Protein AF-A0A0F7VFE1-F1 (afdb_monomer)

InterPro domains:
  IPR003892 Ubiquitin system component CUE [PF02845] (140-178)
  IPR003892 Ubiquitin system component CUE [PS51140] (136-179)
  IPR009060 UBA-like superfamily [SSF46934] (138-183)
  IPR052772 Endonuclease/Polynucleotide Kinase Domain-Containing Protein [PTHR46535] (293-477)
  IPR058864 UBA-like domain, fungi [PF26286] (240-283)

Nearest PDB structures (foldseek):
  1qu7-assembly1_B  TM=4.408E-01  e=4.199E+00  Escherichia coli
  7a0g-assembly1_FFF  TM=2.752E-01  e=3.450E+00  Serratia marcescens
  3zx6-assembly1_B  TM=3.342E-01  e=8.771E+00  Archaeoglobus fulgidus DSM 4304
  3ja6-assembly1_I  TM=3.003E-01  e=6.533E+00  Escherichia coli
  7n6g-assembly1_3W  TM=1.610E-01  e=6.862E+00  Chlamydomonas reinhardtii

Secondary structure (DSSP, 8-state):
-HHHHHHHHHHHHHHHTTTS-HHHHHHHHHSS-TT-HHHHHHHHHHHHHHHHHHHHHHTSPP-TT-------------------------------------------------------EEEE-TTS-EEEE---HHHHHHHHHHH-TTS-HHHHHHHHHHTTT-HHHHHHHHHHHHHHHHHHHSS-------------------------------------------------HHHHHHHHHHHHHHH-TTS-HHHHHHHHHHTTT-HHHHHHHHHHHHHHS--------HHHHHHHHHHHHH-TTS-HHHHHHHHHHTTT-HHHHHHHHHHHHS------HHHH------------------SSSSHHHHHHHHHHHHHHHHHHHHHHHHHHHHHHHHHHHHHHHHTT-TTHHHHHHHHHHHHHHHHHHHHHHHHHHHHHHHHHH-BTTB---TT--HHHHHHHHHHHHHHHHHT-

Mean predicted aligned error: 24.56 Å

Solvent-accessible surface area (backbone atoms only — not comparable to full-atom values): 30000 Å² total; per-residue (Å²): 123,71,63,63,45,53,53,53,49,56,52,50,49,64,70,47,42,81,80,42,54,67,69,58,52,53,57,58,55,69,78,47,59,69,89,39,72,70,46,46,52,52,50,49,54,53,50,51,55,50,40,56,49,44,57,59,54,68,76,46,86,86,68,91,82,75,69,77,90,71,87,75,88,74,84,87,81,95,78,88,82,84,89,77,91,77,90,79,91,77,88,79,91,76,81,89,76,91,79,84,82,81,84,78,87,79,79,93,79,86,88,80,93,80,81,93,69,77,64,63,39,79,42,72,44,100,85,70,47,81,40,78,48,63,59,55,74,68,55,53,44,53,53,49,44,71,75,37,76,89,54,57,67,66,59,50,52,51,34,28,61,72,39,75,72,34,64,69,59,16,48,56,53,47,52,54,48,50,54,54,53,61,50,63,77,49,86,85,66,88,72,79,77,73,82,85,84,82,82,83,91,87,85,87,83,90,85,92,84,84,88,87,81,92,80,91,75,91,81,80,81,85,76,94,72,90,78,92,73,98,64,78,77,84,70,55,68,65,59,52,52,50,51,50,45,50,52,50,39,74,42,20,80,83,51,56,66,66,61,51,47,52,44,24,59,74,36,77,66,31,65,41,54,24,54,52,51,53,12,53,55,62,52,70,77,60,85,71,83,68,78,74,54,72,66,58,50,57,53,47,56,51,50,46,70,77,40,75,91,54,59,64,69,45,53,55,13,33,29,60,50,25,74,67,34,63,71,44,29,51,52,54,49,50,52,47,69,58,66,77,85,76,78,54,70,70,75,77,59,75,81,78,76,79,85,79,84,84,87,81,84,89,80,91,76,81,91,80,79,48,68,71,54,50,57,53,50,50,47,52,59,23,55,52,29,42,51,52,16,50,51,25,46,51,50,18,52,54,27,43,50,52,14,51,55,25,46,60,46,22,77,83,38,67,74,28,45,59,53,15,53,50,26,44,50,51,20,50,53,28,46,53,53,16,49,52,32,40,52,54,20,42,49,44,48,29,66,69,64,31,54,103,86,49,84,42,58,87,91,47,56,68,77,54,40,67,60,48,52,60,56,54,53,52,53,56,60,72,77,109

Radius of gyration: 39.7 Å; Cα contacts (8 Å, |Δi|>4): 290; chains: 1; bounding box: 81×76×110 Å

Sequence (480 aa):
MGSYSDDLRNELEKEYCPPVDSALFAAITTDFDLTNPDEVNTLRETLDSIRDLAIQQEDLPFDPSGTANDPLDDADMSAARPSSAGQDNLQPHTDNTGSESYGLDRSDTRSSKSQTTSHSTYTIAADGSLQFVGGSDKEKVNLLVHMFPDISAFNIEQSLKKSNGDIEKSMDILLNLSFFEATADEDQVAIPKGVEGFMEEIPDIGRHKGRKKKRNKNNKVTFDQRLPSDDPPATNKWEKGQADVEFICSRTPDLPRHKVASAYTANNRSLPGTIKALATAHLTEDNDEPAMEPVIQSQLDELVGDYPNVSENTLVGLLRITRNMMSAASELVAEMVRQPSDISVSDLIKITAPKLNLDDEANVVDSRSRQKKENLRGMLDYEDEQAVANAYFAAKTTANMQAAQAARKAKSDPLYGGASQYYREVAQQQRELAMRHLCVASERLVDRQSTNGDVDLHGCQVPQAIRIAPEMVNLAWALL

Structure (mmCIF, N/CA/C/O backbone):
data_AF-A0A0F7VFE1-F1
#
_entry.id   AF-A0A0F7VFE1-F1
#
loop_
_atom_site.group_PDB
_atom_site.id
_atom_site.type_symbol
_atom_site.label_atom_id
_atom_site.label_alt_id
_atom_site.label_comp_id
_atom_site.label_asym_id
_atom_site.label_entity_id
_atom_site.label_seq_id
_atom_site.pdbx_PDB_ins_code
_atom_site.Cartn_x
_atom_site.Cartn_y
_atom_site.Cartn_z
_atom_site.occupancy
_atom_site.B_iso_or_equiv
_atom_site.auth_seq_id
_atom_site.auth_comp_id
_atom_site.auth_asym_id
_atom_site.auth_atom_id
_atom_site.pdbx_PDB_model_num
ATOM 1 N N . MET A 1 1 ? 37.729 35.413 -48.204 1.00 48.47 1 MET A N 1
ATOM 2 C CA . MET A 1 1 ? 36.653 34.433 -48.449 1.00 48.47 1 MET A CA 1
ATOM 3 C C . MET A 1 1 ? 35.560 34.470 -47.379 1.00 48.47 1 MET A C 1
ATOM 5 O O . MET A 1 1 ? 34.432 34.229 -47.753 1.00 48.47 1 MET A O 1
ATOM 9 N N . GLY A 1 2 ? 35.827 34.853 -46.118 1.00 54.00 2 GLY A N 1
ATOM 10 C CA . GLY A 1 2 ? 34.782 34.925 -45.072 1.00 54.00 2 GLY A CA 1
ATOM 11 C C . GLY A 1 2 ? 33.760 36.076 -45.158 1.00 54.00 2 GLY A C 1
ATOM 12 O O . GLY A 1 2 ? 32.758 36.025 -44.471 1.00 54.00 2 GLY A O 1
ATOM 13 N N . SER A 1 3 ? 33.963 37.095 -46.006 1.00 58.12 3 SER A N 1
ATOM 14 C CA . SER A 1 3 ? 33.004 38.218 -46.115 1.00 58.12 3 SER A CA 1
ATOM 15 C C . SER A 1 3 ? 31.693 37.806 -46.787 1.00 58.12 3 SER A C 1
ATOM 17 O O . SER A 1 3 ? 30.633 38.227 -46.361 1.00 58.12 3 SER A O 1
ATOM 19 N N . TYR A 1 4 ? 31.753 36.958 -47.820 1.00 66.56 4 TYR A N 1
ATOM 20 C CA . TYR A 1 4 ? 30.579 36.641 -48.641 1.00 66.56 4 TYR A CA 1
ATOM 21 C C . TYR A 1 4 ? 29.573 35.740 -47.908 1.00 66.56 4 TYR A C 1
ATOM 23 O O . TYR A 1 4 ? 28.368 35.890 -48.079 1.00 66.56 4 TYR A O 1
ATOM 31 N N . SER A 1 5 ? 30.069 34.836 -47.057 1.00 72.69 5 SER A N 1
ATOM 32 C CA . SER A 1 5 ? 29.242 33.983 -46.201 1.00 72.69 5 SER A CA 1
ATOM 33 C C . SER A 1 5 ? 28.548 34.783 -45.101 1.00 72.69 5 SER A C 1
ATOM 35 O O . SER A 1 5 ? 27.369 34.562 -44.848 1.00 72.69 5 SER A O 1
ATOM 37 N N . ASP A 1 6 ? 29.250 35.737 -44.483 1.00 75.94 6 ASP A N 1
ATOM 38 C CA . ASP A 1 6 ? 28.679 36.581 -43.427 1.00 75.94 6 ASP A CA 1
ATOM 39 C C . ASP A 1 6 ? 27.661 37.583 -43.994 1.00 75.94 6 ASP A C 1
ATOM 41 O O . ASP A 1 6 ? 26.627 37.833 -43.375 1.00 75.94 6 ASP A O 1
ATOM 45 N N . ASP A 1 7 ? 27.899 38.106 -45.201 1.00 80.44 7 ASP A N 1
ATOM 46 C CA . ASP A 1 7 ? 26.956 38.986 -45.898 1.00 80.44 7 ASP A CA 1
ATOM 47 C C . ASP A 1 7 ? 25.647 38.250 -46.249 1.00 80.44 7 ASP A C 1
ATOM 49 O O . ASP A 1 7 ? 24.561 38.774 -45.994 1.00 80.44 7 ASP A O 1
ATOM 53 N N . LEU A 1 8 ? 25.736 37.009 -46.749 1.00 80.56 8 LEU A N 1
ATOM 54 C CA . LEU A 1 8 ? 24.570 36.171 -47.063 1.00 80.56 8 LEU A CA 1
ATOM 55 C C . LEU A 1 8 ? 23.798 35.757 -45.801 1.00 80.56 8 LEU A C 1
ATOM 57 O O . LEU A 1 8 ? 22.568 35.720 -45.795 1.00 80.56 8 LEU A O 1
ATOM 61 N N . ARG A 1 9 ? 24.515 35.484 -44.709 1.00 84.00 9 ARG A N 1
ATOM 62 C CA . ARG A 1 9 ? 23.921 35.141 -43.414 1.00 84.00 9 ARG A CA 1
ATOM 63 C C . ARG A 1 9 ? 23.115 36.305 -42.835 1.00 84.00 9 ARG A C 1
ATOM 65 O O . ARG A 1 9 ? 21.999 36.097 -42.375 1.00 84.00 9 ARG A O 1
ATOM 72 N N . ASN A 1 10 ? 23.641 37.525 -42.943 1.00 84.00 10 ASN A N 1
ATOM 73 C CA . A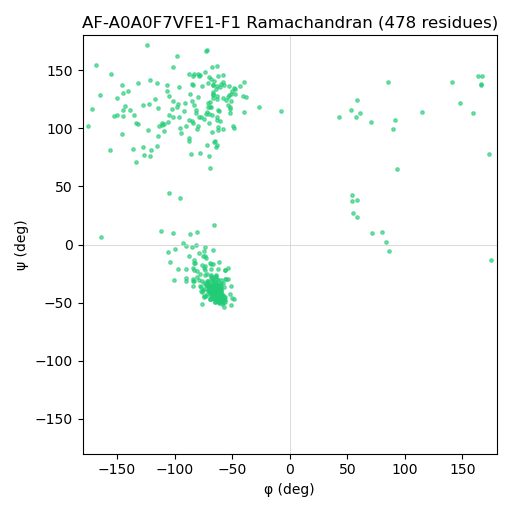SN A 1 10 ? 22.956 38.751 -42.524 1.00 84.00 10 ASN A CA 1
ATOM 74 C C . ASN A 1 10 ? 21.738 39.094 -43.401 1.00 84.00 10 ASN A C 1
ATOM 76 O O . ASN A 1 10 ? 20.810 39.758 -42.936 1.00 84.00 10 ASN A O 1
ATOM 80 N N . GLU A 1 11 ? 21.746 38.704 -44.679 1.00 85.81 11 GLU A N 1
ATOM 81 C CA . GLU A 1 11 ? 20.593 38.858 -45.574 1.00 85.81 11 GLU A CA 1
ATOM 82 C C . GLU A 1 11 ? 19.458 37.910 -45.168 1.00 85.81 11 GLU A C 1
ATOM 84 O O . GLU A 1 11 ? 18.325 38.357 -44.996 1.00 85.81 11 GLU A O 1
ATOM 89 N N . LEU A 1 12 ? 19.785 36.640 -44.909 1.00 83.94 12 LEU A N 1
ATOM 90 C CA . LEU A 1 12 ? 18.832 35.639 -44.424 1.00 83.94 12 LEU A CA 1
ATOM 91 C C . LEU A 1 12 ? 18.294 35.983 -43.026 1.00 83.94 12 LEU A C 1
ATOM 93 O O . LEU A 1 12 ? 17.097 35.874 -42.783 1.00 83.94 12 LEU A O 1
ATOM 97 N N . GLU A 1 13 ? 19.129 36.482 -42.117 1.00 85.81 13 GLU A N 1
ATOM 98 C CA . GLU A 1 13 ? 18.675 36.880 -40.779 1.00 85.81 13 GLU A CA 1
ATOM 99 C C . GLU A 1 13 ? 17.594 37.972 -40.846 1.00 85.81 13 GLU A C 1
ATOM 101 O O . GLU A 1 13 ? 16.600 37.915 -40.127 1.00 85.81 13 GLU A O 1
ATOM 106 N N . LYS A 1 14 ? 17.732 38.936 -41.765 1.00 85.81 14 LYS A N 1
ATOM 107 C CA . LYS A 1 14 ? 16.735 40.002 -41.963 1.00 85.81 14 LYS A CA 1
ATOM 108 C C . LYS A 1 14 ? 15.439 39.525 -42.613 1.00 85.81 14 LYS A C 1
ATOM 110 O O . LYS A 1 14 ? 14.422 40.196 -42.466 1.00 85.81 14 LYS A O 1
ATOM 115 N N . GLU A 1 15 ? 15.486 38.438 -43.377 1.00 85.06 15 GLU A N 1
ATOM 116 C CA . GLU A 1 15 ? 14.330 37.911 -44.106 1.00 85.06 15 GLU A CA 1
ATOM 117 C C . GLU A 1 15 ? 13.453 37.008 -43.226 1.00 85.06 15 GLU A C 1
ATOM 119 O O . GLU A 1 15 ? 12.227 37.047 -43.340 1.00 85.06 15 GLU A O 1
ATOM 124 N N . TYR A 1 16 ? 14.071 36.236 -42.325 1.00 83.81 16 TYR A N 1
ATOM 125 C CA . TYR A 1 16 ? 13.382 35.219 -41.523 1.00 83.81 16 TYR A CA 1
ATOM 126 C C . TYR A 1 16 ? 13.135 35.625 -40.057 1.00 83.81 16 TYR A C 1
ATOM 128 O O . TYR A 1 16 ? 12.292 35.010 -39.400 1.00 83.81 16 TYR A O 1
ATOM 136 N N . CYS A 1 17 ? 13.797 36.672 -39.545 1.00 84.62 17 CYS A N 1
ATOM 137 C CA . CYS A 1 17 ? 13.598 37.179 -38.182 1.00 84.62 17 CYS A CA 1
ATOM 138 C C . CYS A 1 17 ? 12.985 38.599 -38.179 1.00 84.62 17 CYS A C 1
ATOM 140 O O . CYS A 1 17 ? 13.661 39.542 -38.607 1.00 84.62 17 CYS A O 1
ATOM 142 N N . PRO A 1 18 ? 11.769 38.822 -37.621 1.00 76.94 18 PRO A N 1
ATOM 143 C CA . PRO A 1 18 ? 10.766 37.854 -37.124 1.00 76.94 18 PRO A CA 1
ATOM 144 C C . PRO A 1 18 ? 9.870 37.304 -38.261 1.00 76.94 18 PRO A C 1
ATOM 146 O O . PRO A 1 18 ? 9.600 38.050 -39.209 1.00 76.94 18 PRO A O 1
ATOM 149 N N . PRO A 1 19 ? 9.404 36.031 -38.209 1.00 77.50 19 PRO A N 1
ATOM 150 C CA . PRO A 1 19 ? 8.881 35.326 -37.020 1.00 77.50 19 PRO A CA 1
ATOM 151 C C . PRO A 1 19 ? 9.783 34.256 -36.370 1.00 77.50 19 PRO A C 1
ATOM 153 O O . PRO A 1 19 ? 9.428 33.738 -35.314 1.00 77.50 19 PRO A O 1
ATOM 156 N N . VAL A 1 20 ? 10.932 33.909 -36.955 1.00 82.31 20 VAL A N 1
ATOM 157 C CA . VAL A 1 20 ? 11.871 32.934 -36.365 1.00 82.31 20 VAL A CA 1
ATOM 158 C C . VAL A 1 20 ? 12.804 33.639 -35.374 1.00 82.31 20 VAL A C 1
ATOM 160 O O . VAL A 1 20 ? 13.280 34.737 -35.654 1.00 82.31 20 VAL A O 1
ATOM 163 N N . ASP A 1 21 ? 13.074 33.025 -34.218 1.00 87.31 21 ASP A N 1
ATOM 164 C CA . ASP A 1 21 ? 14.005 33.572 -33.219 1.00 87.31 21 ASP A CA 1
ATOM 165 C C . ASP A 1 21 ? 15.452 33.608 -33.748 1.00 87.31 21 ASP A C 1
ATOM 167 O O . ASP A 1 21 ? 15.916 32.668 -34.400 1.00 87.31 21 ASP A O 1
ATOM 171 N N . SER A 1 22 ? 16.195 34.672 -33.433 1.00 85.38 22 SER A N 1
ATOM 172 C CA . SER A 1 22 ? 17.565 34.878 -33.923 1.00 85.38 22 SER A CA 1
ATOM 173 C C . SER A 1 22 ? 18.537 33.825 -33.389 1.00 85.38 22 SER A C 1
ATOM 175 O O . SER A 1 22 ? 19.454 33.409 -34.100 1.00 85.38 22 SER A O 1
ATOM 177 N N . ALA A 1 23 ? 18.310 33.325 -32.168 1.00 85.81 23 ALA A N 1
ATOM 178 C CA . ALA A 1 23 ? 19.100 32.239 -31.598 1.00 85.81 23 ALA A CA 1
ATOM 179 C C . ALA A 1 23 ? 18.861 30.911 -32.336 1.00 85.81 23 ALA A C 1
ATOM 181 O O . ALA A 1 23 ? 19.817 30.186 -32.620 1.00 85.81 23 ALA A O 1
ATOM 182 N N . LEU A 1 24 ? 17.606 30.622 -32.699 1.00 86.06 24 LEU A N 1
ATOM 183 C CA . LEU A 1 24 ? 17.244 29.439 -33.481 1.00 86.06 24 LEU A CA 1
ATOM 184 C C . LEU A 1 24 ? 17.808 29.526 -34.905 1.00 86.06 24 LEU A C 1
ATOM 186 O O . LEU A 1 24 ? 18.422 28.573 -35.380 1.00 86.06 24 LEU A O 1
ATOM 190 N N . PHE A 1 25 ? 17.686 30.685 -35.554 1.00 88.69 25 PHE A N 1
ATOM 191 C CA . PHE A 1 25 ? 18.292 30.943 -36.860 1.00 88.69 25 PHE A CA 1
ATOM 192 C C . PHE A 1 25 ? 19.815 30.747 -36.832 1.00 88.69 25 PHE A C 1
ATOM 194 O O . PHE A 1 25 ? 20.372 30.073 -37.703 1.00 88.69 25 PHE A O 1
ATOM 201 N N . ALA A 1 26 ? 20.502 31.286 -35.819 1.00 86.38 26 ALA A N 1
ATOM 202 C CA . ALA A 1 26 ? 21.948 31.148 -35.687 1.00 86.38 26 ALA A CA 1
ATOM 203 C C . ALA A 1 26 ? 22.376 29.682 -35.524 1.00 86.38 26 ALA A C 1
ATOM 205 O O . ALA A 1 26 ? 23.359 29.294 -36.156 1.00 86.38 26 ALA A O 1
ATOM 206 N N . ALA A 1 27 ? 21.629 28.896 -34.738 1.00 88.81 27 ALA A N 1
ATOM 207 C CA . ALA A 1 27 ? 21.880 27.474 -34.502 1.00 88.81 27 ALA A CA 1
ATOM 208 C C . ALA A 1 27 ? 21.644 26.615 -35.752 1.00 88.81 27 ALA A C 1
ATOM 210 O O . ALA A 1 27 ? 22.483 25.794 -36.100 1.00 88.81 27 ALA A O 1
ATOM 211 N N . ILE A 1 28 ? 20.548 26.843 -36.478 1.00 86.62 28 ILE A N 1
ATOM 212 C CA . ILE A 1 28 ? 20.284 26.114 -37.727 1.00 86.62 28 ILE A CA 1
ATOM 213 C C . ILE A 1 28 ? 21.358 26.469 -38.758 1.00 86.62 28 ILE A C 1
ATOM 215 O O . ILE A 1 28 ? 21.938 25.595 -39.387 1.00 86.62 28 ILE A O 1
ATOM 219 N N . THR A 1 29 ? 21.708 27.750 -38.885 1.00 86.69 29 THR A N 1
ATOM 220 C CA . THR A 1 29 ? 22.682 28.196 -39.889 1.00 86.69 29 THR A CA 1
ATOM 221 C C . THR A 1 29 ? 24.119 27.739 -39.594 1.00 86.69 29 THR A C 1
ATOM 223 O O . THR A 1 29 ? 24.956 27.794 -40.489 1.00 86.69 29 THR A O 1
ATOM 226 N N . THR A 1 30 ? 24.452 27.295 -38.371 1.00 85.81 30 THR A N 1
ATOM 227 C CA . THR A 1 30 ? 25.769 26.681 -38.104 1.00 85.81 30 THR A CA 1
ATOM 228 C C . THR A 1 30 ? 25.915 25.272 -38.672 1.00 85.81 30 THR A C 1
ATOM 230 O O . THR A 1 30 ? 27.049 24.831 -38.849 1.00 85.81 30 THR A O 1
ATOM 233 N N . ASP A 1 31 ? 24.805 24.600 -38.985 1.00 86.69 31 ASP A N 1
ATOM 234 C CA . ASP A 1 31 ? 24.806 23.223 -39.489 1.00 86.69 31 ASP A CA 1
ATOM 235 C C . ASP A 1 31 ? 24.945 23.141 -41.023 1.00 86.69 31 ASP A C 1
ATOM 237 O O . ASP A 1 31 ? 25.191 22.057 -41.551 1.00 86.69 31 ASP A O 1
ATOM 241 N N . PHE A 1 32 ? 24.840 24.271 -41.738 1.00 85.50 32 PHE A N 1
ATOM 242 C CA . PHE A 1 32 ? 24.923 24.344 -43.205 1.00 85.50 32 PHE A CA 1
ATOM 243 C C . PHE A 1 32 ? 26.145 25.142 -43.677 1.00 85.50 32 PHE A C 1
ATOM 245 O O . PHE A 1 32 ? 26.453 26.210 -43.140 1.00 85.50 32 PHE A O 1
ATOM 252 N N . ASP A 1 33 ? 26.822 24.670 -44.730 1.00 84.81 33 ASP A N 1
ATOM 253 C CA . ASP A 1 33 ? 27.932 25.394 -45.348 1.00 84.81 33 ASP A CA 1
ATOM 254 C C . ASP A 1 33 ? 27.415 26.413 -46.376 1.00 84.81 33 ASP A C 1
ATOM 256 O O . ASP A 1 33 ? 27.020 26.093 -47.498 1.00 84.81 33 ASP A O 1
ATOM 260 N N . LEU A 1 34 ? 27.474 27.695 -46.004 1.00 80.31 34 LEU A N 1
ATOM 261 C CA . LEU A 1 34 ? 27.034 28.821 -46.838 1.00 80.31 34 LEU A CA 1
ATOM 262 C C . LEU A 1 34 ? 27.890 29.040 -48.098 1.00 80.31 34 LEU A C 1
ATOM 264 O O . LEU A 1 34 ? 27.581 29.914 -48.910 1.00 80.31 34 LEU A O 1
ATOM 268 N N . THR A 1 35 ? 28.980 28.288 -48.270 1.00 79.94 35 THR A N 1
ATOM 269 C CA . THR A 1 35 ? 29.776 28.311 -49.503 1.00 79.94 35 THR A CA 1
ATOM 270 C C . THR A 1 35 ? 29.207 27.400 -50.594 1.00 79.94 35 THR A C 1
ATOM 272 O O . THR A 1 35 ? 29.555 27.576 -51.766 1.00 79.94 35 THR A O 1
ATOM 275 N N . ASN A 1 36 ? 28.305 26.478 -50.235 1.00 83.75 36 ASN A N 1
ATOM 276 C CA . ASN A 1 36 ? 27.676 25.532 -51.147 1.00 83.75 36 ASN A CA 1
ATOM 277 C C . ASN A 1 36 ? 26.238 25.975 -51.508 1.00 83.75 36 ASN A C 1
ATOM 279 O O . ASN A 1 36 ? 25.375 26.035 -50.630 1.00 83.75 36 ASN A O 1
ATOM 283 N N . PRO A 1 37 ? 25.931 26.277 -52.786 1.00 80.88 37 PRO A N 1
ATOM 284 C CA . PRO A 1 37 ? 24.613 26.786 -53.180 1.00 80.88 37 PRO A CA 1
ATOM 285 C C . PRO A 1 37 ? 23.470 25.785 -52.959 1.00 80.88 37 PRO A C 1
ATOM 287 O O . PRO A 1 37 ? 22.337 26.208 -52.734 1.00 80.88 37 PRO A O 1
ATOM 290 N N . ASP A 1 38 ? 23.748 24.480 -52.999 1.00 83.12 38 ASP A N 1
ATOM 291 C CA . ASP A 1 38 ? 22.726 23.453 -52.775 1.00 83.12 38 ASP A CA 1
ATOM 292 C C . ASP A 1 38 ? 22.296 23.418 -51.300 1.00 83.12 38 ASP A C 1
ATOM 294 O O . ASP A 1 38 ? 21.105 23.349 -50.999 1.00 83.12 38 ASP A O 1
ATOM 298 N N . GLU A 1 39 ? 23.249 23.577 -50.378 1.00 82.50 39 GLU A N 1
ATOM 299 C CA . GLU A 1 39 ? 22.985 23.628 -48.935 1.00 82.50 39 GLU A CA 1
ATOM 300 C C . GLU A 1 39 ? 22.262 24.917 -48.529 1.00 82.50 39 GLU A C 1
ATOM 302 O O . GLU A 1 39 ? 21.361 24.888 -47.690 1.00 82.50 39 GLU A O 1
ATOM 307 N N . VAL A 1 40 ? 22.571 26.039 -49.187 1.00 85.06 40 VAL A N 1
ATOM 308 C CA . VAL A 1 40 ? 21.842 27.305 -49.002 1.00 85.06 40 VAL A CA 1
ATOM 309 C C . VAL A 1 40 ? 20.372 27.171 -49.414 1.00 85.06 40 VAL A C 1
ATOM 311 O O . VAL A 1 40 ? 19.499 27.718 -48.740 1.00 85.06 40 VAL A O 1
ATOM 314 N N . ASN A 1 41 ? 20.072 26.432 -50.485 1.00 86.00 41 ASN A N 1
ATOM 315 C CA . ASN A 1 41 ? 18.687 26.182 -50.889 1.00 86.00 41 ASN A CA 1
ATOM 316 C C . ASN A 1 41 ? 17.958 25.297 -49.871 1.00 86.00 41 ASN A C 1
ATOM 318 O O . ASN A 1 41 ? 16.839 25.624 -49.486 1.00 86.00 41 ASN A O 1
ATOM 322 N N . THR A 1 42 ? 18.609 24.247 -49.359 1.00 86.88 42 THR A N 1
ATOM 323 C CA . THR A 1 42 ? 18.012 23.409 -48.305 1.00 86.88 42 THR A CA 1
ATOM 324 C C . THR A 1 42 ? 17.792 24.177 -47.002 1.00 86.88 42 THR A C 1
ATOM 326 O O . THR A 1 42 ? 16.754 24.022 -46.365 1.00 86.88 42 THR A O 1
ATOM 329 N N . LEU A 1 43 ? 18.716 25.071 -46.633 1.00 88.44 43 LEU A N 1
ATOM 330 C CA . LEU A 1 43 ? 18.563 25.948 -45.476 1.00 88.44 43 LEU A CA 1
ATOM 331 C C . LEU A 1 43 ? 17.329 26.846 -45.638 1.00 88.44 43 LEU A C 1
ATOM 333 O O . LEU A 1 43 ? 16.523 26.944 -44.717 1.00 88.44 43 LEU A O 1
ATOM 337 N N . ARG A 1 44 ? 17.133 27.446 -46.818 1.00 88.38 44 ARG A N 1
ATOM 338 C CA . ARG A 1 44 ? 15.940 28.259 -47.111 1.00 88.38 44 ARG A CA 1
ATOM 339 C C . ARG A 1 44 ? 14.649 27.452 -46.992 1.00 88.38 44 ARG A C 1
ATOM 341 O O . ARG A 1 44 ? 13.741 27.899 -46.307 1.00 88.38 44 ARG A O 1
ATOM 348 N N . GLU A 1 45 ? 14.601 26.240 -47.545 1.00 90.62 45 GLU A N 1
ATOM 349 C CA . GLU A 1 45 ? 13.429 25.356 -47.422 1.00 90.62 45 GLU A CA 1
ATOM 350 C C . GLU A 1 45 ? 13.097 25.021 -45.957 1.00 90.62 45 GLU A C 1
ATOM 352 O O . GLU A 1 45 ? 11.932 25.042 -45.556 1.00 90.62 45 GLU A O 1
ATOM 357 N N . THR A 1 46 ? 14.113 24.752 -45.129 1.00 88.88 46 THR A N 1
ATOM 358 C CA . THR A 1 46 ? 13.896 24.488 -43.696 1.00 88.88 46 THR A CA 1
ATOM 359 C C . THR A 1 46 ? 13.405 25.724 -42.945 1.00 88.88 46 THR A C 1
ATOM 361 O O . THR A 1 46 ? 12.496 25.620 -42.121 1.00 88.88 46 THR A O 1
ATOM 364 N N . LEU A 1 47 ? 13.961 26.900 -43.248 1.00 88.62 47 LEU A N 1
ATOM 365 C CA . LEU A 1 47 ? 13.558 28.157 -42.624 1.00 88.62 47 LEU A CA 1
ATOM 366 C C . LEU A 1 47 ? 12.148 28.582 -43.053 1.00 88.62 47 LEU A C 1
ATOM 368 O O . LEU A 1 47 ? 11.393 29.056 -42.206 1.00 88.62 47 LEU A O 1
ATOM 372 N N . ASP A 1 48 ? 11.760 28.353 -44.310 1.00 88.44 48 ASP A N 1
ATOM 373 C CA . ASP A 1 48 ? 10.394 28.573 -44.801 1.00 88.44 48 ASP A CA 1
ATOM 374 C C . ASP A 1 48 ? 9.389 27.664 -44.079 1.00 88.44 48 ASP A C 1
ATOM 376 O O . ASP A 1 48 ? 8.359 28.134 -43.595 1.00 88.44 48 ASP A O 1
ATOM 380 N N . SER A 1 49 ? 9.716 26.380 -43.890 1.00 89.94 49 SER A N 1
ATOM 381 C CA . SER A 1 49 ? 8.849 25.469 -43.135 1.00 89.94 49 SER A CA 1
ATOM 382 C C . SER A 1 49 ? 8.673 25.900 -41.675 1.00 89.94 49 SER A C 1
ATOM 384 O O . SER A 1 49 ? 7.572 25.795 -41.136 1.00 89.94 49 SER A O 1
ATOM 386 N N . ILE A 1 50 ? 9.740 26.360 -41.013 1.00 87.75 50 ILE A N 1
ATOM 387 C CA . ILE A 1 50 ? 9.670 26.823 -39.618 1.00 87.75 50 ILE A CA 1
ATOM 388 C C . ILE A 1 50 ? 8.891 28.133 -39.532 1.00 87.75 50 ILE A C 1
ATOM 390 O O . ILE A 1 50 ? 8.094 28.311 -38.614 1.00 87.75 50 ILE A O 1
ATOM 394 N N . ARG A 1 51 ? 9.081 29.034 -40.498 1.00 87.62 51 ARG A N 1
ATOM 395 C CA . ARG A 1 51 ? 8.332 30.284 -40.607 1.00 87.62 51 ARG A CA 1
ATOM 396 C C . ARG A 1 51 ? 6.830 30.025 -40.714 1.00 87.62 51 ARG A C 1
ATOM 398 O O . ARG A 1 51 ? 6.064 30.639 -39.974 1.00 87.62 51 ARG A O 1
ATOM 405 N N . ASP A 1 52 ? 6.417 29.105 -41.581 1.00 86.56 52 ASP A N 1
ATOM 406 C CA . ASP A 1 52 ? 5.006 28.757 -41.767 1.00 86.56 52 ASP A CA 1
ATOM 407 C C . ASP A 1 52 ? 4.391 28.134 -40.505 1.00 86.56 52 ASP A C 1
ATOM 409 O O . ASP A 1 52 ? 3.240 28.421 -40.168 1.00 86.56 52 ASP A O 1
ATOM 413 N N . LEU A 1 53 ? 5.157 27.315 -39.776 1.00 84.69 53 LEU A N 1
ATOM 414 C CA . LEU A 1 53 ? 4.734 26.750 -38.491 1.00 84.69 53 LEU A CA 1
ATOM 415 C C . LEU A 1 53 ? 4.647 27.811 -37.390 1.00 84.69 53 LEU A C 1
ATOM 417 O O . LEU A 1 53 ? 3.692 27.801 -36.618 1.00 84.69 53 LEU A O 1
ATOM 421 N N . ALA A 1 54 ? 5.605 28.737 -37.329 1.00 84.56 54 ALA A N 1
ATOM 422 C CA . ALA A 1 54 ? 5.615 29.817 -36.347 1.00 84.56 54 ALA A CA 1
ATOM 423 C C . ALA A 1 54 ? 4.391 30.731 -36.506 1.00 84.56 54 ALA A C 1
ATOM 425 O O . ALA A 1 54 ? 3.753 31.073 -35.515 1.00 84.56 54 ALA A O 1
ATOM 426 N N . ILE A 1 55 ? 4.009 31.049 -37.749 1.00 83.19 55 ILE A N 1
ATOM 427 C CA . ILE A 1 55 ? 2.801 31.835 -38.045 1.00 83.19 55 ILE A CA 1
ATOM 428 C C . ILE A 1 55 ? 1.536 31.081 -37.603 1.00 83.19 55 ILE A C 1
ATOM 430 O O . ILE A 1 55 ? 0.660 31.665 -36.973 1.00 83.19 55 ILE A O 1
ATOM 434 N N . GLN A 1 56 ? 1.450 29.773 -37.869 1.00 80.75 56 GLN A N 1
ATOM 435 C CA . GLN A 1 56 ? 0.316 28.952 -37.415 1.00 80.75 56 GLN A CA 1
ATOM 436 C C . GLN A 1 56 ? 0.232 28.856 -35.884 1.00 80.75 56 GLN A C 1
ATOM 438 O O . GLN A 1 56 ? -0.864 28.803 -35.329 1.00 80.75 56 GLN A O 1
ATOM 443 N N . GLN A 1 57 ? 1.380 28.825 -35.203 1.00 75.31 57 GLN A N 1
ATOM 444 C CA . GLN A 1 57 ? 1.466 28.778 -33.743 1.00 75.31 57 GLN A CA 1
ATOM 445 C C . GLN A 1 57 ? 1.143 30.113 -33.071 1.00 75.31 57 GLN A C 1
ATOM 447 O O . GLN A 1 57 ? 0.572 30.103 -31.985 1.00 75.31 57 GLN A O 1
ATOM 452 N N . GLU A 1 58 ? 1.466 31.245 -33.697 1.00 77.19 58 GLU A N 1
ATOM 453 C CA . GLU A 1 58 ? 1.125 32.574 -33.177 1.00 77.19 58 GLU A CA 1
ATOM 454 C C . GLU A 1 58 ? -0.397 32.806 -33.129 1.00 77.19 58 GLU A C 1
ATOM 456 O O . GLU A 1 58 ? -0.898 33.419 -32.186 1.00 77.19 58 GLU A O 1
ATOM 461 N N . ASP A 1 59 ? -1.144 32.254 -34.092 1.00 73.12 59 ASP A N 1
ATOM 462 C CA . ASP A 1 59 ? -2.611 32.346 -34.144 1.00 73.12 59 ASP A CA 1
ATOM 463 C C . ASP A 1 59 ? -3.327 31.421 -33.132 1.00 73.12 59 ASP A C 1
ATOM 465 O O . ASP A 1 59 ? -4.543 31.534 -32.925 1.00 73.12 59 ASP A O 1
ATOM 469 N N . LEU A 1 60 ? -2.602 30.510 -32.469 1.00 74.50 60 LEU A N 1
ATOM 470 C CA . LEU A 1 60 ? -3.156 29.614 -31.453 1.00 74.50 60 LEU A CA 1
ATOM 471 C C . LEU A 1 60 ? -3.209 30.302 -30.071 1.00 74.50 60 LEU A C 1
ATOM 473 O O . LEU A 1 60 ? -2.255 30.960 -29.653 1.00 74.50 60 LEU A O 1
ATOM 477 N N . PRO A 1 61 ? -4.303 30.141 -29.299 1.00 71.19 61 PRO A N 1
ATOM 478 C CA . PRO A 1 61 ? -4.386 30.690 -27.951 1.00 71.19 61 PRO A CA 1
ATOM 479 C C . PRO A 1 61 ? -3.333 30.045 -27.036 1.00 71.19 61 PRO A C 1
ATOM 481 O O . PRO A 1 61 ? -3.245 28.823 -26.926 1.00 71.19 61 PRO A O 1
ATOM 484 N N . PHE A 1 62 ? -2.542 30.882 -26.365 1.00 70.75 62 PHE A N 1
ATOM 485 C CA . PHE A 1 62 ? -1.490 30.454 -25.443 1.00 70.75 62 PHE A CA 1
ATOM 486 C C . PHE A 1 62 ? -2.081 29.819 -24.171 1.00 70.75 62 PHE A C 1
ATOM 488 O O . PHE A 1 62 ? -2.781 30.499 -23.415 1.00 70.75 62 PHE A O 1
ATOM 495 N N . ASP A 1 63 ? -1.775 28.542 -23.915 1.00 64.56 63 ASP A N 1
ATOM 496 C CA . ASP A 1 63 ? -2.130 27.843 -22.673 1.00 64.56 63 ASP A CA 1
ATOM 497 C C . ASP A 1 63 ? -0.954 27.861 -21.669 1.00 64.56 63 ASP A C 1
ATOM 499 O O . ASP A 1 63 ? 0.054 27.177 -21.875 1.00 64.56 63 ASP A O 1
ATOM 503 N N . PRO A 1 64 ? -1.050 28.606 -20.549 1.00 67.31 64 PRO A N 1
ATOM 504 C CA . PRO A 1 64 ? -0.011 28.638 -19.521 1.00 67.31 64 PRO A CA 1
ATOM 505 C C . PRO A 1 64 ? 0.052 27.364 -18.657 1.00 67.31 64 PRO A C 1
ATOM 507 O O . PRO A 1 64 ? 0.916 27.280 -17.785 1.00 67.31 64 PRO A O 1
ATOM 510 N N . SER A 1 65 ? -0.837 26.380 -18.855 1.00 67.88 65 SER A N 1
ATOM 511 C CA . SER A 1 65 ? -0.868 25.131 -18.079 1.00 67.88 65 SER A CA 1
ATOM 512 C C . SER A 1 65 ? 0.248 24.137 -18.442 1.00 67.88 65 SER A C 1
ATOM 514 O O . SER A 1 65 ? 0.386 23.114 -17.770 1.00 67.88 65 SER A O 1
ATOM 516 N N . GLY A 1 66 ? 1.054 24.414 -19.475 1.00 51.47 66 GLY A N 1
ATOM 517 C CA . GLY A 1 66 ? 2.226 23.603 -19.831 1.00 51.47 66 GLY A CA 1
ATOM 518 C C . GLY A 1 66 ? 1.907 22.229 -20.434 1.00 51.47 66 GLY A C 1
ATOM 519 O O . GLY A 1 66 ? 2.813 21.418 -20.611 1.00 51.47 66 GLY A O 1
ATOM 520 N N . THR A 1 67 ? 0.646 21.954 -20.770 1.00 57.12 67 THR A N 1
ATOM 521 C CA . THR A 1 67 ? 0.246 20.788 -21.561 1.00 57.12 67 THR A CA 1
ATOM 522 C C . THR A 1 67 ? 0.267 21.203 -23.021 1.00 57.12 67 THR A C 1
ATOM 524 O O . THR A 1 67 ? -0.608 21.941 -23.457 1.00 57.12 67 THR A O 1
ATOM 527 N N . ALA A 1 68 ? 1.310 20.811 -23.753 1.00 47.50 68 ALA A N 1
ATOM 528 C CA . ALA A 1 68 ? 1.428 21.109 -25.175 1.00 47.50 68 ALA A CA 1
ATOM 529 C C . ALA A 1 68 ? 0.112 20.779 -25.902 1.00 47.50 68 ALA A C 1
ATOM 531 O O . ALA A 1 68 ? -0.439 19.697 -25.705 1.00 47.50 68 ALA A O 1
ATOM 532 N N . ASN A 1 69 ? -0.378 21.741 -26.689 1.00 50.75 69 ASN A N 1
ATOM 533 C CA . ASN A 1 69 ? -1.602 21.669 -27.481 1.00 50.75 69 ASN A CA 1
ATOM 534 C C . ASN A 1 69 ? -1.649 20.362 -28.290 1.00 50.75 69 ASN A C 1
ATOM 536 O O . ASN A 1 69 ? -1.010 20.263 -29.335 1.00 50.75 69 ASN A O 1
ATOM 540 N N . ASP A 1 70 ? -2.397 19.377 -27.798 1.00 43.56 70 ASP A N 1
ATOM 541 C CA . ASP A 1 70 ? -2.758 18.164 -28.528 1.00 43.56 70 ASP A CA 1
ATOM 542 C C . ASP A 1 70 ? -4.047 18.476 -29.304 1.00 43.56 70 ASP A C 1
ATOM 544 O O . ASP A 1 70 ? -5.095 18.676 -28.676 1.00 43.56 70 ASP A O 1
ATOM 548 N N . PRO A 1 71 ? -4.010 18.628 -30.641 1.00 44.84 71 PRO A N 1
ATOM 549 C CA . PRO A 1 71 ? -5.206 18.913 -31.412 1.00 44.84 71 PRO A CA 1
ATOM 550 C C . PRO A 1 71 ? -5.992 17.609 -31.580 1.00 44.84 71 PRO A C 1
ATOM 552 O O . PRO A 1 71 ? -5.948 16.964 -32.626 1.00 44.84 71 PRO A O 1
ATOM 555 N N . LEU A 1 72 ? -6.723 17.212 -30.537 1.00 40.44 72 LEU A N 1
ATOM 556 C CA . LEU A 1 72 ? -7.810 16.254 -30.685 1.00 40.44 72 LEU A CA 1
ATOM 557 C C . LEU A 1 72 ? -9.028 17.004 -31.220 1.00 40.44 72 LEU A C 1
ATOM 559 O O . LEU A 1 72 ? -9.710 17.753 -30.522 1.00 40.44 72 LEU A O 1
ATOM 563 N N . ASP A 1 73 ? -9.221 16.814 -32.516 1.00 42.38 73 ASP A N 1
ATOM 564 C CA . ASP A 1 73 ? -10.348 17.246 -33.321 1.00 42.38 73 ASP A CA 1
ATOM 565 C C . ASP A 1 73 ? -11.630 16.553 -32.816 1.00 42.38 73 ASP A C 1
ATOM 567 O O . ASP A 1 73 ? -12.004 15.485 -33.295 1.00 42.38 73 ASP A O 1
ATOM 571 N N . ASP A 1 74 ? -12.291 17.129 -31.808 1.00 35.06 74 ASP A N 1
ATOM 572 C CA . ASP A 1 74 ? -13.650 16.744 -31.417 1.00 35.06 74 ASP A CA 1
ATOM 573 C C . ASP A 1 74 ? -14.618 17.867 -31.796 1.00 35.06 74 ASP A C 1
ATOM 575 O O . ASP A 1 74 ? -14.795 18.885 -31.119 1.00 35.06 74 ASP A O 1
ATOM 579 N N . ALA A 1 75 ? -15.241 17.658 -32.952 1.00 44.31 75 ALA A N 1
ATOM 580 C CA . ALA A 1 75 ? -16.411 18.387 -33.377 1.00 44.31 75 ALA A CA 1
ATOM 581 C C . ALA A 1 75 ? -17.582 18.137 -32.414 1.00 44.31 75 ALA A C 1
ATOM 583 O O . ALA A 1 75 ? -17.832 17.015 -31.980 1.00 44.31 75 ALA A O 1
ATOM 584 N N . ASP A 1 76 ? -18.366 19.199 -32.236 1.00 40.19 76 ASP A N 1
ATOM 585 C CA . ASP A 1 76 ? -19.695 19.240 -31.625 1.00 40.19 76 ASP A CA 1
ATOM 586 C C . ASP A 1 76 ? -19.721 19.465 -30.105 1.00 40.19 76 ASP A C 1
ATOM 588 O O . ASP A 1 76 ? -19.544 18.560 -29.303 1.00 40.19 76 ASP A O 1
ATOM 592 N N . MET A 1 77 ? -19.980 20.716 -29.709 1.00 35.81 77 MET A N 1
ATOM 593 C CA . MET A 1 77 ? -21.136 21.071 -28.876 1.00 35.81 77 MET A CA 1
ATOM 594 C C . MET A 1 77 ? -21.193 22.597 -28.716 1.00 35.81 77 MET A C 1
ATOM 596 O O . MET A 1 77 ? -20.502 23.218 -27.906 1.00 35.81 77 MET A O 1
ATOM 600 N N . SER A 1 78 ? -22.090 23.219 -29.476 1.00 35.69 78 SER A N 1
ATOM 601 C CA . 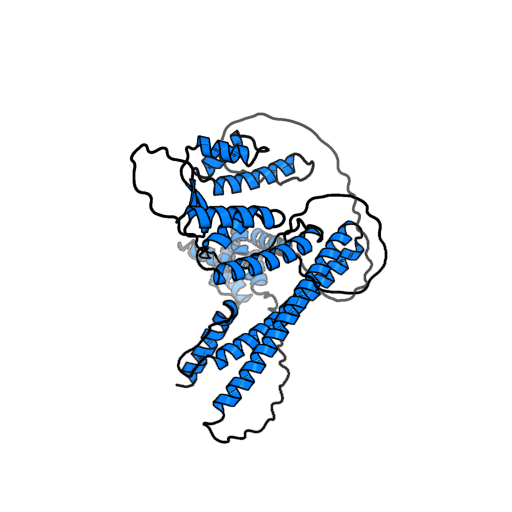SER A 1 78 ? -22.617 24.542 -29.149 1.00 35.69 78 SER A CA 1
ATOM 602 C C . SER A 1 78 ? -23.486 24.444 -27.892 1.00 35.69 78 SER A C 1
ATOM 604 O O . SER A 1 78 ? -24.503 23.756 -27.904 1.00 35.69 78 SER A O 1
ATOM 606 N N . ALA A 1 79 ? -23.112 25.147 -26.818 1.00 35.22 79 ALA A N 1
ATOM 607 C CA . ALA A 1 79 ? -23.917 26.239 -26.252 1.00 35.22 79 ALA A CA 1
ATOM 608 C C . ALA A 1 79 ? -23.567 26.540 -24.779 1.00 35.22 79 ALA A C 1
ATOM 610 O O . ALA A 1 79 ? -23.903 25.805 -23.857 1.00 35.22 79 ALA A O 1
ATOM 611 N N . ALA A 1 80 ? -23.003 27.736 -24.602 1.00 37.75 80 ALA A N 1
ATOM 612 C CA . ALA A 1 80 ? -23.300 28.709 -23.553 1.00 37.75 80 ALA A CA 1
ATOM 613 C C . ALA A 1 80 ? -23.159 28.307 -22.071 1.00 37.75 80 ALA A C 1
ATOM 615 O O . ALA A 1 80 ? -24.068 27.751 -21.457 1.00 37.75 80 ALA A O 1
ATOM 616 N N . ARG A 1 81 ? -22.131 28.873 -21.423 1.00 31.25 81 ARG A N 1
ATOM 617 C CA . ARG A 1 81 ? -22.273 29.452 -20.077 1.00 31.25 81 ARG A CA 1
ATOM 618 C C . ARG A 1 81 ? -21.368 30.680 -19.903 1.00 31.25 81 ARG A C 1
ATOM 620 O O . ARG A 1 81 ? -20.228 30.644 -20.359 1.00 31.25 81 ARG A O 1
ATOM 627 N N . PRO A 1 82 ? -21.861 31.768 -19.279 1.00 40.78 82 PRO A N 1
ATOM 628 C CA . PRO A 1 82 ? -21.086 32.981 -19.108 1.00 40.78 82 PRO A CA 1
ATOM 629 C C . PRO A 1 82 ? -20.115 32.852 -17.936 1.00 40.78 82 PRO A C 1
ATOM 631 O O . PRO A 1 82 ? -20.388 32.215 -16.918 1.00 40.78 82 PRO A O 1
ATOM 634 N N . SER A 1 83 ? -18.992 33.524 -18.138 1.00 36.59 83 SER A N 1
ATOM 635 C CA . SER A 1 83 ? -17.927 33.801 -17.192 1.00 36.59 83 SER A CA 1
ATOM 636 C C . SER A 1 83 ? -18.451 34.322 -15.847 1.00 36.59 83 SER A C 1
ATOM 638 O O . SER A 1 83 ? -19.266 35.245 -15.798 1.00 36.59 83 SER A O 1
ATOM 640 N N . SER A 1 84 ? -17.939 33.769 -14.748 1.00 31.17 84 SER A N 1
ATOM 641 C CA . SER A 1 84 ? -17.858 34.478 -13.473 1.00 31.17 84 SER A CA 1
ATOM 642 C C . SER A 1 84 ? -16.581 34.056 -12.760 1.00 31.17 84 SER A C 1
ATOM 644 O O . SER A 1 84 ? -16.365 32.885 -12.452 1.00 31.17 84 SER A O 1
ATOM 646 N N . ALA A 1 85 ? -15.727 35.060 -12.598 1.00 39.94 85 ALA A N 1
ATOM 647 C CA . ALA A 1 85 ? -14.429 35.037 -11.966 1.00 39.94 85 ALA A CA 1
ATOM 648 C C . ALA A 1 85 ? -14.485 34.563 -10.508 1.00 39.94 85 ALA A C 1
ATOM 650 O O . ALA A 1 85 ? -15.407 34.884 -9.761 1.00 39.94 85 ALA A O 1
ATOM 651 N N . GLY A 1 86 ? -13.430 33.864 -10.108 1.00 33.47 86 GLY A N 1
ATOM 652 C CA . GLY A 1 86 ? -13.184 33.458 -8.734 1.00 33.47 86 GLY A CA 1
ATOM 653 C C . GLY A 1 86 ? -11.987 32.527 -8.693 1.00 33.47 86 GLY A C 1
ATOM 654 O O . GLY A 1 86 ? -12.151 31.313 -8.658 1.00 33.47 86 GLY A O 1
ATOM 655 N N . GLN A 1 87 ? -10.795 33.116 -8.776 1.00 41.69 87 GLN A N 1
ATOM 656 C CA . GLN A 1 87 ? -9.545 32.462 -8.408 1.00 41.69 87 GLN A CA 1
ATOM 657 C C . GLN A 1 87 ? -9.693 31.869 -7.004 1.00 41.69 87 GLN A C 1
ATOM 659 O O . GLN A 1 87 ? -10.062 32.601 -6.090 1.00 41.69 87 GLN A O 1
ATOM 664 N N . ASP A 1 88 ? -9.355 30.592 -6.826 1.00 30.44 88 ASP A N 1
ATOM 665 C CA . ASP A 1 88 ? -8.463 30.262 -5.722 1.00 30.44 88 ASP A CA 1
ATOM 666 C C . ASP A 1 88 ? -7.687 28.961 -5.945 1.00 30.44 88 ASP A C 1
ATOM 668 O O . ASP A 1 88 ? -8.123 28.015 -6.602 1.00 30.44 88 ASP A O 1
ATOM 672 N N . ASN A 1 89 ? -6.487 29.009 -5.399 1.00 42.56 89 ASN A N 1
ATOM 673 C CA . ASN A 1 89 ? -5.298 28.214 -5.630 1.00 42.56 89 ASN A CA 1
ATOM 674 C C . ASN A 1 89 ? -5.451 26.761 -5.135 1.00 42.56 89 ASN A C 1
ATOM 676 O O . ASN A 1 89 ? -5.684 26.549 -3.947 1.00 42.56 89 ASN A O 1
ATOM 680 N N . LEU A 1 90 ? -5.270 25.750 -5.996 1.00 33.47 90 LEU A N 1
ATOM 681 C CA . LEU A 1 90 ? -5.072 24.355 -5.568 1.00 33.47 90 LEU A CA 1
ATOM 682 C C . LEU A 1 90 ? -4.099 23.629 -6.507 1.00 33.47 90 LEU A C 1
ATOM 684 O O . LEU A 1 90 ? -4.433 23.318 -7.650 1.00 33.47 90 LEU A O 1
ATOM 688 N N . GLN A 1 91 ? -2.914 23.321 -5.976 1.00 36.97 91 GLN A N 1
ATOM 689 C CA . GLN A 1 91 ? -1.938 22.400 -6.558 1.00 36.97 91 GLN A CA 1
ATOM 690 C C . GLN A 1 91 ? -2.555 21.006 -6.790 1.00 36.97 91 GLN A C 1
ATOM 692 O O . GLN A 1 91 ? -3.216 20.478 -5.888 1.00 36.97 91 GLN A O 1
ATOM 697 N N . PRO A 1 92 ? -2.301 20.351 -7.935 1.00 36.53 92 PRO A N 1
ATOM 698 C CA . PRO A 1 92 ? -2.442 18.913 -8.060 1.00 36.53 92 PRO A CA 1
ATOM 699 C C . PRO A 1 92 ? -1.111 18.228 -7.724 1.00 36.53 92 PRO A C 1
ATOM 701 O O . PRO A 1 92 ? -0.086 18.463 -8.354 1.00 36.53 92 PRO A O 1
ATOM 704 N N . HIS A 1 93 ? -1.159 17.355 -6.722 1.00 37.78 93 HIS A N 1
ATOM 705 C CA . HIS A 1 93 ? -0.139 16.356 -6.427 1.00 37.78 93 HIS A CA 1
ATOM 706 C C . HIS A 1 93 ? -0.064 15.389 -7.620 1.00 37.78 93 HIS A C 1
ATOM 708 O O . HIS A 1 93 ? -0.992 14.607 -7.838 1.00 37.78 93 HIS A O 1
ATOM 714 N N . THR A 1 94 ? 0.996 15.469 -8.422 1.00 39.09 94 THR A N 1
ATOM 715 C CA . THR A 1 94 ? 1.301 14.480 -9.462 1.00 39.09 94 THR A CA 1
ATOM 716 C C . THR A 1 94 ? 2.393 13.563 -8.939 1.00 39.09 94 THR A C 1
ATOM 718 O O . THR A 1 94 ? 3.532 13.988 -8.757 1.00 39.09 94 THR A O 1
ATOM 721 N N . ASP A 1 95 ? 2.021 12.315 -8.665 1.00 33.22 95 ASP A N 1
ATOM 722 C CA . ASP A 1 95 ? 2.969 11.248 -8.371 1.00 33.22 95 ASP A CA 1
ATOM 723 C C . ASP A 1 95 ? 3.806 10.919 -9.613 1.00 33.22 95 ASP A C 1
ATOM 725 O O . ASP A 1 95 ? 3.302 10.828 -10.733 1.00 33.22 95 ASP A O 1
ATOM 729 N N . ASN A 1 96 ? 5.098 10.732 -9.355 1.00 42.06 96 ASN A N 1
ATOM 730 C CA . ASN A 1 96 ? 6.163 10.352 -10.269 1.00 42.06 96 ASN A CA 1
ATOM 731 C C . ASN A 1 96 ? 5.773 9.273 -11.289 1.00 42.06 96 ASN A C 1
ATOM 733 O O . ASN A 1 96 ? 5.415 8.150 -10.935 1.00 42.06 96 ASN A O 1
ATOM 737 N N . THR A 1 97 ? 6.026 9.548 -12.566 1.00 36.78 97 THR A N 1
ATOM 738 C CA . THR A 1 97 ? 6.486 8.535 -13.523 1.00 36.78 97 THR A CA 1
ATOM 739 C C . THR A 1 97 ? 7.540 9.197 -14.413 1.00 36.78 97 THR A C 1
ATOM 741 O O . THR A 1 97 ? 7.395 10.358 -14.780 1.00 36.78 97 THR A O 1
ATOM 744 N N . GLY A 1 98 ? 8.666 8.505 -14.589 1.00 45.38 98 GLY A N 1
ATOM 745 C CA . GLY A 1 98 ? 9.976 9.084 -14.877 1.00 45.38 98 GLY A CA 1
ATOM 746 C C . GLY A 1 98 ? 10.123 9.855 -16.187 1.00 45.38 98 GLY A C 1
ATOM 747 O O . GLY A 1 98 ? 9.471 9.559 -17.181 1.00 45.38 98 GLY A O 1
ATOM 748 N N . SER A 1 99 ? 11.071 10.793 -16.168 1.00 33.12 99 SER A N 1
ATOM 749 C CA . SER A 1 99 ? 11.640 11.399 -17.366 1.00 33.12 99 SER A CA 1
ATOM 750 C C . SER A 1 99 ? 13.164 11.426 -17.248 1.00 33.12 99 SER A C 1
ATOM 752 O O . SER A 1 99 ? 13.763 12.153 -16.460 1.00 33.12 99 SER A O 1
ATOM 754 N N . GLU A 1 100 ? 13.729 10.500 -18.004 1.00 36.97 100 GLU A N 1
ATOM 755 C CA . GLU A 1 100 ? 15.032 10.424 -18.654 1.00 36.97 100 GLU A CA 1
ATOM 756 C C . GLU A 1 100 ? 15.880 11.708 -18.599 1.00 36.97 100 GLU A C 1
ATOM 758 O O . GLU A 1 100 ? 15.555 12.747 -19.174 1.00 36.97 100 GLU A O 1
ATOM 763 N N . SER A 1 101 ? 17.014 11.604 -17.902 1.00 33.09 101 SER A N 1
ATOM 764 C CA . SER A 1 101 ? 18.055 12.626 -17.850 1.00 33.09 101 SER A CA 1
ATOM 765 C C . SER A 1 101 ? 18.841 12.630 -19.162 1.00 33.09 101 SER A C 1
ATOM 767 O O . SER A 1 101 ? 19.647 11.737 -19.425 1.00 33.09 101 SER A O 1
ATOM 769 N N . TYR A 1 102 ? 18.637 13.665 -19.972 1.00 37.62 102 TYR A N 1
ATOM 770 C CA . TYR A 1 102 ? 19.604 14.066 -20.986 1.00 37.62 102 TYR A CA 1
ATOM 771 C C . TYR A 1 102 ? 20.821 14.664 -20.271 1.00 37.62 102 TYR A C 1
ATOM 773 O O . TYR A 1 102 ? 20.753 15.699 -19.603 1.00 37.62 102 TYR A O 1
ATOM 781 N N . GLY A 1 103 ? 21.941 13.952 -20.369 1.00 42.00 103 GLY A N 1
ATOM 782 C CA . GLY A 1 103 ? 23.230 14.396 -19.871 1.00 42.00 103 GLY A CA 1
ATOM 783 C C . GLY A 1 103 ? 2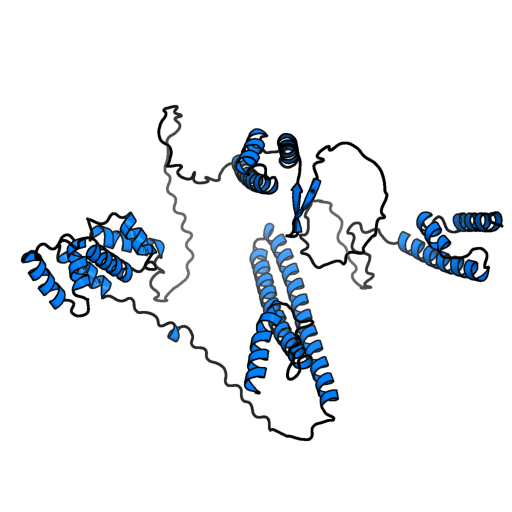3.727 15.605 -20.655 1.00 42.00 103 GLY A C 1
ATOM 784 O O . GLY A 1 103 ? 23.860 15.553 -21.876 1.00 42.00 103 GLY A O 1
ATOM 785 N N . LEU A 1 104 ? 24.048 16.677 -19.935 1.00 35.50 104 LEU A N 1
ATOM 786 C CA . LEU A 1 104 ? 24.908 17.737 -20.439 1.00 35.50 104 LEU A CA 1
ATOM 787 C C . LEU A 1 104 ? 26.227 17.693 -19.673 1.00 35.50 104 LEU A C 1
ATOM 789 O O . LEU A 1 104 ? 26.328 18.078 -18.509 1.00 35.50 104 LEU A O 1
ATOM 793 N N . ASP A 1 105 ? 27.220 17.177 -20.384 1.00 37.84 105 ASP A N 1
ATOM 794 C CA . ASP A 1 105 ? 28.644 17.296 -20.124 1.00 37.84 105 ASP A CA 1
ATOM 795 C C . ASP A 1 105 ? 29.036 18.778 -19.957 1.00 37.84 105 ASP A C 1
ATOM 797 O O . ASP A 1 105 ? 28.703 19.627 -20.788 1.00 37.84 105 ASP A O 1
ATOM 801 N N . ARG A 1 106 ? 29.744 19.105 -18.870 1.00 35.09 106 ARG A N 1
ATOM 802 C CA . ARG A 1 106 ? 30.423 20.398 -18.698 1.00 35.09 106 ARG A CA 1
ATOM 803 C C . ARG A 1 106 ? 31.824 20.187 -18.132 1.00 35.09 106 ARG A C 1
ATOM 805 O O . ARG A 1 106 ? 32.071 20.362 -16.946 1.00 35.09 106 ARG A O 1
ATOM 812 N N . SER A 1 107 ? 32.724 19.869 -19.058 1.00 32.22 107 SER A N 1
ATOM 813 C CA . SER A 1 107 ? 34.016 20.525 -19.297 1.00 32.22 107 SER A CA 1
ATOM 814 C C . SER A 1 107 ? 34.863 20.894 -18.071 1.00 32.22 107 SER A C 1
ATOM 816 O O . SER A 1 107 ? 34.651 21.910 -17.408 1.00 32.22 107 SER A O 1
ATOM 818 N N . ASP A 1 108 ? 35.962 20.154 -17.927 1.00 37.75 108 ASP A N 1
ATOM 819 C CA . ASP A 1 108 ? 37.147 20.495 -17.145 1.00 37.75 108 ASP A CA 1
ATOM 820 C C . ASP A 1 108 ? 37.711 21.889 -17.478 1.00 37.75 108 ASP A C 1
ATOM 822 O O . ASP A 1 108 ? 38.241 22.133 -18.568 1.00 37.75 108 ASP A O 1
ATOM 826 N N . THR A 1 109 ? 37.729 22.785 -16.489 1.00 34.44 109 THR A N 1
ATOM 827 C CA . THR A 1 109 ? 38.596 23.973 -16.492 1.00 34.44 109 THR A CA 1
ATOM 828 C C . THR A 1 109 ? 39.486 24.005 -15.253 1.00 34.44 109 THR A C 1
ATOM 830 O O . THR A 1 109 ? 39.113 24.420 -14.161 1.00 34.44 109 THR A O 1
ATOM 833 N N . ARG A 1 110 ? 40.715 23.558 -15.483 1.00 40.78 110 ARG A N 1
ATOM 834 C CA . ARG A 1 110 ? 41.958 23.793 -14.743 1.00 40.78 110 ARG A CA 1
ATOM 835 C C . ARG A 1 110 ? 42.141 25.235 -14.223 1.00 40.78 110 ARG A C 1
ATOM 837 O O . ARG A 1 110 ? 42.006 26.194 -14.973 1.00 40.78 110 ARG A O 1
ATOM 844 N N . SER A 1 111 ? 42.668 25.297 -12.991 1.00 31.53 111 SER A N 1
ATOM 845 C CA . SER A 1 111 ? 43.388 26.400 -12.319 1.00 31.53 111 SER A CA 1
ATOM 846 C C . SER A 1 111 ? 42.574 27.395 -11.476 1.00 31.53 111 SER A C 1
ATOM 848 O O . SER A 1 111 ? 42.021 28.356 -12.000 1.00 31.53 111 SER A O 1
ATOM 850 N N . SER A 1 112 ? 42.693 27.307 -10.142 1.00 32.50 112 SER A N 1
ATOM 851 C CA . SER A 1 112 ? 43.568 28.182 -9.318 1.00 32.50 112 SER A CA 1
ATOM 852 C C . SER A 1 112 ? 43.243 28.067 -7.815 1.00 32.50 112 SER A C 1
ATOM 854 O O . SER A 1 112 ? 42.088 28.049 -7.409 1.00 32.50 112 SER A O 1
ATOM 856 N N . LYS A 1 113 ? 44.293 28.010 -6.985 1.00 42.03 113 LYS A N 1
ATOM 857 C CA . LYS A 1 113 ? 44.279 28.133 -5.512 1.00 42.03 113 LYS A CA 1
ATOM 858 C C . LYS A 1 113 ? 43.462 29.349 -5.045 1.00 42.03 113 LYS A C 1
ATOM 860 O O . LYS A 1 113 ? 43.754 30.441 -5.518 1.00 42.03 113 LYS A O 1
ATOM 865 N N . SER A 1 114 ? 42.606 29.196 -4.029 1.00 32.94 114 SER A N 1
ATOM 866 C CA . SER A 1 114 ? 42.781 29.779 -2.679 1.00 32.94 114 SER A CA 1
ATOM 867 C C . SER A 1 114 ? 41.474 29.768 -1.864 1.00 32.94 114 SER A C 1
ATOM 869 O O . SER A 1 114 ? 40.409 30.033 -2.400 1.00 32.94 114 SER A O 1
ATOM 871 N N . GLN A 1 115 ? 41.633 29.557 -0.554 1.00 35.09 115 GLN A N 1
ATOM 872 C CA . GLN A 1 115 ? 40.701 29.810 0.557 1.00 35.09 115 GLN A CA 1
ATOM 873 C C . GLN A 1 115 ? 39.451 28.926 0.688 1.00 35.09 115 GLN A C 1
ATOM 875 O O . GLN A 1 115 ? 38.439 29.073 0.020 1.00 35.09 115 GLN A O 1
ATOM 880 N N . THR A 1 116 ? 39.534 28.041 1.681 1.00 40.34 116 THR A N 1
ATOM 881 C CA . THR A 1 116 ? 38.432 27.315 2.305 1.00 40.34 116 THR A CA 1
ATOM 882 C C . THR A 1 116 ? 37.492 28.288 3.018 1.00 40.34 116 THR A C 1
ATOM 884 O O . THR A 1 116 ? 37.653 28.579 4.204 1.00 40.34 116 THR A O 1
ATOM 887 N N . THR A 1 117 ? 36.507 28.801 2.302 1.00 42.34 117 THR A N 1
ATOM 888 C CA . THR A 1 117 ? 35.237 29.217 2.888 1.00 42.34 117 THR A CA 1
ATOM 889 C C . THR A 1 117 ? 34.318 28.008 2.798 1.00 42.34 117 THR A C 1
ATOM 891 O O . THR A 1 117 ? 34.031 27.522 1.706 1.00 42.34 117 THR A O 1
ATOM 894 N N . SER A 1 118 ? 33.927 27.457 3.949 1.00 47.53 118 SER A N 1
ATOM 895 C CA . SER A 1 118 ? 32.918 26.399 4.031 1.00 47.53 118 SER A CA 1
ATOM 896 C C . SER A 1 118 ? 31.591 26.965 3.532 1.00 47.53 118 SER A C 1
ATOM 898 O O . SER A 1 118 ? 30.805 27.490 4.313 1.00 47.53 118 SER A O 1
ATOM 900 N N . HIS A 1 119 ? 31.385 26.956 2.219 1.00 48.44 119 HIS A N 1
ATOM 901 C CA . HIS A 1 119 ? 30.128 27.363 1.625 1.00 48.44 119 HIS A CA 1
ATOM 902 C C . HIS A 1 119 ? 29.094 26.290 1.940 1.00 48.44 119 HIS A C 1
ATOM 904 O O . HIS A 1 119 ? 29.290 25.120 1.626 1.00 48.44 119 HIS A O 1
ATOM 910 N N . SER A 1 120 ? 28.027 26.712 2.607 1.00 63.47 120 SER A N 1
ATOM 911 C CA . SER A 1 120 ? 26.819 25.932 2.831 1.00 63.47 120 SER A CA 1
ATOM 912 C C . SER A 1 120 ? 26.294 25.382 1.498 1.00 63.47 120 SER A C 1
ATOM 914 O O . SER A 1 120 ? 25.953 26.163 0.607 1.00 63.47 120 SER A O 1
ATOM 916 N N . THR A 1 121 ? 26.266 24.057 1.334 1.00 65.31 121 THR A N 1
ATOM 917 C CA . THR A 1 121 ? 25.825 23.392 0.095 1.00 65.31 121 THR A CA 1
ATOM 918 C C . THR A 1 121 ? 24.831 22.281 0.394 1.00 65.31 121 THR A C 1
ATOM 920 O O . THR A 1 121 ? 25.018 21.503 1.328 1.00 65.31 121 THR A O 1
ATOM 923 N N . TYR A 1 122 ? 23.796 22.169 -0.436 1.00 70.75 122 TYR A N 1
ATOM 924 C CA . TYR A 1 122 ? 22.941 20.987 -0.461 1.00 70.75 122 TYR A CA 1
ATOM 925 C C . TYR A 1 122 ? 23.639 19.878 -1.253 1.00 70.75 122 TYR A C 1
ATOM 927 O O . TYR A 1 122 ? 24.072 20.092 -2.385 1.00 70.75 122 TYR A O 1
ATOM 935 N N . THR A 1 123 ? 23.761 18.702 -0.650 1.00 68.69 123 THR A N 1
ATOM 936 C CA . THR A 1 123 ? 24.342 17.498 -1.247 1.00 68.69 123 THR A CA 1
ATOM 937 C C . THR A 1 123 ? 23.316 16.378 -1.239 1.00 68.69 123 THR A C 1
ATOM 939 O O . THR A 1 123 ? 22.577 16.226 -0.274 1.00 68.69 123 THR A O 1
ATOM 942 N N . ILE A 1 124 ? 23.282 15.572 -2.295 1.00 67.81 124 ILE A N 1
ATOM 943 C CA . ILE A 1 124 ? 22.387 14.417 -2.374 1.00 67.81 124 ILE A CA 1
ATOM 944 C C . ILE A 1 124 ? 23.059 13.251 -1.644 1.00 67.81 124 ILE A C 1
ATOM 946 O O . ILE A 1 124 ? 24.174 12.857 -1.995 1.00 67.81 124 ILE A O 1
ATOM 950 N N . ALA A 1 125 ? 22.410 12.734 -0.606 1.00 63.75 125 ALA A N 1
ATOM 951 C CA . ALA A 1 125 ? 22.872 11.565 0.124 1.00 63.75 125 ALA A CA 1
ATOM 952 C C . ALA A 1 125 ? 22.680 10.280 -0.696 1.00 63.75 125 ALA A C 1
ATOM 954 O O . ALA A 1 125 ? 21.995 10.254 -1.717 1.00 63.75 125 ALA A O 1
ATOM 955 N N . ALA A 1 126 ? 23.309 9.188 -0.258 1.00 63.22 126 ALA A N 1
ATOM 956 C CA . ALA A 1 126 ? 23.289 7.905 -0.968 1.00 63.22 126 ALA A CA 1
ATOM 957 C C . ALA A 1 126 ? 21.881 7.290 -1.126 1.00 63.22 126 ALA A C 1
ATOM 959 O O . ALA A 1 126 ? 21.698 6.385 -1.935 1.00 63.22 126 ALA A O 1
ATOM 960 N N . ASP A 1 127 ? 20.899 7.777 -0.366 1.00 67.38 127 ASP A N 1
ATOM 961 C CA . ASP A 1 127 ? 19.483 7.409 -0.435 1.00 67.38 127 ASP A CA 1
ATOM 962 C C . ASP A 1 127 ? 18.651 8.327 -1.355 1.00 67.38 127 ASP A C 1
ATOM 964 O O . ASP A 1 127 ? 17.444 8.135 -1.485 1.00 67.38 127 ASP A O 1
ATOM 968 N N . GLY A 1 128 ? 19.279 9.316 -2.000 1.00 60.12 128 GLY A N 1
ATOM 969 C CA . GLY A 1 128 ? 18.614 10.306 -2.847 1.00 60.12 128 GLY A CA 1
ATOM 970 C C . GLY A 1 128 ? 18.018 11.506 -2.098 1.00 60.12 128 GLY A C 1
ATOM 971 O O . GLY A 1 128 ? 17.422 12.364 -2.748 1.00 60.12 128 GLY A O 1
ATOM 972 N N . SER A 1 129 ? 18.174 11.602 -0.769 1.00 63.06 129 SER A N 1
ATOM 973 C CA . SER A 1 129 ? 17.689 12.736 0.036 1.00 63.06 129 SER A CA 1
ATOM 974 C C . SER A 1 129 ? 18.609 13.959 -0.072 1.00 63.06 129 SER A C 1
ATOM 976 O O . SER A 1 129 ? 19.830 13.840 -0.206 1.00 63.06 129 SER A O 1
ATOM 978 N N . LEU A 1 130 ? 18.023 15.160 -0.053 1.00 63.69 130 LEU A N 1
ATOM 979 C CA . LEU A 1 130 ? 18.745 16.423 -0.209 1.00 63.69 130 LEU A CA 1
ATOM 980 C C . LEU A 1 130 ? 19.248 16.930 1.152 1.00 63.69 130 LEU A C 1
ATOM 982 O O . LEU A 1 130 ? 18.585 17.740 1.792 1.00 63.69 130 LEU A O 1
ATOM 986 N N . GLN A 1 131 ? 20.451 16.524 1.550 1.00 69.62 131 GLN A N 1
ATOM 987 C CA . GLN A 1 131 ? 21.040 16.907 2.832 1.00 69.62 131 GLN A CA 1
ATOM 988 C C . GLN A 1 131 ? 21.792 18.232 2.746 1.00 69.62 131 GLN A C 1
ATOM 990 O O . GLN A 1 131 ? 22.678 18.425 1.911 1.00 69.62 131 GLN A O 1
ATOM 995 N N . PHE A 1 132 ? 21.491 19.152 3.658 1.00 72.12 132 PHE A N 1
ATOM 996 C CA . PHE A 1 132 ? 22.287 20.364 3.831 1.00 72.12 132 PHE A CA 1
ATOM 997 C C . PHE A 1 132 ? 23.576 20.042 4.598 1.00 72.12 132 PHE A C 1
ATOM 999 O O . PHE A 1 132 ? 23.548 19.761 5.800 1.00 72.12 132 PHE A O 1
ATOM 1006 N N . VAL A 1 133 ? 24.720 20.092 3.910 1.00 68.25 133 VAL A N 1
ATOM 1007 C CA . VAL A 1 133 ? 26.029 19.741 4.474 1.00 68.25 133 VAL A CA 1
ATOM 1008 C C . VAL A 1 133 ? 26.949 20.958 4.476 1.00 68.25 133 VAL A C 1
ATOM 1010 O O . VAL A 1 133 ? 27.227 21.570 3.445 1.00 68.25 133 VAL A O 1
ATOM 1013 N N . GLY A 1 134 ? 27.468 21.272 5.665 1.00 64.31 134 GLY A N 1
ATOM 1014 C CA . GLY A 1 134 ? 28.321 22.437 5.900 1.00 64.31 134 GLY A CA 1
ATOM 1015 C C . GLY A 1 134 ? 27.514 23.710 6.171 1.00 64.31 134 GLY A C 1
ATOM 1016 O O . GLY A 1 134 ? 26.470 23.928 5.576 1.00 64.31 134 GLY A O 1
ATOM 1017 N N . GLY A 1 135 ? 27.987 24.513 7.125 1.00 64.75 135 GLY A N 1
ATOM 1018 C CA . GLY A 1 135 ? 27.345 25.747 7.592 1.00 64.75 135 GLY A CA 1
ATOM 1019 C C . GLY A 1 135 ? 27.473 25.887 9.108 1.00 64.75 135 GLY A C 1
ATOM 1020 O O . GLY A 1 135 ? 27.381 24.894 9.836 1.00 64.75 135 GLY A O 1
ATOM 1021 N N . SER A 1 136 ? 27.735 27.100 9.600 1.00 74.94 136 SER A N 1
ATOM 1022 C CA . SER A 1 136 ? 27.755 27.361 11.045 1.00 74.94 136 SER A CA 1
ATOM 1023 C C . SER A 1 136 ? 26.349 27.217 11.643 1.00 74.94 136 SER A C 1
ATOM 1025 O O . SER A 1 136 ? 25.361 27.470 10.957 1.00 74.94 136 SER A O 1
ATOM 1027 N N . ASP A 1 137 ? 26.223 26.866 12.930 1.00 76.62 137 ASP A N 1
ATOM 1028 C CA . ASP A 1 137 ? 24.905 26.718 13.582 1.00 76.62 137 ASP A CA 1
ATOM 1029 C C . ASP A 1 137 ? 24.025 27.971 13.417 1.00 76.62 137 ASP A C 1
ATOM 1031 O O . ASP A 1 137 ? 22.809 27.875 13.296 1.00 76.62 137 ASP A O 1
ATOM 1035 N N . LYS A 1 138 ? 24.645 29.153 13.312 1.00 81.69 138 LYS A N 1
ATOM 1036 C CA . LYS A 1 138 ? 23.957 30.428 13.067 1.00 81.69 138 LYS A CA 1
ATOM 1037 C C . LYS A 1 138 ? 23.336 30.527 11.672 1.00 81.69 138 LYS A C 1
ATOM 1039 O O . LYS A 1 138 ? 22.257 31.095 11.538 1.00 81.69 138 LYS A O 1
ATOM 1044 N N . GLU A 1 139 ? 23.991 29.993 10.644 1.00 80.25 139 GLU A N 1
ATOM 1045 C CA . GLU A 1 139 ? 23.447 29.952 9.277 1.00 80.25 139 GLU A CA 1
ATOM 1046 C C . GLU A 1 139 ? 22.261 28.992 9.191 1.00 80.25 139 GLU A C 1
ATOM 1048 O O . GLU A 1 139 ? 21.248 29.323 8.581 1.00 80.25 139 GLU A O 1
ATOM 1053 N N . LYS A 1 140 ? 22.354 27.845 9.875 1.00 84.19 140 LYS A N 1
ATOM 1054 C CA . LYS A 1 140 ? 21.266 26.863 9.955 1.00 84.19 140 LYS A CA 1
ATOM 1055 C C . LYS A 1 140 ? 20.034 27.441 10.651 1.00 84.19 140 LYS A C 1
ATOM 1057 O O . LYS A 1 140 ? 18.922 27.282 10.163 1.00 84.19 140 LYS A O 1
ATOM 1062 N N . VAL A 1 141 ? 20.234 28.165 11.756 1.00 84.69 141 VAL A N 1
ATOM 1063 C CA . VAL A 1 141 ? 19.150 28.882 12.448 1.00 84.69 141 VAL A CA 1
ATOM 1064 C C . VAL A 1 141 ? 18.535 29.947 11.541 1.00 84.69 141 VAL A C 1
ATOM 1066 O O . VAL A 1 141 ? 17.317 30.037 11.471 1.00 84.69 141 VAL A O 1
ATOM 1069 N N . ASN A 1 142 ? 19.342 30.724 10.811 1.00 84.12 142 ASN A N 1
ATOM 1070 C CA . ASN A 1 142 ? 18.827 31.752 9.900 1.00 84.12 142 ASN A CA 1
ATOM 1071 C C . ASN A 1 142 ? 17.972 31.148 8.769 1.00 84.12 142 ASN A C 1
ATOM 1073 O O . ASN A 1 142 ? 16.884 31.647 8.490 1.00 84.12 142 ASN A O 1
ATOM 1077 N N . LEU A 1 143 ? 18.422 30.030 8.190 1.00 84.38 143 LEU A N 1
ATOM 1078 C CA . LEU A 1 143 ? 17.664 29.278 7.190 1.00 84.38 143 LEU A CA 1
ATOM 1079 C C . LEU A 1 143 ? 16.317 28.798 7.749 1.00 84.38 143 LEU A C 1
ATOM 1081 O O . LEU A 1 143 ? 15.280 29.029 7.134 1.00 84.38 143 LEU A O 1
ATOM 1085 N N . LEU A 1 144 ? 16.316 28.187 8.936 1.00 84.81 144 LEU A N 1
ATOM 1086 C CA . LEU A 1 144 ? 15.091 27.703 9.579 1.00 84.81 144 LEU A CA 1
ATOM 1087 C C . LEU A 1 144 ? 14.134 28.844 9.954 1.00 84.81 144 LEU A C 1
ATOM 1089 O O . LEU A 1 144 ? 12.929 28.698 9.783 1.00 84.81 144 LEU A O 1
ATOM 1093 N N . VAL A 1 145 ? 14.650 29.996 10.396 1.00 87.81 145 VAL A N 1
ATOM 1094 C CA . VAL A 1 145 ? 13.848 31.209 10.652 1.00 87.81 145 VAL A CA 1
ATOM 1095 C C . VAL A 1 145 ? 13.191 31.720 9.368 1.00 87.81 145 VAL A C 1
ATOM 1097 O O . VAL A 1 145 ? 12.049 32.166 9.404 1.00 87.81 145 VAL A O 1
ATOM 1100 N N . HIS A 1 146 ? 13.874 31.626 8.225 1.00 83.12 146 HIS A N 1
ATOM 1101 C CA . HIS A 1 146 ? 13.286 31.984 6.935 1.00 83.12 146 HIS A CA 1
ATOM 1102 C C . HIS A 1 146 ? 12.222 30.973 6.469 1.00 83.12 146 HIS A C 1
ATOM 1104 O O . HIS A 1 146 ? 11.272 31.349 5.787 1.00 83.12 146 HIS A O 1
ATOM 1110 N N . MET A 1 147 ? 12.371 29.691 6.816 1.00 82.88 147 MET A N 1
ATOM 1111 C CA . MET A 1 147 ? 11.411 28.639 6.456 1.00 82.88 147 MET A CA 1
ATOM 1112 C C . MET A 1 147 ? 10.168 28.615 7.350 1.00 82.88 147 MET A C 1
ATOM 1114 O O . MET A 1 147 ? 9.095 28.250 6.876 1.00 82.88 147 MET A O 1
ATOM 1118 N N . PHE A 1 148 ? 10.299 29.018 8.615 1.00 84.62 148 PHE A N 1
ATOM 1119 C CA . PHE A 1 148 ? 9.216 29.034 9.598 1.00 84.62 148 PHE A CA 1
ATOM 1120 C C . PHE A 1 148 ? 9.079 30.426 10.236 1.00 84.62 148 PHE A C 1
ATOM 1122 O O . PHE A 1 148 ? 9.503 30.616 11.378 1.00 84.62 148 PHE A O 1
ATOM 1129 N N . PRO A 1 149 ? 8.475 31.402 9.531 1.00 83.31 149 PRO A N 1
ATOM 1130 C CA . PRO A 1 149 ? 8.323 32.769 10.038 1.00 83.31 149 PRO A CA 1
ATOM 1131 C C . PRO A 1 149 ? 7.432 32.853 11.283 1.00 83.31 149 PRO A C 1
ATOM 1133 O O . PRO A 1 149 ? 7.586 33.765 12.093 1.00 83.31 149 PRO A O 1
ATOM 1136 N N . ASP A 1 150 ? 6.511 31.897 11.420 1.00 79.12 150 ASP A N 1
ATOM 1137 C CA . ASP A 1 150 ? 5.499 31.870 12.477 1.00 79.12 150 ASP A CA 1
ATOM 1138 C C . ASP A 1 150 ? 6.037 31.300 13.800 1.00 79.12 150 ASP A C 1
ATOM 1140 O O . ASP A 1 150 ? 5.439 31.505 14.853 1.00 79.12 150 ASP A O 1
ATOM 1144 N N . ILE A 1 151 ? 7.189 30.616 13.777 1.00 82.25 151 ILE A N 1
ATOM 1145 C CA . ILE A 1 151 ? 7.783 29.989 14.962 1.00 82.25 151 ILE A CA 1
ATOM 1146 C C . ILE A 1 151 ? 8.838 30.917 15.570 1.00 82.25 151 ILE A C 1
ATOM 1148 O O . ILE A 1 151 ? 9.705 31.457 14.882 1.00 82.25 151 ILE A O 1
ATOM 1152 N N . SER A 1 152 ? 8.829 31.063 16.899 1.00 84.44 152 SER A N 1
ATOM 1153 C CA . SER A 1 152 ? 9.834 31.884 17.582 1.00 84.44 152 SER A CA 1
ATOM 1154 C C . SER A 1 152 ? 11.272 31.388 17.333 1.00 84.44 152 SER A C 1
ATOM 1156 O O . SER A 1 152 ? 11.569 30.194 17.423 1.00 84.44 152 SER A O 1
ATOM 1158 N N . ALA A 1 153 ? 12.205 32.320 17.107 1.00 81.38 153 ALA A N 1
ATOM 1159 C CA . ALA A 1 153 ? 13.624 32.007 16.892 1.00 81.38 153 ALA A CA 1
ATOM 1160 C C . ALA A 1 153 ? 14.245 31.183 18.041 1.00 81.38 153 ALA A C 1
ATOM 1162 O O . ALA A 1 153 ? 15.126 30.358 17.815 1.00 81.38 153 ALA A O 1
ATOM 1163 N N . PHE A 1 154 ? 13.736 31.346 19.267 1.00 82.25 154 PHE A N 1
ATOM 1164 C CA . PHE A 1 154 ? 14.143 30.554 20.428 1.00 82.25 154 PHE A CA 1
ATOM 1165 C C . PHE A 1 154 ? 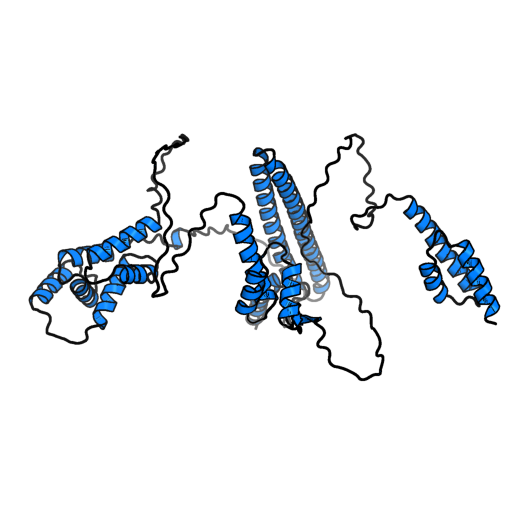13.762 29.070 20.291 1.00 82.25 154 PHE A C 1
ATOM 1167 O O . PHE A 1 154 ? 14.576 28.188 20.570 1.00 82.25 154 PHE A O 1
ATOM 1174 N N . ASN A 1 155 ? 12.547 28.781 19.813 1.00 84.00 155 ASN A N 1
ATOM 1175 C CA . ASN A 1 155 ? 12.100 27.410 19.559 1.00 84.00 155 ASN A CA 1
ATOM 1176 C C . ASN A 1 155 ? 12.907 26.767 18.422 1.00 84.00 155 ASN A C 1
ATOM 1178 O O . ASN A 1 155 ? 13.229 25.580 18.494 1.00 84.00 155 ASN A O 1
ATOM 1182 N N . ILE A 1 156 ? 13.299 27.556 17.418 1.00 86.31 156 ILE A N 1
ATOM 1183 C CA . ILE A 1 156 ? 14.156 27.120 16.309 1.00 86.31 156 ILE A CA 1
ATOM 1184 C C . ILE A 1 156 ? 15.553 26.737 16.814 1.00 86.31 156 ILE A C 1
ATOM 1186 O O . ILE A 1 156 ? 16.001 25.617 16.563 1.00 86.31 156 ILE A O 1
ATOM 1190 N N . GLU A 1 157 ? 16.206 27.584 17.613 1.00 85.94 157 GLU A N 1
ATOM 1191 C CA . GLU A 1 157 ? 17.503 27.263 18.232 1.00 85.94 157 GLU A CA 1
ATOM 1192 C C . GLU A 1 157 ? 17.427 26.018 19.129 1.00 85.94 157 GLU A C 1
ATOM 1194 O O . GLU A 1 157 ? 18.308 25.153 19.100 1.00 85.94 157 GLU A O 1
ATOM 1199 N N . GLN A 1 158 ? 16.349 25.884 19.906 1.00 85.50 158 GLN A N 1
ATOM 1200 C CA . GLN A 1 158 ? 16.146 24.724 20.766 1.00 85.50 158 GLN A CA 1
ATOM 1201 C C . GLN A 1 158 ? 15.880 23.442 19.961 1.00 85.50 158 GLN A C 1
ATOM 1203 O O . GLN A 1 158 ? 16.353 22.375 20.357 1.00 85.50 158 GLN A O 1
ATOM 1208 N N . SER A 1 159 ? 15.155 23.523 18.842 1.00 86.00 159 SER A N 1
ATOM 1209 C CA . SER A 1 159 ? 14.905 22.383 17.951 1.00 86.00 159 SER A CA 1
ATOM 1210 C C . SER A 1 159 ? 16.193 21.892 17.286 1.00 86.00 159 SER A C 1
ATOM 1212 O O . SER A 1 159 ? 16.462 20.692 17.305 1.00 86.00 159 SER A O 1
ATOM 1214 N N . LEU A 1 160 ? 17.048 22.814 16.831 1.00 87.06 160 LEU A N 1
ATOM 1215 C CA . LEU A 1 160 ? 18.348 22.503 16.240 1.00 87.06 160 LEU A CA 1
ATOM 1216 C C . LEU A 1 160 ? 19.308 21.895 17.274 1.00 87.06 160 LEU A C 1
ATOM 1218 O O . LEU A 1 160 ? 20.056 20.961 16.983 1.00 87.06 160 LEU A O 1
ATOM 1222 N N . LYS A 1 161 ? 19.248 22.372 18.524 1.00 87.44 161 LYS A N 1
ATOM 1223 C CA . LYS A 1 161 ? 19.999 21.782 19.639 1.00 87.44 161 LYS A CA 1
ATOM 1224 C C . LYS A 1 161 ? 19.512 20.370 19.981 1.00 87.44 161 LYS A C 1
ATOM 1226 O O . LYS A 1 161 ? 20.328 19.515 20.311 1.00 87.44 161 LYS A O 1
ATOM 1231 N N . LYS A 1 162 ? 18.201 20.111 19.897 1.00 87.19 162 LYS A N 1
ATOM 1232 C CA . LYS A 1 162 ? 17.604 18.779 20.112 1.00 87.19 162 LYS A CA 1
ATOM 1233 C C . LYS A 1 162 ? 17.921 17.804 18.976 1.00 87.19 162 LYS A C 1
ATOM 1235 O O . LYS A 1 162 ? 18.064 16.615 19.238 1.00 87.19 162 LYS A O 1
ATOM 1240 N N . SER A 1 163 ? 18.061 18.293 17.745 1.00 83.69 163 SER A N 1
ATOM 1241 C CA . SER A 1 163 ? 18.401 17.482 16.572 1.00 83.69 163 SER A CA 1
ATOM 1242 C C . SER A 1 163 ? 19.910 17.287 16.361 1.00 83.69 163 SER A C 1
ATOM 1244 O O . SER A 1 163 ? 20.311 16.752 15.331 1.00 83.69 163 SER A O 1
ATOM 1246 N N . ASN A 1 164 ? 20.760 17.691 17.317 1.00 81.62 164 ASN A N 1
ATOM 1247 C CA . ASN A 1 164 ? 22.226 17.654 17.202 1.00 81.62 164 ASN A CA 1
ATOM 1248 C C . ASN A 1 164 ? 22.763 18.375 15.946 1.00 81.62 164 ASN A C 1
ATOM 1250 O O . ASN A 1 164 ? 23.727 17.925 15.329 1.00 81.62 164 ASN A O 1
ATOM 1254 N N . GLY A 1 165 ? 22.147 19.499 15.561 1.00 77.75 165 GLY A N 1
ATOM 1255 C CA . GLY A 1 165 ? 22.592 20.311 14.423 1.00 77.75 165 GLY A CA 1
ATOM 1256 C C . GLY A 1 165 ? 22.154 19.789 13.051 1.00 77.75 165 GLY A C 1
ATOM 1257 O O . GLY A 1 165 ? 22.641 20.293 12.033 1.00 77.75 165 GLY A O 1
ATOM 1258 N N . ASP A 1 166 ? 21.257 18.803 13.020 1.00 83.31 166 ASP A N 1
ATOM 1259 C CA . ASP A 1 166 ? 20.640 18.263 11.809 1.00 83.31 166 ASP A CA 1
ATOM 1260 C C . ASP A 1 166 ? 19.422 19.114 11.400 1.00 83.31 166 ASP A C 1
ATOM 1262 O O . ASP A 1 166 ? 18.506 19.339 12.206 1.00 83.31 166 ASP A O 1
ATOM 1266 N N . ILE A 1 167 ? 19.434 19.628 10.166 1.00 85.38 167 ILE A N 1
ATOM 1267 C CA . ILE A 1 167 ? 18.403 20.544 9.657 1.00 85.38 167 ILE A CA 1
ATOM 1268 C C . ILE A 1 167 ? 17.115 19.787 9.361 1.00 85.38 167 ILE A C 1
ATOM 1270 O O . ILE A 1 167 ? 16.060 20.223 9.796 1.00 85.38 167 ILE A O 1
ATOM 1274 N N . GLU A 1 168 ? 17.183 18.626 8.717 1.00 83.81 168 GLU A N 1
ATOM 1275 C CA . GLU A 1 168 ? 15.988 17.862 8.335 1.00 83.81 168 GLU A CA 1
ATOM 1276 C C . GLU A 1 168 ? 15.207 17.419 9.574 1.00 83.81 168 GLU A C 1
ATOM 1278 O O . GLU A 1 168 ? 14.017 17.690 9.717 1.00 83.81 168 GLU A O 1
ATOM 1283 N N . LYS A 1 169 ? 15.913 16.864 10.565 1.00 85.94 169 LYS A N 1
ATOM 1284 C CA . LYS A 1 169 ? 15.292 16.481 11.840 1.00 85.94 169 LYS A CA 1
ATOM 1285 C C . LYS A 1 169 ? 14.756 17.676 12.626 1.00 85.94 169 LYS A C 1
ATOM 1287 O O . LYS A 1 169 ? 13.764 17.537 13.339 1.00 85.94 169 LYS A O 1
ATOM 1292 N N . SER A 1 170 ? 15.412 18.840 12.558 1.00 88.38 170 SER A N 1
ATOM 1293 C CA . SER A 1 170 ? 14.869 20.044 13.205 1.00 88.38 170 SER A CA 1
ATOM 1294 C C . SER A 1 170 ? 13.658 20.588 12.456 1.00 88.38 170 SER A C 1
ATOM 1296 O O . SER A 1 170 ? 12.715 21.007 13.120 1.00 88.38 170 SER A O 1
ATOM 1298 N N . MET A 1 171 ? 13.610 20.492 11.125 1.00 85.88 171 MET A N 1
ATOM 1299 C CA . MET A 1 171 ? 12.420 20.800 10.331 1.00 85.88 171 MET A CA 1
ATOM 1300 C C . MET A 1 171 ? 11.242 19.906 10.718 1.00 85.88 171 MET A C 1
ATOM 1302 O O . MET A 1 171 ? 10.159 20.430 10.944 1.00 85.88 171 MET A O 1
ATOM 1306 N N . ASP A 1 172 ? 11.441 18.598 10.894 1.00 89.06 172 ASP A N 1
ATOM 1307 C CA . ASP A 1 172 ? 10.371 17.690 11.336 1.00 89.06 172 ASP A CA 1
ATOM 1308 C C . ASP A 1 172 ? 9.834 18.061 12.728 1.00 89.06 172 ASP A C 1
ATOM 1310 O O . ASP A 1 172 ? 8.625 18.062 12.982 1.00 89.06 172 ASP A O 1
ATOM 1314 N N . ILE A 1 173 ? 10.727 18.414 13.658 1.00 85.50 173 ILE A N 1
ATOM 1315 C CA . ILE A 1 173 ? 10.346 18.880 14.999 1.00 85.50 173 ILE A CA 1
ATOM 1316 C C . ILE A 1 173 ? 9.591 20.216 14.913 1.00 85.50 173 ILE A C 1
ATOM 1318 O O . ILE A 1 173 ? 8.603 20.404 15.624 1.00 85.50 173 ILE A O 1
ATOM 1322 N N . LEU A 1 174 ? 10.033 21.130 14.047 1.00 88.94 174 LEU A N 1
ATOM 1323 C CA . LEU A 1 174 ? 9.418 22.442 13.845 1.00 88.94 174 LEU A CA 1
ATOM 1324 C C . LEU A 1 174 ? 8.069 22.354 13.132 1.00 88.94 174 LEU A C 1
ATOM 1326 O O . LEU A 1 174 ? 7.154 23.071 13.514 1.00 88.94 174 LEU A O 1
ATOM 1330 N N . LEU A 1 175 ? 7.892 21.430 12.188 1.00 87.81 175 LEU A N 1
ATOM 1331 C CA . LEU A 1 175 ? 6.600 21.142 11.565 1.00 87.81 175 LEU A CA 1
ATOM 1332 C C . LEU A 1 175 ? 5.591 20.664 12.609 1.00 87.81 175 LEU A C 1
ATOM 1334 O O . LEU A 1 175 ? 4.479 21.188 12.678 1.00 87.81 175 LEU A O 1
ATOM 1338 N N . ASN A 1 176 ? 5.999 19.748 13.489 1.00 86.25 176 ASN A N 1
ATOM 1339 C CA . ASN A 1 176 ? 5.156 19.316 14.601 1.00 86.25 176 ASN A CA 1
ATOM 1340 C C . ASN A 1 176 ? 4.821 20.482 15.547 1.00 86.25 176 ASN A C 1
ATOM 1342 O O . ASN A 1 176 ? 3.668 20.635 15.942 1.00 86.25 176 ASN A O 1
ATOM 1346 N N . LEU A 1 177 ? 5.798 21.331 15.883 1.00 81.44 177 LEU A N 1
ATOM 1347 C CA . LEU A 1 177 ? 5.569 22.519 16.715 1.00 81.44 177 LEU A CA 1
ATOM 1348 C C . LEU A 1 177 ? 4.620 23.523 16.053 1.00 81.44 177 LEU A C 1
ATOM 1350 O O . LEU A 1 177 ? 3.707 23.990 16.724 1.00 81.44 177 LEU A O 1
ATOM 1354 N N . SER A 1 178 ? 4.775 23.788 14.753 1.00 80.31 178 SER A N 1
ATOM 1355 C CA . SER A 1 178 ? 3.883 24.671 13.992 1.00 80.31 178 SER A CA 1
ATOM 1356 C C . SER A 1 178 ? 2.448 24.156 13.980 1.00 80.31 178 SER A C 1
ATOM 1358 O O . SER A 1 178 ? 1.517 24.940 14.114 1.00 80.31 178 SER A O 1
ATOM 1360 N N . PHE A 1 179 ? 2.257 22.835 13.910 1.00 77.25 179 PHE A N 1
ATOM 1361 C CA . PHE A 1 179 ? 0.935 22.231 14.002 1.00 77.25 179 PHE A CA 1
ATOM 1362 C C . PHE A 1 179 ? 0.314 22.472 15.382 1.00 77.25 179 PHE A C 1
ATOM 1364 O O . PHE A 1 179 ? -0.843 22.871 15.478 1.00 77.25 179 PHE A O 1
ATOM 1371 N N . PHE A 1 180 ? 1.086 22.293 16.457 1.00 73.06 180 PHE A N 1
ATOM 1372 C CA . PHE A 1 180 ? 0.590 22.542 17.810 1.00 73.06 180 PHE A CA 1
ATOM 1373 C C . PHE A 1 180 ? 0.323 24.028 18.087 1.00 73.06 180 PHE A C 1
ATOM 1375 O O . PHE A 1 180 ? -0.667 24.341 18.747 1.00 73.06 180 PHE A O 1
ATOM 1382 N N . GLU A 1 181 ? 1.158 24.929 17.575 1.00 67.94 181 GLU A N 1
ATOM 1383 C CA . GLU A 1 181 ? 1.021 26.382 17.737 1.00 67.94 181 GLU A CA 1
ATOM 1384 C C . GLU A 1 181 ? -0.159 26.926 16.913 1.00 67.94 181 GLU A C 1
ATOM 1386 O O . GLU A 1 181 ? -1.008 27.628 17.460 1.00 67.94 181 GLU A O 1
ATOM 1391 N N . ALA A 1 182 ? -0.335 26.467 15.668 1.00 58.47 182 ALA A N 1
ATOM 1392 C CA . ALA A 1 182 ? -1.508 26.785 14.847 1.00 58.47 182 ALA A CA 1
ATOM 1393 C C . ALA A 1 182 ? -2.826 26.301 15.481 1.00 58.47 182 ALA A C 1
ATOM 1395 O O . ALA A 1 182 ? -3.846 26.979 15.400 1.00 58.47 182 ALA A O 1
ATOM 1396 N N . THR A 1 183 ? -2.816 25.154 16.172 1.00 54.16 183 THR A N 1
ATOM 1397 C CA . THR A 1 183 ? -3.992 24.668 16.923 1.00 54.16 183 THR A CA 1
ATOM 1398 C C . THR A 1 183 ? -4.200 25.349 18.280 1.00 54.16 183 THR A C 1
ATOM 1400 O O . THR A 1 183 ? -5.207 25.088 18.938 1.00 54.16 183 THR A O 1
ATOM 1403 N N . ALA A 1 184 ? -3.256 26.181 18.735 1.00 54.09 184 ALA A N 1
ATOM 1404 C CA . ALA A 1 184 ? -3.368 26.916 19.993 1.00 54.09 184 ALA A CA 1
ATOM 1405 C C . ALA A 1 184 ? -4.032 28.293 19.815 1.00 54.09 184 ALA A C 1
ATOM 1407 O O . ALA A 1 184 ? -4.696 28.750 20.748 1.00 54.09 184 ALA A O 1
ATOM 1408 N N . ASP A 1 185 ? -3.892 28.918 18.640 1.00 52.50 185 ASP A N 1
ATOM 1409 C CA . ASP A 1 185 ? -4.494 30.223 18.326 1.00 52.50 185 ASP A CA 1
ATOM 1410 C C . ASP A 1 185 ? -5.959 30.127 17.849 1.00 52.50 185 ASP A C 1
ATOM 1412 O O . ASP A 1 185 ? -6.720 31.089 17.979 1.00 52.50 185 ASP A O 1
ATOM 1416 N N . GLU A 1 186 ? -6.406 28.956 17.380 1.00 48.69 186 GLU A N 1
ATOM 1417 C CA . GLU A 1 186 ? -7.822 28.665 17.127 1.00 48.69 186 GLU A CA 1
ATOM 1418 C C . GLU A 1 186 ? -8.452 27.954 18.337 1.00 48.69 186 GLU A C 1
ATOM 1420 O O . GLU A 1 186 ? -8.288 26.755 18.558 1.00 48.69 186 GLU A O 1
ATOM 1425 N N . ASP A 1 187 ? -9.181 28.717 19.153 1.00 45.47 187 ASP A N 1
ATOM 1426 C CA . ASP A 1 187 ? -9.935 28.245 20.317 1.00 45.47 187 ASP A CA 1
ATOM 1427 C C . ASP A 1 187 ? -10.632 26.872 20.110 1.00 45.47 187 ASP A C 1
ATOM 1429 O O . ASP A 1 187 ? -11.509 26.720 19.260 1.00 45.47 187 ASP A O 1
ATOM 1433 N N . GLN A 1 188 ? -10.363 25.946 21.047 1.00 48.19 188 GLN A N 1
ATOM 1434 C CA . GLN A 1 188 ? -11.052 24.665 21.324 1.00 48.19 188 GLN A CA 1
ATOM 1435 C C . GLN A 1 188 ? -10.525 23.380 20.663 1.00 48.19 188 GLN A C 1
ATOM 1437 O O . GLN A 1 188 ? -11.295 22.632 20.065 1.00 48.19 188 GLN A O 1
ATOM 1442 N N . VAL A 1 189 ? -9.305 22.956 20.997 1.00 43.16 189 VAL A N 1
ATOM 1443 C CA . VAL A 1 189 ? -9.050 21.517 21.194 1.00 43.16 189 VAL A CA 1
ATOM 1444 C C . VAL A 1 189 ? -8.227 21.317 22.459 1.00 43.16 189 VAL A C 1
ATOM 1446 O O . VAL A 1 189 ? -7.059 21.677 22.553 1.00 43.16 189 VAL A O 1
ATOM 1449 N N . ALA A 1 190 ? -8.860 20.725 23.470 1.00 45.28 190 ALA A N 1
ATOM 1450 C CA . ALA A 1 190 ? -8.172 20.205 24.637 1.00 45.28 190 ALA A CA 1
ATOM 1451 C C . ALA A 1 190 ? -7.284 19.032 24.201 1.00 45.28 190 ALA A C 1
ATOM 1453 O O . ALA A 1 190 ? -7.710 17.880 24.236 1.00 45.28 190 ALA A O 1
ATOM 1454 N N . ILE A 1 191 ? -6.047 19.322 23.798 1.00 47.81 191 ILE A N 1
ATOM 1455 C CA . ILE A 1 191 ? -4.988 18.318 23.773 1.00 47.81 191 ILE A CA 1
ATOM 1456 C C . ILE A 1 191 ? -4.807 17.893 25.238 1.00 47.81 191 ILE A C 1
ATOM 1458 O O . ILE A 1 191 ? -4.481 18.743 26.078 1.00 47.81 191 ILE A O 1
ATOM 1462 N N . PRO A 1 192 ? -5.074 16.629 25.611 1.00 46.56 192 PRO A N 1
ATOM 1463 C CA . PRO A 1 192 ? -4.808 16.180 26.964 1.00 46.56 192 PRO A CA 1
ATOM 1464 C C . PRO A 1 192 ? -3.302 16.292 27.182 1.00 46.56 192 PRO A C 1
ATOM 1466 O O . PRO A 1 192 ? -2.520 15.560 26.581 1.00 46.56 192 PRO A O 1
ATOM 1469 N N . LYS A 1 193 ? -2.899 17.256 28.016 1.00 46.94 193 LYS A N 1
ATOM 1470 C CA . LYS A 1 193 ? -1.524 17.393 28.488 1.00 46.94 193 LYS A CA 1
ATOM 1471 C C . LYS A 1 193 ? -1.110 16.038 29.049 1.00 46.94 193 LYS A C 1
ATOM 1473 O O . LYS A 1 193 ? -1.695 15.570 30.029 1.00 46.94 193 LYS A O 1
ATOM 1478 N N . GLY A 1 194 ? -0.158 15.396 28.376 1.00 45.94 194 GLY A N 1
ATOM 1479 C CA . GLY A 1 194 ? 0.493 14.202 28.882 1.00 45.94 194 GLY A CA 1
ATOM 1480 C C . GLY A 1 194 ? 1.025 14.493 30.280 1.00 45.94 194 GLY A C 1
ATOM 1481 O O . GLY A 1 194 ? 1.549 15.571 30.553 1.00 45.94 194 GLY A O 1
ATOM 1482 N N . VAL A 1 195 ? 0.810 13.545 31.179 1.00 38.81 195 VAL A N 1
ATOM 1483 C CA . VAL A 1 195 ? 1.351 13.549 32.532 1.00 38.81 195 VAL A CA 1
ATOM 1484 C C . VAL A 1 195 ? 2.881 13.512 32.425 1.00 38.81 195 VAL A C 1
ATOM 1486 O O . VAL A 1 195 ? 3.460 12.446 32.238 1.00 38.81 195 VAL A O 1
ATOM 1489 N N . GLU A 1 196 ? 3.543 14.665 32.536 1.00 44.38 196 GLU A N 1
ATOM 1490 C CA . GLU A 1 196 ? 4.948 14.734 32.956 1.00 44.38 196 GLU A CA 1
ATOM 1491 C C . GLU A 1 196 ? 4.991 14.400 34.448 1.00 44.38 196 GLU A C 1
ATOM 1493 O O . GLU A 1 196 ? 4.872 15.254 35.323 1.00 44.38 196 GLU A O 1
ATOM 1498 N N . GLY A 1 197 ? 5.059 13.106 34.736 1.00 41.00 197 GLY A N 1
ATOM 1499 C CA . GLY A 1 197 ? 5.155 12.564 36.082 1.00 41.00 197 GLY A CA 1
ATOM 1500 C C . GLY A 1 197 ? 6.556 12.068 36.404 1.00 41.00 197 GLY A C 1
ATOM 1501 O O . GLY A 1 197 ? 6.649 10.971 36.923 1.00 41.00 197 GLY A O 1
ATOM 1502 N N . PHE A 1 198 ? 7.621 12.805 36.066 1.00 47.00 198 PHE A N 1
ATOM 1503 C CA . PHE A 1 198 ? 8.996 12.499 36.495 1.00 47.00 198 PHE A CA 1
ATOM 1504 C C . PHE A 1 198 ? 9.875 13.764 36.480 1.00 47.00 198 PHE A C 1
ATOM 1506 O O . PHE A 1 198 ? 10.616 13.988 35.532 1.00 47.00 198 PHE A O 1
ATOM 1513 N N . MET A 1 199 ? 9.802 14.588 37.530 1.00 34.38 199 MET A N 1
ATOM 1514 C CA . MET A 1 199 ? 10.940 15.389 38.008 1.00 34.38 199 MET A CA 1
ATOM 1515 C C . MET A 1 199 ? 10.637 15.913 39.420 1.00 34.38 199 MET A C 1
ATOM 1517 O O . MET A 1 199 ? 9.575 16.478 39.675 1.00 34.38 199 MET A O 1
ATOM 1521 N N . GLU A 1 200 ? 11.569 15.676 40.331 1.00 35.59 200 GLU A N 1
ATOM 1522 C CA . GLU A 1 200 ? 11.546 16.048 41.744 1.00 35.59 200 GLU A CA 1
ATOM 1523 C C . GLU A 1 200 ? 12.030 17.502 41.951 1.00 35.59 200 GLU A C 1
ATOM 1525 O O . GLU A 1 200 ? 12.914 17.967 41.238 1.00 35.59 200 GLU A O 1
ATOM 1530 N N . GLU A 1 201 ? 11.417 18.176 42.937 1.00 36.59 201 GLU A N 1
ATOM 1531 C CA . GLU A 1 201 ? 11.783 19.443 43.609 1.00 36.59 201 GLU A CA 1
ATOM 1532 C C . GLU A 1 201 ? 11.891 20.772 42.819 1.00 36.59 201 GLU A C 1
ATOM 1534 O O . GLU A 1 201 ? 12.826 21.001 42.059 1.00 36.59 201 GLU A O 1
ATOM 1539 N N . ILE A 1 202 ? 10.973 21.714 43.127 1.00 36.22 202 ILE A N 1
ATOM 1540 C CA . ILE A 1 202 ? 11.174 23.119 43.608 1.00 36.22 202 ILE A CA 1
ATOM 1541 C C . ILE A 1 202 ? 9.823 23.895 43.493 1.00 36.22 202 ILE A C 1
ATOM 1543 O O . ILE A 1 202 ? 9.033 23.594 42.596 1.00 36.22 202 ILE A O 1
ATOM 1547 N N . PRO A 1 203 ? 9.480 24.834 44.411 1.00 38.22 203 PRO A N 1
ATOM 1548 C CA . PRO A 1 203 ? 8.090 25.172 44.730 1.00 38.22 203 PRO A CA 1
ATOM 1549 C C . PRO A 1 203 ? 7.511 26.412 44.020 1.00 38.22 203 PRO A C 1
ATOM 1551 O O . PRO A 1 203 ? 8.232 27.306 43.591 1.00 38.22 203 PRO A O 1
ATOM 1554 N N . ASP A 1 204 ? 6.171 26.445 44.041 1.00 32.97 204 ASP A N 1
ATOM 1555 C CA . ASP A 1 204 ? 5.232 27.577 43.962 1.00 32.97 204 ASP A CA 1
ATOM 1556 C C . ASP A 1 204 ? 5.257 28.527 42.752 1.00 32.97 204 ASP A C 1
ATOM 1558 O O . ASP A 1 204 ? 6.209 29.253 42.515 1.00 32.97 204 ASP A O 1
ATOM 1562 N N . ILE A 1 205 ? 4.096 28.660 42.090 1.00 32.97 205 ILE A N 1
ATOM 1563 C CA . ILE A 1 205 ? 3.333 29.924 42.016 1.00 32.97 205 ILE A CA 1
ATOM 1564 C C . ILE A 1 205 ? 1.972 29.657 41.356 1.00 32.97 205 ILE A C 1
ATOM 1566 O O . ILE A 1 205 ? 1.854 29.235 40.207 1.00 32.97 205 ILE A O 1
ATOM 1570 N N . GLY A 1 206 ? 0.915 29.872 42.139 1.00 34.81 206 GLY A N 1
ATOM 1571 C CA . GLY A 1 206 ? -0.457 29.553 41.767 1.00 34.81 206 GLY A CA 1
ATOM 1572 C C . GLY A 1 206 ? -1.076 30.467 40.710 1.00 34.81 206 GLY A C 1
ATOM 1573 O O . GLY A 1 206 ? -0.604 31.569 40.454 1.00 34.81 206 GLY A O 1
ATOM 1574 N N . ARG A 1 207 ? -2.222 30.028 40.173 1.00 39.44 207 ARG A N 1
ATOM 1575 C CA . ARG A 1 207 ? -3.268 30.884 39.585 1.00 39.44 207 ARG A CA 1
ATOM 1576 C C . ARG A 1 207 ? -4.637 30.201 39.698 1.00 39.44 207 ARG A C 1
ATOM 1578 O O . ARG A 1 207 ? -4.923 29.200 39.052 1.00 39.44 207 ARG A O 1
ATOM 1585 N N . HIS A 1 208 ? -5.488 30.776 40.544 1.00 41.44 208 HIS A N 1
ATOM 1586 C CA . HIS A 1 208 ? -6.912 30.468 40.681 1.00 41.44 208 HIS A CA 1
ATOM 1587 C C . HIS A 1 208 ? -7.744 31.079 39.541 1.00 41.44 208 HIS A C 1
ATOM 1589 O O . HIS A 1 208 ? -7.606 32.271 39.276 1.00 41.44 208 HIS A O 1
ATOM 1595 N N . LYS A 1 209 ? -8.693 30.313 38.979 1.00 36.19 209 LYS A N 1
ATOM 1596 C CA . LYS A 1 209 ? -10.044 30.707 38.486 1.00 36.19 209 LYS A CA 1
ATOM 1597 C C . LYS A 1 209 ? -10.575 29.548 37.629 1.00 36.19 209 LYS A C 1
ATOM 1599 O O . LYS A 1 209 ? -9.824 28.986 36.860 1.00 36.19 209 LYS A O 1
ATOM 1604 N N . GLY A 1 210 ? -11.825 29.109 37.662 1.00 38.62 210 GLY A N 1
ATOM 1605 C CA . GLY A 1 210 ? -13.025 29.565 38.331 1.00 38.62 210 GLY A CA 1
ATOM 1606 C C . GLY A 1 210 ? -14.082 28.459 38.212 1.00 38.62 210 GLY A C 1
ATOM 1607 O O . GLY A 1 210 ? -14.047 27.594 37.345 1.00 38.62 210 GLY A O 1
ATOM 1608 N N . ARG A 1 211 ? -14.993 28.460 39.172 1.00 44.03 211 ARG A N 1
ATOM 1609 C CA . ARG A 1 211 ? -15.968 27.416 39.485 1.00 44.03 211 ARG A CA 1
ATOM 1610 C C . ARG A 1 211 ? -17.253 27.613 38.658 1.00 44.03 211 ARG A C 1
ATOM 1612 O O . ARG A 1 211 ? -17.701 28.751 38.570 1.00 44.03 211 ARG A O 1
ATOM 1619 N N . LYS A 1 212 ? -17.911 26.497 38.280 1.00 39.75 212 LYS A N 1
ATOM 1620 C CA . LYS A 1 212 ? -19.380 26.255 38.106 1.00 39.75 212 LYS A CA 1
ATOM 1621 C C . LYS A 1 212 ? -19.867 25.961 36.671 1.00 39.75 212 LYS A C 1
ATOM 1623 O O . LYS A 1 212 ? -19.998 26.874 35.876 1.00 39.75 212 LYS A O 1
ATOM 1628 N N . LYS A 1 213 ? -20.366 24.735 36.433 1.00 42.06 213 LYS A N 1
ATOM 1629 C CA . LYS A 1 213 ? -21.775 24.276 36.603 1.00 42.06 213 LYS A CA 1
ATOM 1630 C C . LYS A 1 213 ? -22.142 23.194 35.567 1.00 42.06 213 LYS A C 1
ATOM 1632 O O . LYS A 1 213 ? -22.154 23.434 34.369 1.00 42.06 213 LYS A O 1
ATOM 1637 N N . LYS A 1 214 ? -22.553 22.032 36.089 1.00 44.78 214 LYS A N 1
ATOM 1638 C CA . LYS A 1 214 ? -23.336 20.979 35.422 1.00 44.78 214 LYS A CA 1
ATOM 1639 C C . LYS A 1 214 ? -24.488 21.556 34.585 1.00 44.78 214 LYS A C 1
ATOM 1641 O O . LYS A 1 214 ? -25.302 22.305 35.131 1.00 44.78 214 LYS A O 1
ATOM 1646 N N . ARG A 1 215 ? -24.686 21.037 33.367 1.00 42.44 215 ARG A N 1
ATOM 1647 C CA . ARG A 1 215 ? -26.038 20.700 32.898 1.00 42.44 215 ARG A CA 1
ATOM 1648 C C . ARG A 1 215 ? -26.021 19.528 31.919 1.00 42.44 215 ARG A C 1
ATOM 1650 O O . ARG A 1 215 ? -25.540 19.625 30.801 1.00 42.44 215 ARG A O 1
ATOM 1657 N N . ASN A 1 216 ? -26.578 18.435 32.419 1.00 42.53 216 ASN A N 1
ATOM 1658 C CA . ASN A 1 216 ? -26.914 17.200 31.736 1.00 42.53 216 ASN A CA 1
ATOM 1659 C C . ASN A 1 216 ? -27.980 17.484 30.663 1.00 42.53 216 ASN A C 1
ATOM 1661 O O . ASN A 1 216 ? -29.031 18.026 31.014 1.00 42.53 216 ASN A O 1
ATOM 1665 N N . LYS A 1 217 ? -27.743 17.122 29.399 1.00 45.34 217 LYS A N 1
ATOM 1666 C CA . LYS A 1 217 ? -28.803 16.918 28.399 1.00 45.34 217 LYS A CA 1
ATOM 1667 C C . LYS A 1 217 ? -28.402 15.786 27.458 1.00 45.34 217 LYS A C 1
ATOM 1669 O O . LYS A 1 217 ? -27.705 15.994 26.473 1.00 45.34 217 LYS A O 1
ATOM 1674 N N . ASN A 1 218 ? -28.894 14.596 27.794 1.00 38.44 218 ASN A N 1
ATOM 1675 C CA . ASN A 1 218 ? -29.093 13.500 26.858 1.00 38.44 218 ASN A CA 1
ATOM 1676 C C . ASN A 1 218 ? -29.943 14.004 25.690 1.00 38.44 218 ASN A C 1
ATOM 1678 O O . ASN A 1 218 ? -31.086 14.406 25.905 1.00 38.44 218 ASN A O 1
ATOM 1682 N N . ASN A 1 219 ? -29.408 13.947 24.474 1.00 37.19 219 ASN A N 1
ATOM 1683 C CA . ASN A 1 219 ? -30.212 13.991 23.261 1.00 37.19 219 ASN A CA 1
ATOM 1684 C C . ASN A 1 219 ? -29.931 12.700 22.491 1.00 37.19 219 ASN A C 1
ATOM 1686 O O . ASN A 1 219 ? -29.062 12.637 21.628 1.00 37.19 219 ASN A O 1
ATOM 1690 N N . LYS A 1 220 ? -30.607 11.629 22.915 1.00 38.00 220 LYS A N 1
ATOM 1691 C CA . LYS A 1 220 ? -30.595 10.343 22.226 1.00 38.00 220 LYS A CA 1
ATOM 1692 C C . LYS A 1 220 ? -31.656 10.446 21.137 1.00 38.00 220 LYS A C 1
ATOM 1694 O O . LYS A 1 220 ? -32.845 10.472 21.438 1.00 38.00 220 LYS A O 1
ATOM 1699 N N . VAL A 1 221 ? -31.205 10.603 19.899 1.00 37.19 221 VAL A N 1
ATOM 1700 C CA . VAL A 1 221 ? -32.064 10.578 18.717 1.00 37.19 221 VAL A CA 1
ATOM 1701 C C . VAL A 1 221 ? -32.492 9.126 18.523 1.00 37.19 221 VAL A C 1
ATOM 1703 O O . VAL A 1 221 ? -31.657 8.242 18.339 1.00 37.19 221 VAL A O 1
ATOM 1706 N N . THR A 1 222 ? -33.783 8.868 18.683 1.00 32.28 222 THR A N 1
ATOM 1707 C CA . THR A 1 222 ? -34.427 7.576 18.459 1.00 32.28 222 THR A CA 1
ATOM 1708 C C . THR A 1 222 ? -34.491 7.318 16.958 1.00 32.28 222 THR A C 1
ATOM 1710 O O . THR A 1 222 ? -35.205 8.009 16.237 1.00 32.28 222 THR A O 1
ATOM 1713 N N . PHE A 1 223 ? -33.733 6.330 16.489 1.00 34.84 223 PHE A N 1
ATOM 1714 C CA . PHE A 1 223 ? -33.928 5.717 15.183 1.00 34.84 223 PHE A CA 1
ATOM 1715 C C . PHE A 1 223 ? -34.560 4.348 15.430 1.00 34.84 223 PHE A C 1
ATOM 1717 O O . PHE A 1 223 ? -33.911 3.440 15.949 1.00 34.84 223 PHE A O 1
ATOM 1724 N N . ASP A 1 224 ? -35.857 4.242 15.145 1.00 38.12 224 ASP A N 1
ATOM 1725 C CA . ASP A 1 224 ? -36.594 2.985 15.191 1.00 38.12 224 ASP A CA 1
ATOM 1726 C C . ASP A 1 224 ? -36.132 2.091 14.035 1.00 38.12 224 ASP A C 1
ATOM 1728 O O . ASP A 1 224 ? -36.525 2.281 12.883 1.00 38.12 224 ASP A O 1
ATOM 1732 N N . GLN A 1 225 ? -35.327 1.079 14.351 1.00 39.72 225 GLN A N 1
ATOM 1733 C CA . GLN A 1 225 ? -35.190 -0.107 13.516 1.00 39.72 225 GLN A CA 1
ATOM 1734 C C . GLN A 1 225 ? -35.546 -1.345 14.332 1.00 39.72 225 GLN A C 1
ATOM 1736 O O . GLN A 1 225 ? -34.983 -1.630 15.386 1.00 39.72 225 GLN A O 1
ATOM 1741 N N . ARG A 1 226 ? -36.552 -2.050 13.816 1.00 38.88 226 ARG A N 1
ATOM 1742 C CA . ARG A 1 226 ? -37.053 -3.337 14.291 1.00 38.88 226 ARG A CA 1
ATOM 1743 C C . ARG A 1 226 ? -35.923 -4.373 14.276 1.00 38.88 226 ARG A C 1
ATOM 1745 O O . ARG A 1 226 ? -35.338 -4.613 13.226 1.00 38.88 226 ARG A O 1
ATOM 1752 N N . LEU A 1 227 ? -35.690 -5.017 15.415 1.00 42.25 227 LEU A N 1
ATOM 1753 C CA . LEU A 1 227 ? -35.014 -6.315 15.537 1.00 42.25 227 LEU A CA 1
ATOM 1754 C C . LEU A 1 227 ? -36.096 -7.396 15.741 1.00 42.25 227 LEU A C 1
ATOM 1756 O O . LEU A 1 227 ? -37.187 -7.080 16.230 1.00 42.25 227 LEU A O 1
ATOM 1760 N N . PRO A 1 228 ? -35.832 -8.646 15.334 1.00 46.00 228 PRO A N 1
ATOM 1761 C CA . PRO A 1 228 ? -35.156 -9.543 16.264 1.00 46.00 228 PRO A CA 1
ATOM 1762 C C . PRO A 1 228 ? -34.086 -10.396 15.572 1.00 46.00 228 PRO A C 1
ATOM 1764 O O . PRO A 1 228 ? -34.410 -11.264 14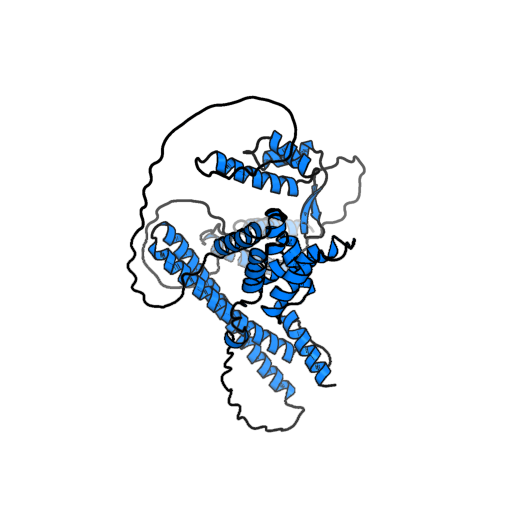.767 1.00 46.00 228 PRO A O 1
ATOM 1767 N N . SER A 1 229 ? -32.828 -10.189 15.953 1.00 36.97 229 SER A N 1
ATOM 1768 C CA . SER A 1 229 ? -31.801 -11.227 15.862 1.00 36.97 229 SER A CA 1
ATOM 1769 C C . SER A 1 229 ? -31.146 -11.340 17.234 1.00 36.97 229 SER A C 1
ATOM 1771 O O . SER A 1 229 ? -30.644 -10.348 17.764 1.00 36.97 229 SER A O 1
ATOM 1773 N N . ASP A 1 230 ? -31.242 -12.537 17.813 1.00 46.53 230 ASP A N 1
ATOM 1774 C CA . ASP A 1 230 ? -30.670 -12.972 19.092 1.00 46.53 230 ASP A CA 1
ATOM 1775 C C . ASP A 1 230 ? -29.136 -13.077 19.016 1.00 46.53 230 ASP A C 1
ATOM 1777 O O . ASP A 1 230 ? -28.567 -14.159 19.140 1.00 46.53 230 ASP A O 1
ATOM 1781 N N . ASP A 1 231 ? -28.448 -11.952 18.835 1.00 46.91 231 ASP A N 1
ATOM 1782 C CA . ASP A 1 231 ? -27.015 -11.868 19.116 1.00 46.91 231 ASP A CA 1
ATOM 1783 C C . ASP A 1 231 ? -26.817 -11.102 20.433 1.00 46.91 231 ASP A C 1
ATOM 1785 O O . ASP A 1 231 ? -27.366 -10.002 20.590 1.00 46.91 231 ASP A O 1
ATOM 1789 N N . PRO A 1 232 ? -26.060 -11.639 21.417 1.00 54.16 232 PRO A N 1
ATOM 1790 C CA . PRO A 1 232 ? -25.760 -10.887 22.626 1.00 54.16 232 PRO A CA 1
ATOM 1791 C C . PRO A 1 232 ? -25.045 -9.588 22.228 1.00 54.16 232 PRO A C 1
ATOM 1793 O O . PRO A 1 232 ? -24.203 -9.604 21.324 1.00 54.16 232 PRO A O 1
ATOM 1796 N N . PRO A 1 233 ? -25.357 -8.454 22.882 1.00 52.16 233 PRO A N 1
ATOM 1797 C CA . PRO A 1 233 ? -24.765 -7.172 22.531 1.00 52.16 233 PRO A CA 1
ATOM 1798 C C . PRO A 1 233 ? -23.246 -7.316 22.545 1.00 52.16 233 PRO A C 1
ATOM 1800 O O . PRO A 1 233 ? -22.690 -7.807 23.529 1.00 52.16 233 PRO A O 1
ATOM 1803 N N . ALA A 1 234 ? -22.593 -6.922 21.448 1.00 55.97 234 ALA A N 1
ATOM 1804 C CA . ALA A 1 234 ? -21.144 -6.964 21.312 1.00 55.97 234 ALA A CA 1
ATOM 1805 C C . ALA A 1 234 ? -20.502 -6.318 22.550 1.00 55.97 234 ALA A C 1
ATOM 1807 O O . ALA A 1 234 ? -20.521 -5.098 22.717 1.00 55.97 234 ALA A O 1
ATOM 1808 N N . THR A 1 235 ? -20.003 -7.152 23.464 1.00 65.50 235 THR A N 1
ATOM 1809 C CA . THR A 1 235 ? -19.440 -6.674 24.726 1.00 65.50 235 THR A CA 1
ATOM 1810 C C . THR A 1 235 ? -18.178 -5.889 24.408 1.00 65.50 235 THR A C 1
ATOM 1812 O O . THR A 1 235 ? -17.334 -6.318 23.615 1.00 65.50 235 THR A O 1
ATOM 1815 N N . ASN A 1 236 ? -18.058 -4.693 24.981 1.00 80.12 236 ASN A N 1
ATOM 1816 C CA . ASN A 1 236 ? -16.887 -3.864 24.765 1.00 80.12 236 ASN A CA 1
ATOM 1817 C C . ASN A 1 236 ? -15.653 -4.618 25.285 1.00 80.12 236 ASN A C 1
ATOM 1819 O O . ASN A 1 236 ? -15.527 -4.870 26.484 1.00 80.12 236 ASN A O 1
ATOM 1823 N N . LYS A 1 237 ? -14.730 -4.975 24.382 1.00 79.81 237 LYS A N 1
ATOM 1824 C CA . LYS A 1 237 ? -13.512 -5.739 24.706 1.00 79.81 237 LYS A CA 1
ATOM 1825 C C . LYS A 1 237 ? -12.671 -5.058 25.792 1.00 79.81 237 LYS A C 1
ATOM 1827 O O . LYS A 1 237 ? -11.984 -5.738 26.550 1.00 79.81 237 LYS A O 1
ATOM 1832 N N . TRP A 1 238 ? -12.731 -3.727 25.874 1.00 77.31 238 TRP A N 1
ATOM 1833 C CA . TRP A 1 238 ? -12.041 -2.950 26.901 1.00 77.31 238 TRP A CA 1
ATOM 1834 C C . TRP A 1 238 ? -12.689 -3.097 28.278 1.00 77.31 238 TRP A C 1
ATOM 1836 O O . TRP A 1 238 ? -11.996 -3.307 29.269 1.00 77.31 238 TRP A O 1
ATOM 1846 N N . GLU A 1 239 ? -14.018 -3.028 28.332 1.00 86.06 239 GLU A N 1
ATOM 1847 C CA . GLU A 1 239 ? -14.785 -3.192 29.569 1.00 86.06 239 GLU A CA 1
ATOM 1848 C C . GLU A 1 239 ? -14.667 -4.622 30.102 1.00 86.06 239 GLU A C 1
ATOM 1850 O O . GLU A 1 239 ? -14.402 -4.808 31.285 1.00 86.06 239 GLU A O 1
ATOM 1855 N N . LYS A 1 240 ? -14.735 -5.623 29.213 1.00 85.25 240 LYS A N 1
ATOM 1856 C CA . LYS A 1 240 ? -14.477 -7.025 29.562 1.00 85.25 240 LYS A CA 1
ATOM 1857 C C . LYS A 1 240 ? -13.062 -7.216 30.110 1.00 85.25 240 LYS A C 1
ATOM 1859 O O . LYS A 1 240 ? -12.898 -7.776 31.183 1.00 85.25 240 LYS A O 1
ATOM 1864 N N . GLY A 1 241 ? -12.045 -6.684 29.427 1.00 85.75 241 GLY A N 1
ATOM 1865 C CA . GLY A 1 241 ? -10.666 -6.778 29.911 1.00 85.75 241 GLY A CA 1
ATOM 1866 C C . GLY A 1 241 ? -10.447 -6.098 31.264 1.00 85.75 241 GLY A C 1
ATOM 1867 O O . GLY A 1 241 ? -9.687 -6.598 32.085 1.00 85.75 241 GLY A O 1
ATOM 1868 N N . GLN A 1 242 ? -11.135 -4.986 31.525 1.00 88.31 242 GLN A N 1
ATOM 1869 C CA . GLN A 1 242 ? -11.091 -4.320 32.824 1.00 88.31 242 GLN A CA 1
ATOM 1870 C C . GLN A 1 242 ? -11.777 -5.151 33.918 1.00 88.31 242 GLN A C 1
ATOM 1872 O O . GLN A 1 242 ? -11.231 -5.255 35.018 1.00 88.31 242 GLN A O 1
ATOM 1877 N N . ALA A 1 243 ? -12.931 -5.751 33.612 1.00 88.75 243 ALA A N 1
ATOM 1878 C CA . ALA A 1 243 ? -13.654 -6.636 34.519 1.00 88.75 243 ALA A CA 1
ATOM 1879 C C . ALA A 1 243 ? -12.841 -7.896 34.853 1.00 88.75 243 ALA A C 1
ATOM 1881 O O . ALA A 1 243 ? -12.761 -8.272 36.018 1.00 88.75 243 ALA A O 1
ATOM 1882 N N . ASP A 1 244 ? -12.165 -8.487 33.865 1.00 89.38 244 ASP A N 1
ATOM 1883 C CA . ASP A 1 244 ? -11.314 -9.669 34.037 1.00 89.38 244 ASP A CA 1
ATOM 1884 C C . ASP A 1 244 ? -10.101 -9.359 34.938 1.00 89.38 244 ASP A C 1
ATOM 1886 O O . ASP A 1 244 ? -9.783 -10.113 35.860 1.00 89.38 244 ASP A O 1
ATOM 1890 N N . VAL A 1 245 ? -9.452 -8.202 34.748 1.00 89.25 245 VAL A N 1
ATOM 1891 C CA . VAL A 1 245 ? -8.344 -7.751 35.613 1.00 89.25 245 VAL A CA 1
ATOM 1892 C C . VAL A 1 245 ? -8.825 -7.466 37.040 1.00 89.25 245 VAL A C 1
ATOM 1894 O O . VAL A 1 245 ? -8.138 -7.812 38.001 1.00 89.25 245 VAL A O 1
ATOM 1897 N N . GLU A 1 246 ? -9.993 -6.844 37.204 1.00 90.88 246 GLU A N 1
ATOM 1898 C CA . GLU A 1 246 ? -10.585 -6.563 38.518 1.00 90.88 246 GLU A CA 1
ATOM 1899 C C . GLU A 1 246 ? -11.039 -7.840 39.241 1.00 90.88 246 GLU A C 1
ATOM 1901 O O . GLU A 1 246 ? -10.847 -7.971 40.455 1.00 90.88 246 GLU A O 1
ATOM 1906 N N . PHE A 1 247 ? -11.558 -8.815 38.494 1.00 90.00 247 PHE A N 1
ATOM 1907 C CA . PHE A 1 247 ? -11.879 -10.145 38.994 1.00 90.00 247 PHE A CA 1
ATOM 1908 C C . PHE A 1 247 ? -10.635 -10.824 39.570 1.00 90.00 247 PHE A C 1
ATOM 1910 O O . PHE A 1 247 ? -10.651 -11.209 40.734 1.00 90.00 247 PHE A O 1
ATOM 1917 N N . ILE A 1 248 ? -9.520 -10.874 38.833 1.00 88.50 248 ILE A N 1
ATOM 1918 C CA . ILE A 1 248 ? -8.281 -11.465 39.362 1.00 88.50 248 ILE A CA 1
ATOM 1919 C C . ILE A 1 248 ? -7.802 -10.693 40.604 1.00 88.50 248 ILE A C 1
ATOM 1921 O O . ILE A 1 248 ? -7.593 -11.294 41.654 1.00 88.50 248 ILE A O 1
ATOM 1925 N N . CYS A 1 249 ? -7.714 -9.358 40.536 1.00 88.06 249 CYS A N 1
ATOM 1926 C CA . CYS A 1 249 ? -7.205 -8.537 41.646 1.00 88.06 249 CYS A CA 1
ATOM 1927 C C . CYS A 1 249 ? -8.018 -8.678 42.943 1.00 88.06 249 CYS A C 1
ATOM 1929 O O . CYS A 1 249 ? -7.462 -8.580 44.032 1.00 88.06 249 CYS A O 1
ATOM 1931 N N . SER A 1 250 ? -9.332 -8.887 42.844 1.00 88.44 250 SER A N 1
ATOM 1932 C CA . SER A 1 250 ? -10.195 -9.061 44.021 1.00 88.44 250 SER A CA 1
ATOM 1933 C C . SER A 1 250 ? -10.028 -10.423 44.698 1.00 88.44 250 SER A C 1
ATOM 1935 O O . SER A 1 250 ? -10.329 -10.538 45.884 1.00 88.44 250 SER A O 1
ATOM 1937 N N . ARG A 1 251 ? -9.527 -11.437 43.978 1.00 86.00 251 ARG A N 1
ATOM 1938 C CA . ARG A 1 251 ? -9.251 -12.780 44.515 1.00 86.00 251 ARG A CA 1
ATOM 1939 C C . ARG A 1 251 ? -7.785 -12.969 44.907 1.00 86.00 251 ARG A C 1
ATOM 1941 O O . ARG A 1 251 ? -7.497 -13.815 45.746 1.00 86.00 251 ARG A O 1
ATOM 1948 N N . THR A 1 252 ? -6.875 -12.162 44.360 1.00 85.88 252 THR A N 1
ATOM 1949 C CA . THR A 1 252 ? -5.434 -12.219 44.647 1.00 85.88 252 THR A CA 1
ATOM 1950 C C . THR A 1 252 ? -4.951 -10.935 45.338 1.00 85.88 252 THR A C 1
ATOM 1952 O O . THR A 1 252 ? -4.461 -10.022 44.667 1.00 85.88 252 THR A O 1
ATOM 1955 N N . PRO A 1 253 ? -5.071 -10.824 46.673 1.00 77.31 253 PRO A N 1
ATOM 1956 C CA . PRO A 1 253 ? -4.727 -9.597 47.395 1.00 77.31 253 PRO A CA 1
ATOM 1957 C C . PRO A 1 253 ? -3.221 -9.279 47.413 1.00 77.31 253 PRO A C 1
ATOM 1959 O O . PRO A 1 253 ? -2.856 -8.125 47.625 1.00 77.31 253 PRO A O 1
ATOM 1962 N N . ASP A 1 254 ? -2.350 -10.267 47.186 1.00 76.19 254 ASP A N 1
ATOM 1963 C CA . ASP A 1 254 ? -0.887 -10.086 47.204 1.00 76.19 254 ASP A CA 1
ATOM 1964 C C . ASP A 1 254 ? -0.314 -9.559 45.882 1.00 76.19 254 ASP A C 1
ATOM 1966 O O . ASP A 1 254 ? 0.826 -9.098 45.820 1.00 76.19 254 ASP A O 1
ATOM 1970 N N . LEU A 1 255 ? -1.111 -9.585 44.814 1.00 82.62 255 LEU A N 1
ATOM 1971 C CA . LEU A 1 255 ? -0.691 -9.155 43.491 1.00 82.62 255 LEU A CA 1
ATOM 1972 C C . LEU A 1 255 ? -1.125 -7.709 43.229 1.00 82.62 255 LEU A C 1
ATOM 1974 O O . LEU A 1 255 ? -2.321 -7.411 43.215 1.00 82.62 255 LEU A O 1
ATOM 1978 N N . PRO A 1 256 ? -0.189 -6.784 42.954 1.00 86.44 256 PRO A N 1
ATOM 1979 C CA . PRO A 1 256 ? -0.573 -5.423 42.638 1.00 86.44 256 PRO A CA 1
ATOM 1980 C C . PRO A 1 256 ? -1.247 -5.367 41.260 1.00 86.44 256 PRO A C 1
ATOM 1982 O O . PRO A 1 256 ? -0.837 -6.045 40.314 1.00 86.44 256 PRO A O 1
ATOM 1985 N N . ARG A 1 257 ? -2.252 -4.491 41.118 1.00 88.38 257 ARG A N 1
ATOM 1986 C CA . ARG A 1 257 ? -3.083 -4.367 39.902 1.00 88.38 257 ARG A CA 1
ATOM 1987 C C . ARG A 1 257 ? -2.274 -4.236 38.608 1.00 88.38 257 ARG A C 1
ATOM 1989 O O . ARG A 1 257 ? -2.677 -4.763 37.576 1.00 88.38 257 ARG A O 1
ATOM 1996 N N . HIS A 1 258 ? -1.129 -3.555 38.652 1.00 88.12 258 HIS A N 1
ATOM 1997 C CA . HIS A 1 258 ? -0.262 -3.389 37.485 1.00 88.12 258 HIS A CA 1
ATOM 1998 C C . HIS A 1 258 ? 0.409 -4.707 37.048 1.00 88.12 258 HIS A C 1
ATOM 2000 O O . HIS A 1 258 ? 0.535 -4.938 35.848 1.00 88.12 258 HIS A O 1
ATOM 2006 N N . LYS A 1 259 ? 0.785 -5.596 37.985 1.00 88.69 259 LYS A N 1
ATOM 2007 C CA . LYS A 1 259 ? 1.377 -6.916 37.685 1.00 88.69 259 LYS A CA 1
ATOM 2008 C C . LYS A 1 259 ? 0.330 -7.828 37.038 1.00 88.69 259 LYS A C 1
ATOM 2010 O O . LYS A 1 259 ? 0.623 -8.465 36.030 1.00 88.69 259 LYS A O 1
ATOM 2015 N N . VAL A 1 260 ? -0.911 -7.792 37.532 1.00 88.69 260 VAL A N 1
ATOM 2016 C CA . VAL A 1 260 ? -2.053 -8.511 36.935 1.00 88.69 260 VAL A CA 1
ATOM 2017 C C . VAL A 1 260 ? -2.388 -7.978 35.540 1.00 88.69 260 VAL A C 1
ATOM 2019 O O . VAL A 1 260 ? -2.528 -8.762 34.607 1.00 88.69 260 VAL A O 1
ATOM 2022 N N . ALA A 1 261 ? -2.467 -6.656 35.361 1.00 89.06 261 ALA A N 1
ATOM 2023 C CA . ALA A 1 261 ? -2.746 -6.049 34.057 1.00 89.06 261 ALA A CA 1
ATOM 2024 C C . ALA A 1 261 ? -1.648 -6.356 33.022 1.00 89.06 261 ALA A C 1
ATOM 2026 O O . ALA A 1 261 ? -1.957 -6.675 31.875 1.00 89.06 261 ALA A O 1
ATOM 2027 N N . SER A 1 262 ? -0.377 -6.315 33.437 1.00 89.44 262 SER A N 1
ATOM 2028 C CA . SER A 1 262 ? 0.764 -6.695 32.598 1.00 89.44 262 SER A CA 1
ATOM 2029 C C . SER A 1 262 ? 0.676 -8.164 32.169 1.00 89.44 262 SER A C 1
ATOM 2031 O O . SER A 1 262 ? 0.695 -8.462 30.971 1.00 89.44 262 SER A O 1
ATOM 2033 N N . ALA A 1 263 ? 0.450 -9.078 33.122 1.00 87.75 263 ALA A N 1
ATOM 2034 C CA . ALA A 1 263 ? 0.255 -10.499 32.837 1.00 87.75 263 ALA A CA 1
ATOM 2035 C C . ALA A 1 263 ? -0.955 -10.748 31.919 1.00 87.75 263 ALA A C 1
ATOM 2037 O O . ALA A 1 263 ? -0.884 -11.589 31.023 1.00 87.75 263 ALA A O 1
ATOM 2038 N N . TYR A 1 264 ? -2.034 -9.978 32.083 1.00 90.38 264 TYR A N 1
ATOM 2039 C CA . TYR A 1 264 ? -3.222 -10.064 31.237 1.00 90.38 264 TYR A CA 1
ATOM 2040 C C . TYR A 1 264 ? -2.933 -9.672 29.788 1.00 90.38 264 TYR A C 1
ATOM 2042 O O . TYR A 1 264 ? -3.344 -10.360 28.852 1.00 90.38 264 TYR A O 1
ATOM 2050 N N . THR A 1 265 ? -2.167 -8.599 29.579 1.00 89.19 265 THR A N 1
ATOM 2051 C CA . THR A 1 265 ? -1.736 -8.208 28.232 1.00 89.19 265 THR A CA 1
ATOM 2052 C C . THR A 1 265 ? -0.753 -9.198 27.612 1.00 89.19 265 THR A C 1
ATOM 2054 O O . THR A 1 265 ? -0.865 -9.469 26.419 1.00 89.19 265 THR A O 1
ATOM 2057 N N . ALA A 1 266 ? 0.148 -9.784 28.407 1.00 89.75 266 ALA A N 1
ATOM 2058 C CA . ALA A 1 266 ? 1.109 -10.780 27.938 1.00 89.75 266 ALA A CA 1
ATOM 2059 C C . ALA A 1 266 ? 0.434 -12.093 27.497 1.00 89.75 266 ALA A C 1
ATOM 2061 O O . ALA A 1 266 ? 0.887 -12.731 26.552 1.00 89.75 266 ALA A O 1
ATOM 2062 N N . ASN A 1 267 ? -0.682 -12.474 28.127 1.00 87.12 267 ASN A N 1
ATOM 2063 C CA . ASN A 1 267 ? -1.430 -13.698 27.818 1.00 87.12 267 ASN A CA 1
ATOM 2064 C C . ASN A 1 267 ? -2.598 -13.459 26.845 1.00 87.12 267 ASN A C 1
ATOM 2066 O O . ASN A 1 267 ? -3.684 -14.020 27.011 1.00 87.12 267 ASN A O 1
ATOM 2070 N N . ASN A 1 268 ? -2.394 -12.607 25.832 1.00 85.81 268 ASN A N 1
ATOM 2071 C CA . ASN A 1 268 ? -3.372 -12.303 24.777 1.00 85.81 268 ASN A CA 1
ATOM 2072 C C . ASN A 1 268 ? -4.740 -11.816 25.287 1.00 85.81 268 ASN A C 1
ATOM 2074 O O . ASN A 1 268 ? -5.749 -11.990 24.604 1.00 85.81 268 ASN A O 1
ATOM 2078 N N . ARG A 1 269 ? -4.794 -11.194 26.475 1.00 84.25 269 ARG A N 1
ATOM 2079 C CA . ARG A 1 269 ? -6.048 -10.761 27.118 1.00 84.25 269 ARG A CA 1
ATOM 2080 C C . ARG A 1 269 ? -7.010 -11.933 27.341 1.00 84.25 269 ARG A C 1
ATOM 2082 O O . ARG A 1 269 ? -8.214 -11.804 27.140 1.00 84.25 269 ARG A O 1
ATOM 2089 N N . SER A 1 270 ? -6.459 -13.087 27.715 1.00 87.81 270 SER A N 1
ATOM 2090 C CA . SER A 1 270 ? -7.227 -14.264 28.116 1.00 87.81 270 SER A CA 1
ATOM 2091 C C . SER A 1 270 ? -7.242 -14.393 29.639 1.00 87.81 270 SER A C 1
ATOM 2093 O O . SER A 1 270 ? -6.193 -14.476 30.280 1.00 87.81 270 SER A O 1
ATOM 2095 N N . LEU A 1 271 ? -8.434 -14.430 30.232 1.00 87.69 271 LEU A N 1
ATOM 2096 C CA . LEU A 1 271 ? -8.620 -14.659 31.666 1.00 87.69 271 LEU A CA 1
ATOM 2097 C C . LEU A 1 271 ? -7.985 -15.986 32.151 1.00 87.69 271 LEU A C 1
ATOM 2099 O O . LEU A 1 271 ? -7.115 -15.926 33.024 1.00 87.69 271 LEU A O 1
ATOM 2103 N N . PRO A 1 272 ? -8.291 -17.164 31.562 1.00 88.12 272 PRO A N 1
ATOM 2104 C CA . PRO A 1 272 ? -7.741 -18.442 32.032 1.00 88.12 272 PRO A CA 1
ATOM 2105 C C . PRO A 1 272 ? -6.220 -18.551 31.841 1.00 88.12 272 PRO A C 1
ATOM 2107 O O . PRO A 1 272 ? -5.518 -19.060 32.716 1.00 88.12 272 PRO A O 1
ATOM 2110 N N . GLY A 1 273 ? -5.687 -18.031 30.727 1.00 84.94 273 GLY A N 1
ATOM 2111 C CA . GLY A 1 273 ? -4.245 -18.019 30.466 1.00 84.94 273 GLY A CA 1
ATOM 2112 C C . GLY A 1 273 ? -3.485 -17.155 31.471 1.00 84.94 273 GLY A C 1
ATOM 2113 O O . GLY A 1 273 ? -2.428 -17.549 31.959 1.00 84.94 273 GLY A O 1
ATOM 2114 N N . THR A 1 274 ? -4.070 -16.019 31.856 1.00 89.38 274 THR A N 1
ATOM 2115 C CA . THR A 1 274 ? -3.493 -15.119 32.863 1.00 89.38 274 THR A CA 1
ATOM 2116 C C . THR A 1 274 ? -3.475 -15.753 34.251 1.00 89.38 274 THR A C 1
ATOM 2118 O O . THR A 1 274 ? -2.448 -15.698 34.923 1.00 89.38 274 THR A O 1
ATOM 2121 N N . ILE A 1 275 ? -4.572 -16.396 34.669 1.00 89.50 275 ILE A N 1
ATOM 2122 C CA . ILE A 1 275 ? -4.659 -17.101 35.960 1.00 89.50 275 ILE A CA 1
ATOM 2123 C C . ILE A 1 275 ? -3.590 -18.199 36.042 1.00 89.50 275 ILE A C 1
ATOM 2125 O O . ILE A 1 275 ? -2.848 -18.271 37.023 1.00 89.50 275 ILE A O 1
ATOM 2129 N N . LYS A 1 276 ? -3.444 -19.002 34.979 1.00 88.12 276 LYS A N 1
ATOM 2130 C CA . LYS A 1 276 ? -2.423 -20.055 34.905 1.00 88.12 276 LYS A CA 1
ATOM 2131 C C . LYS A 1 276 ? -1.005 -19.488 34.983 1.00 88.12 276 LYS A C 1
ATOM 2133 O O . LYS A 1 276 ? -0.194 -19.999 35.750 1.00 88.12 276 LYS A O 1
ATOM 2138 N N . ALA A 1 277 ? -0.718 -18.427 34.229 1.00 87.06 277 ALA A N 1
ATOM 2139 C CA . ALA A 1 277 ? 0.595 -17.787 34.223 1.00 87.06 277 ALA A CA 1
ATOM 2140 C C . ALA A 1 277 ? 0.971 -17.219 35.603 1.00 87.06 277 ALA A C 1
ATOM 2142 O O . ALA A 1 277 ? 2.103 -17.400 36.060 1.00 87.06 277 ALA A O 1
ATOM 2143 N N . LEU A 1 278 ? 0.017 -16.584 36.295 1.00 87.00 278 LEU A N 1
ATOM 2144 C CA . LEU A 1 278 ? 0.216 -16.069 37.653 1.00 87.00 278 LEU A CA 1
ATOM 2145 C C . LEU A 1 278 ? 0.479 -17.199 38.656 1.00 87.00 278 LEU A C 1
ATOM 2147 O O . LEU A 1 278 ? 1.419 -17.100 39.442 1.00 87.00 278 LEU A O 1
ATOM 2151 N N . ALA A 1 279 ? -0.283 -18.293 38.586 1.00 86.31 279 ALA A N 1
ATOM 2152 C CA . ALA A 1 279 ? -0.070 -19.461 39.439 1.00 86.31 279 ALA A CA 1
ATOM 2153 C C . ALA A 1 279 ? 1.314 -20.099 39.225 1.00 86.31 279 ALA A C 1
ATOM 2155 O O . ALA A 1 279 ? 1.975 -20.477 40.188 1.00 86.31 279 ALA A O 1
ATOM 2156 N N . THR A 1 280 ? 1.787 -20.182 37.975 1.00 84.94 280 THR A N 1
ATOM 2157 C CA . THR A 1 280 ? 3.118 -20.733 37.671 1.00 84.94 280 THR A CA 1
ATOM 2158 C C . THR A 1 280 ? 4.265 -19.819 38.097 1.00 84.94 280 THR A C 1
ATOM 2160 O O . THR A 1 280 ? 5.290 -20.318 38.548 1.00 84.94 280 THR A O 1
ATOM 2163 N N . ALA A 1 281 ? 4.106 -18.495 38.000 1.00 83.06 281 ALA A N 1
ATOM 2164 C CA . ALA A 1 281 ? 5.147 -17.544 38.402 1.00 83.06 281 ALA A CA 1
ATOM 2165 C C . ALA A 1 281 ? 5.380 -17.553 39.923 1.00 83.06 281 ALA A C 1
ATOM 2167 O O . ALA A 1 281 ? 6.516 -17.494 40.386 1.00 83.06 281 ALA A O 1
ATOM 2168 N N . HIS A 1 282 ? 4.306 -17.708 40.700 1.00 73.19 282 HIS A N 1
ATOM 2169 C CA . HIS A 1 282 ? 4.367 -17.791 42.162 1.00 73.19 282 HIS A CA 1
ATOM 2170 C C . HIS A 1 282 ? 4.742 -19.180 42.701 1.00 73.19 282 HIS A C 1
ATOM 2172 O O . HIS A 1 282 ? 4.876 -19.359 43.910 1.00 73.19 282 HIS A O 1
ATOM 2178 N N . LEU A 1 283 ? 4.958 -20.159 41.818 1.00 70.31 283 LEU A N 1
ATOM 2179 C CA . LEU A 1 283 ? 5.566 -21.440 42.172 1.00 70.31 283 LEU A CA 1
ATOM 2180 C C . LEU A 1 283 ? 7.103 -21.354 42.194 1.00 70.31 283 LEU A C 1
ATOM 2182 O O . LEU A 1 283 ? 7.741 -22.060 42.964 1.00 70.31 283 LEU A O 1
ATOM 2186 N N . THR A 1 284 ? 7.698 -20.498 41.353 1.00 59.22 284 THR A N 1
ATOM 2187 C CA . THR A 1 284 ? 9.157 -20.413 41.157 1.00 59.22 284 THR A CA 1
ATOM 2188 C C . THR A 1 284 ? 9.877 -19.439 42.088 1.00 59.22 284 THR A C 1
ATOM 2190 O O . THR A 1 284 ? 11.088 -19.564 42.251 1.00 59.22 284 THR A O 1
ATOM 2193 N N . GLU A 1 285 ? 9.166 -18.467 42.671 1.00 58.03 285 GLU A N 1
ATOM 2194 C CA . GLU A 1 285 ? 9.780 -17.421 43.508 1.00 58.03 285 GLU A CA 1
ATOM 2195 C C . GLU A 1 285 ? 10.211 -17.933 44.902 1.00 58.03 285 GLU A C 1
ATOM 2197 O O . GLU A 1 285 ? 11.138 -17.364 45.467 1.00 58.03 285 GLU A O 1
ATOM 2202 N N . ASP A 1 286 ? 9.672 -19.059 45.392 1.00 51.62 286 ASP A N 1
ATOM 2203 C CA . ASP A 1 286 ? 9.961 -19.586 46.737 1.00 51.62 286 ASP A CA 1
ATOM 2204 C C . ASP A 1 286 ? 10.410 -21.062 46.697 1.00 51.62 286 ASP A C 1
ATOM 2206 O O . ASP A 1 286 ? 9.613 -21.983 46.893 1.00 51.62 286 ASP A O 1
ATOM 2210 N N . ASN A 1 287 ? 11.708 -21.285 46.451 1.00 48.41 287 ASN A N 1
ATOM 2211 C CA . ASN A 1 287 ? 12.386 -22.584 46.619 1.00 48.41 287 ASN A CA 1
ATOM 2212 C C . ASN A 1 287 ? 12.777 -22.889 48.081 1.00 48.41 287 ASN A C 1
ATOM 2214 O O . ASN A 1 287 ? 13.498 -23.853 48.333 1.00 48.41 287 ASN A O 1
ATOM 2218 N N . ASP A 1 288 ? 12.294 -22.111 49.048 1.00 46.00 288 ASP A N 1
ATOM 2219 C CA . ASP A 1 288 ? 12.458 -22.428 50.462 1.00 46.00 288 ASP A CA 1
ATOM 2220 C C . ASP A 1 288 ? 11.215 -23.188 50.936 1.00 46.00 288 ASP A C 1
ATOM 2222 O O . ASP A 1 288 ? 10.183 -22.600 51.253 1.00 46.00 288 ASP A O 1
ATOM 2226 N N . GLU A 1 289 ? 11.300 -24.521 50.949 1.00 54.41 289 GLU A N 1
ATOM 2227 C CA . GLU A 1 289 ? 10.372 -25.356 51.711 1.00 54.41 289 GLU A CA 1
ATOM 2228 C C . GLU A 1 289 ? 10.380 -24.923 53.187 1.00 54.41 289 GLU A C 1
ATOM 2230 O O . GLU A 1 289 ? 11.389 -25.056 53.885 1.00 54.41 289 GLU A O 1
ATOM 2235 N N . PRO A 1 290 ? 9.210 -24.590 53.735 1.00 47.91 290 PRO A N 1
ATOM 2236 C CA . PRO A 1 290 ? 8.764 -25.277 54.923 1.00 47.91 290 PRO A CA 1
ATOM 2237 C C . PRO A 1 290 ? 7.641 -26.209 54.493 1.00 47.91 290 PRO A C 1
ATOM 2239 O O . PRO A 1 290 ? 6.748 -25.811 53.743 1.00 47.91 290 PRO A O 1
ATOM 2242 N N . ALA A 1 291 ? 7.729 -27.460 54.946 1.00 52.38 291 ALA A N 1
ATOM 2243 C CA . ALA A 1 291 ? 6.695 -28.481 54.837 1.00 52.38 291 ALA A CA 1
ATOM 2244 C C . ALA A 1 291 ? 5.302 -27.846 54.748 1.00 52.38 291 ALA A C 1
ATOM 2246 O O . ALA A 1 291 ? 4.924 -27.119 55.671 1.00 52.38 291 ALA A O 1
ATOM 2247 N N . MET A 1 292 ? 4.597 -28.082 53.629 1.00 57.59 292 MET A N 1
ATOM 2248 C CA . MET A 1 292 ? 3.230 -27.602 53.410 1.00 57.59 292 MET A CA 1
ATOM 2249 C C . MET A 1 292 ? 2.461 -27.734 54.719 1.00 57.59 292 MET A C 1
ATOM 2251 O O . MET A 1 292 ? 2.301 -28.838 55.243 1.00 57.59 292 MET A O 1
ATOM 2255 N N . GLU A 1 293 ? 2.078 -26.593 55.292 1.00 67.00 293 GLU A N 1
ATOM 2256 C CA . GLU A 1 293 ? 1.340 -26.550 56.545 1.00 67.00 293 GLU A CA 1
ATOM 2257 C C . GLU A 1 293 ? 0.153 -27.520 56.402 1.00 67.00 293 GLU A C 1
ATOM 2259 O O . GLU A 1 293 ? -0.505 -27.498 55.360 1.00 67.00 293 GLU A O 1
ATOM 2264 N N . PRO A 1 294 ? -0.121 -28.417 57.369 1.00 70.88 294 PRO A N 1
ATOM 2265 C CA . PRO A 1 294 ? -1.071 -29.524 57.181 1.00 70.88 294 PRO A CA 1
ATOM 2266 C C . PRO A 1 294 ? -2.474 -29.055 56.757 1.00 70.88 294 PRO A C 1
ATOM 2268 O O . PRO A 1 294 ? -3.234 -29.804 56.147 1.00 70.88 294 PRO A O 1
ATOM 2271 N N . VAL A 1 295 ? -2.794 -27.789 57.034 1.00 73.25 295 VAL A N 1
ATOM 2272 C CA . VAL A 1 295 ? -3.997 -27.092 56.573 1.00 73.25 295 VAL A CA 1
ATOM 2273 C C . VAL A 1 295 ? -4.004 -26.896 55.048 1.00 73.25 295 VAL A C 1
ATOM 2275 O O . VAL A 1 295 ? -5.010 -27.196 54.412 1.00 73.25 295 VAL A O 1
ATOM 2278 N N . ILE A 1 296 ? -2.889 -26.473 54.447 1.00 72.94 296 ILE A N 1
ATOM 2279 C CA . ILE A 1 296 ? -2.738 -26.276 52.993 1.00 72.94 296 ILE A CA 1
ATOM 2280 C C . ILE A 1 296 ? -2.855 -27.613 52.260 1.00 72.94 296 ILE A C 1
ATOM 2282 O O . ILE A 1 296 ? -3.496 -27.675 51.217 1.00 72.94 296 ILE A O 1
ATOM 2286 N N . GLN A 1 297 ? -2.307 -28.690 52.833 1.00 78.31 297 GLN A N 1
ATOM 2287 C CA . GLN A 1 297 ? -2.429 -30.026 52.247 1.00 78.31 297 GLN A CA 1
ATOM 2288 C C . GLN A 1 297 ? -3.887 -30.507 52.238 1.00 78.31 297 GLN A C 1
ATOM 2290 O O . GLN A 1 297 ? -4.367 -30.974 51.213 1.00 78.31 297 GLN A O 1
ATOM 2295 N N . SER A 1 298 ? -4.628 -30.312 53.338 1.00 81.94 298 SER A N 1
ATOM 2296 C CA . SER A 1 298 ? -6.054 -30.678 53.385 1.00 81.94 298 SER A CA 1
ATOM 2297 C C . SER A 1 298 ? -6.909 -29.888 52.387 1.00 81.94 298 SER A C 1
ATOM 2299 O O . SER A 1 298 ? -7.826 -30.434 51.781 1.00 81.94 298 SER A O 1
ATOM 2301 N N . GLN A 1 299 ? -6.573 -28.612 52.182 1.00 82.44 299 GLN A N 1
ATOM 2302 C CA . GLN A 1 299 ? -7.221 -27.740 51.205 1.00 82.44 299 GLN A CA 1
ATOM 2303 C C . GLN A 1 299 ? -6.875 -28.144 49.765 1.00 82.44 299 GLN A C 1
ATOM 2305 O O . GLN A 1 299 ? -7.727 -28.115 48.881 1.00 82.44 299 GLN A O 1
ATOM 2310 N N . LEU A 1 300 ? -5.630 -28.544 49.517 1.00 83.88 300 LEU A N 1
ATOM 2311 C CA . LEU A 1 300 ? -5.206 -29.047 48.219 1.00 83.88 300 LEU A CA 1
ATOM 2312 C C . LEU A 1 300 ? -5.933 -30.348 47.865 1.00 83.88 300 LEU A C 1
ATOM 2314 O O . LEU A 1 300 ? -6.445 -30.458 46.755 1.00 83.88 300 LEU A O 1
ATOM 2318 N N . ASP A 1 301 ? -6.034 -31.288 48.807 1.00 83.19 301 ASP A N 1
ATOM 2319 C CA . ASP A 1 301 ? -6.711 -32.572 48.595 1.00 83.19 301 ASP A CA 1
ATOM 2320 C C . ASP A 1 301 ? -8.203 -32.380 48.243 1.00 83.19 301 ASP A C 1
ATOM 2322 O O . ASP A 1 301 ? -8.733 -33.076 47.375 1.00 83.19 301 ASP A O 1
ATOM 2326 N N . GLU A 1 302 ? -8.872 -31.396 48.857 1.00 86.50 302 GLU A N 1
ATOM 2327 C CA . GLU A 1 302 ? -10.256 -31.013 48.532 1.00 86.50 302 GLU A CA 1
ATOM 2328 C C . GLU A 1 302 ? -10.366 -30.408 47.115 1.00 86.50 302 GLU A C 1
ATOM 2330 O O . GLU A 1 302 ? -11.198 -30.842 46.318 1.00 86.50 302 GLU A O 1
ATOM 2335 N N . LEU A 1 303 ? -9.465 -29.490 46.740 1.00 83.19 303 LEU A N 1
ATOM 2336 C CA . LEU A 1 303 ? -9.420 -28.886 45.395 1.00 83.19 303 LEU A CA 1
ATOM 2337 C C . LEU A 1 303 ? -9.088 -29.888 44.284 1.00 83.19 303 LEU A C 1
ATOM 2339 O O . LEU A 1 303 ? -9.621 -29.783 43.178 1.00 83.19 303 LEU A O 1
ATOM 2343 N N . VAL A 1 304 ? -8.205 -30.847 44.562 1.00 86.81 304 VAL A N 1
ATOM 2344 C CA . VAL A 1 304 ? -7.857 -31.935 43.638 1.00 86.81 304 VAL A CA 1
ATOM 2345 C C . VAL A 1 304 ? -9.055 -32.867 43.435 1.00 86.81 304 VAL A C 1
ATOM 2347 O O . VAL A 1 304 ? -9.273 -33.340 42.318 1.00 86.81 304 VAL A O 1
ATOM 2350 N N . GLY A 1 305 ? -9.861 -33.090 44.480 1.00 83.00 305 GLY A N 1
ATOM 2351 C CA . GLY A 1 305 ? -11.120 -33.830 44.393 1.00 83.00 305 GLY A CA 1
ATOM 2352 C C . GLY A 1 305 ? -12.156 -33.153 43.490 1.00 83.00 305 GLY A C 1
ATOM 2353 O O . GLY A 1 305 ? -12.772 -33.823 42.659 1.00 83.00 305 GLY A O 1
ATOM 2354 N N . ASP A 1 306 ? -12.306 -31.832 43.608 1.00 84.12 306 ASP A N 1
ATOM 2355 C CA . ASP A 1 306 ? -13.275 -31.053 42.826 1.00 84.12 306 ASP A CA 1
ATOM 2356 C C . ASP A 1 306 ? -12.832 -30.820 41.367 1.00 84.12 306 ASP A C 1
ATOM 2358 O O . ASP A 1 306 ? -13.670 -30.752 40.462 1.00 84.12 306 ASP A O 1
ATOM 2362 N N . TYR A 1 307 ? -11.521 -30.725 41.108 1.00 83.75 307 TYR A N 1
ATOM 2363 C CA . TYR A 1 307 ? -10.966 -30.380 39.792 1.00 83.75 307 TYR A CA 1
ATOM 2364 C C . TYR A 1 307 ? -9.808 -31.301 39.360 1.00 83.75 307 TYR A C 1
ATOM 2366 O O . TYR A 1 307 ? -8.668 -30.847 39.223 1.00 83.75 307 TYR A O 1
ATOM 2374 N N . PRO A 1 308 ? -10.081 -32.576 39.015 1.00 81.81 308 PRO A N 1
ATOM 2375 C CA . PRO A 1 308 ? -9.040 -33.549 38.660 1.00 81.81 308 PRO A CA 1
ATOM 2376 C C . PRO A 1 308 ? -8.295 -33.233 37.349 1.00 81.81 308 PRO A C 1
ATOM 2378 O O . PRO A 1 308 ? -7.225 -33.779 37.093 1.00 81.81 308 PRO A O 1
ATOM 2381 N N . ASN A 1 309 ? -8.842 -32.355 36.500 1.00 82.19 309 ASN A N 1
ATOM 2382 C CA . ASN A 1 309 ? -8.255 -31.994 35.202 1.00 82.19 309 ASN A CA 1
ATOM 2383 C C . ASN A 1 309 ? -7.187 -30.885 35.287 1.00 82.19 309 ASN A C 1
ATOM 2385 O O . ASN A 1 309 ? -6.624 -30.498 34.261 1.00 82.19 309 ASN A O 1
ATOM 2389 N N . VAL A 1 310 ? -6.923 -30.339 36.477 1.00 82.56 310 VAL A N 1
ATOM 2390 C CA . VAL A 1 310 ? -5.969 -29.243 36.696 1.00 82.56 310 VAL A CA 1
ATOM 2391 C C . VAL A 1 310 ? -4.716 -29.783 37.380 1.00 82.56 310 VAL A C 1
ATOM 2393 O O . VAL A 1 310 ? -4.800 -30.588 38.300 1.00 82.56 310 VAL A O 1
ATOM 2396 N N . SER A 1 311 ? -3.530 -29.348 36.942 1.00 84.25 311 SER A N 1
ATOM 2397 C CA . SER A 1 311 ? -2.271 -29.789 37.549 1.00 84.25 311 SER A CA 1
ATOM 2398 C C . SER A 1 311 ? -2.148 -29.336 39.004 1.00 84.25 311 SER A C 1
ATOM 2400 O O . SER A 1 311 ? -2.324 -28.154 39.299 1.00 84.25 311 SER A O 1
ATOM 2402 N N . GLU A 1 312 ? -1.741 -30.255 39.880 1.00 81.81 312 GLU A N 1
ATOM 2403 C CA . GLU A 1 312 ? -1.523 -30.025 41.316 1.00 81.81 312 GLU A CA 1
ATOM 2404 C C . GLU A 1 312 ? -0.614 -28.813 41.578 1.00 81.81 312 GLU A C 1
ATOM 2406 O O . GLU A 1 312 ? -0.956 -27.928 42.356 1.00 81.81 312 GLU A O 1
ATOM 2411 N N . ASN A 1 313 ? 0.469 -28.672 40.808 1.00 83.12 313 ASN A N 1
ATOM 2412 C CA . ASN A 1 313 ? 1.379 -27.521 40.876 1.00 83.12 313 ASN A CA 1
ATOM 2413 C C . ASN A 1 313 ? 0.681 -26.172 40.625 1.00 83.12 313 ASN A C 1
ATOM 2415 O O . ASN A 1 313 ? 1.060 -25.148 41.193 1.00 83.12 313 ASN A O 1
ATOM 2419 N N . THR A 1 314 ? -0.340 -26.153 39.765 1.00 83.88 314 THR A N 1
ATOM 2420 C CA . THR A 1 314 ? -1.141 -24.952 39.497 1.00 83.88 314 THR A CA 1
ATOM 2421 C C . THR A 1 314 ? -2.099 -24.676 40.648 1.00 83.88 314 THR A C 1
ATOM 2423 O O . THR A 1 314 ? -2.244 -23.521 41.027 1.00 83.88 314 THR A O 1
ATOM 2426 N N . LEU A 1 315 ? -2.697 -25.709 41.247 1.00 83.69 315 LEU A N 1
ATOM 2427 C CA . LEU A 1 315 ? -3.567 -25.569 42.420 1.00 83.69 315 LEU A CA 1
ATOM 2428 C C . LEU A 1 315 ? -2.796 -25.051 43.643 1.00 83.69 315 LEU A C 1
ATOM 2430 O O . LEU A 1 315 ? -3.259 -24.127 44.307 1.00 83.69 315 LEU A O 1
ATOM 2434 N N . VAL A 1 316 ? -1.581 -25.556 43.880 1.00 83.19 316 VAL A N 1
ATOM 2435 C CA . VAL A 1 316 ? -0.679 -25.052 44.931 1.00 83.19 316 VAL A CA 1
ATOM 2436 C C . VAL A 1 316 ? -0.324 -23.583 44.689 1.00 83.19 316 VAL A C 1
ATOM 2438 O O . VAL A 1 316 ? -0.418 -22.765 45.603 1.00 83.19 316 VAL A O 1
ATOM 2441 N N . GLY A 1 317 ? 0.029 -23.219 43.451 1.00 82.44 317 GLY A N 1
ATOM 2442 C CA . GLY A 1 317 ? 0.292 -21.826 43.079 1.00 82.44 317 GLY A CA 1
ATOM 2443 C C . GLY A 1 317 ? -0.922 -20.913 43.294 1.00 82.44 317 GLY A C 1
ATOM 2444 O O . GLY A 1 317 ? -0.774 -19.800 43.795 1.00 82.44 317 GLY A O 1
ATOM 2445 N N . LEU A 1 318 ? -2.132 -21.395 42.985 1.00 85.25 318 LEU A N 1
ATOM 2446 C CA . LEU A 1 318 ? -3.389 -20.667 43.195 1.00 85.25 318 LEU A CA 1
ATOM 2447 C C . LEU A 1 318 ? -3.723 -20.474 44.679 1.00 85.25 318 LEU A C 1
ATOM 2449 O O . LEU A 1 318 ? -4.120 -19.379 45.078 1.00 85.25 318 LEU A O 1
ATOM 2453 N N . LEU A 1 319 ? -3.527 -21.495 45.514 1.00 84.06 319 LEU A N 1
ATOM 2454 C CA . LEU A 1 319 ? -3.704 -21.3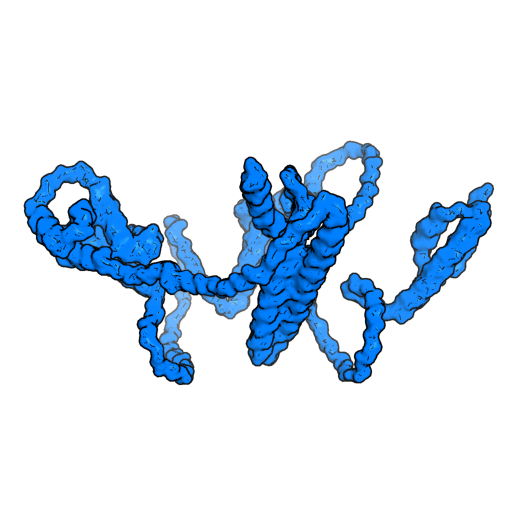82 46.965 1.00 84.06 319 LEU A CA 1
ATOM 2455 C C . LEU A 1 319 ? -2.738 -20.354 47.567 1.00 84.06 319 LEU A C 1
ATOM 2457 O O . LEU A 1 319 ? -3.147 -19.535 48.387 1.00 84.06 319 LEU A O 1
ATOM 2461 N N . ARG A 1 320 ? -1.491 -20.307 47.087 1.00 82.31 320 ARG A N 1
ATOM 2462 C CA . ARG A 1 320 ? -0.499 -19.323 47.545 1.00 82.31 320 ARG A CA 1
ATOM 2463 C C . ARG A 1 320 ? -0.884 -17.887 47.185 1.00 82.31 320 ARG A C 1
ATOM 2465 O O . ARG A 1 320 ? -0.924 -17.037 48.069 1.00 82.31 320 ARG A O 1
ATOM 2472 N N . ILE A 1 321 ? -1.248 -17.609 45.928 1.00 83.56 321 ILE A N 1
ATOM 2473 C CA . ILE A 1 321 ? -1.638 -16.243 45.506 1.00 83.56 321 ILE A CA 1
ATOM 2474 C C . ILE A 1 321 ? -2.965 -15.761 46.120 1.00 83.56 321 ILE A C 1
ATOM 2476 O O . ILE A 1 321 ? -3.258 -14.564 46.099 1.00 83.56 321 ILE A O 1
ATOM 2480 N N . THR A 1 322 ? -3.778 -16.681 46.646 1.00 84.81 322 THR A N 1
ATOM 2481 C CA . THR A 1 322 ? -5.061 -16.393 47.307 1.00 84.81 322 THR A CA 1
ATOM 2482 C C . THR A 1 322 ? -4.962 -16.424 48.837 1.00 84.81 322 THR A C 1
ATOM 2484 O O . THR A 1 322 ? -5.992 -16.367 49.504 1.00 84.81 322 THR A O 1
ATOM 2487 N N . ARG A 1 323 ? -3.755 -16.487 49.426 1.00 80.25 323 ARG A N 1
ATOM 2488 C CA . ARG A 1 323 ? -3.535 -16.600 50.885 1.00 80.25 323 ARG A CA 1
ATOM 2489 C C . ARG A 1 323 ? -4.280 -17.774 51.535 1.00 80.25 323 ARG A C 1
ATOM 2491 O O . ARG A 1 323 ? -4.887 -17.616 52.593 1.00 80.25 323 ARG A O 1
ATOM 2498 N N . ASN A 1 324 ? -4.268 -18.939 50.894 1.00 76.44 324 ASN A N 1
ATOM 2499 C CA . ASN A 1 324 ? -4.941 -20.158 51.356 1.00 76.44 324 ASN A CA 1
ATOM 2500 C C . ASN A 1 324 ? -6.465 -19.986 51.541 1.00 76.44 324 ASN A C 1
ATOM 2502 O O . ASN A 1 324 ? -7.110 -20.711 52.306 1.00 76.44 324 ASN A O 1
ATOM 2506 N N . MET A 1 325 ? -7.067 -19.014 50.840 1.00 83.19 325 MET A N 1
ATOM 2507 C CA . MET A 1 325 ? -8.517 -18.857 50.778 1.00 83.19 325 MET A CA 1
ATOM 2508 C C . MET A 1 325 ? -9.091 -19.838 49.757 1.00 83.19 325 MET A C 1
ATOM 2510 O O . MET A 1 325 ? -9.127 -19.558 48.558 1.00 83.19 325 MET A O 1
ATOM 2514 N N . MET A 1 326 ? -9.607 -20.961 50.256 1.00 81.69 326 MET A N 1
ATOM 2515 C CA . MET A 1 326 ? -10.239 -22.014 49.453 1.00 81.69 326 MET A CA 1
ATOM 2516 C C . MET A 1 326 ? -11.274 -21.467 48.456 1.00 81.69 326 MET A C 1
ATOM 2518 O O . MET A 1 326 ? -11.236 -21.798 47.277 1.00 81.69 326 MET A O 1
ATOM 2522 N N . SER A 1 327 ? -12.163 -20.574 48.900 1.00 85.81 327 SER A N 1
ATOM 2523 C CA . SER A 1 327 ? -13.231 -20.023 48.052 1.00 85.81 327 SER A CA 1
ATOM 2524 C C . SER A 1 327 ? -12.713 -19.150 46.904 1.00 85.81 327 SER A C 1
ATOM 2526 O O . SER A 1 327 ? -13.272 -19.169 45.814 1.00 85.81 327 SER A O 1
ATOM 2528 N N . ALA A 1 328 ? -11.637 -18.389 47.125 1.00 85.44 328 ALA A N 1
ATOM 2529 C CA . ALA A 1 328 ? -11.034 -17.576 46.070 1.00 85.44 328 ALA A CA 1
ATOM 2530 C C . ALA A 1 328 ? -10.256 -18.453 45.078 1.00 85.44 328 ALA A C 1
ATOM 2532 O O . ALA A 1 328 ? -10.312 -18.217 43.872 1.00 85.44 328 ALA A O 1
ATOM 2533 N N . ALA A 1 329 ? -9.571 -19.488 45.576 1.00 85.44 329 ALA A N 1
ATOM 2534 C CA . ALA A 1 329 ? -8.876 -20.459 44.741 1.00 85.44 329 ALA A CA 1
ATOM 2535 C C . ALA A 1 329 ? -9.858 -21.256 43.868 1.00 85.44 329 ALA A C 1
ATOM 2537 O O . ALA A 1 329 ? -9.640 -21.367 42.663 1.00 85.44 329 ALA A O 1
ATOM 2538 N N . SER A 1 330 ? -10.968 -21.743 44.429 1.00 85.88 330 SER A N 1
ATOM 2539 C CA . SER A 1 330 ? -11.969 -22.508 43.681 1.00 85.88 330 SER A CA 1
ATOM 2540 C C . SER A 1 330 ? -12.686 -21.670 42.617 1.00 85.88 330 SER A C 1
ATOM 2542 O O . SER A 1 330 ? -12.908 -22.174 41.520 1.00 85.88 330 SER A O 1
ATOM 2544 N N . GLU A 1 331 ? -12.966 -20.383 42.865 1.00 88.00 331 GLU A N 1
ATOM 2545 C CA . GLU A 1 331 ? -13.490 -19.460 41.841 1.00 88.00 331 GLU A CA 1
ATOM 2546 C C . GLU A 1 331 ? -12.508 -19.261 40.672 1.00 88.00 331 GLU A C 1
ATOM 2548 O O . GLU A 1 331 ? -12.917 -19.275 39.509 1.00 88.00 331 GLU A O 1
ATOM 2553 N N . LEU A 1 332 ? -11.209 -19.101 40.958 1.00 86.31 332 LEU A N 1
ATOM 2554 C CA . LEU A 1 332 ? -10.180 -18.956 39.920 1.00 86.31 332 LEU A CA 1
ATOM 2555 C C . LEU A 1 332 ? -10.005 -20.244 39.106 1.00 86.31 332 LEU A C 1
ATOM 2557 O O . LEU A 1 332 ? -9.843 -20.183 37.886 1.00 86.31 332 LEU A O 1
ATOM 2561 N N . VAL A 1 333 ? -10.064 -21.406 39.762 1.00 86.69 333 VAL A N 1
ATOM 2562 C CA . VAL A 1 333 ? -10.006 -22.713 39.094 1.00 86.69 333 VAL A CA 1
ATOM 2563 C C . VAL A 1 333 ? -11.248 -22.943 38.236 1.00 86.69 333 VAL A C 1
ATOM 2565 O O . VAL A 1 333 ? -11.116 -23.351 37.083 1.00 86.69 333 VAL A O 1
ATOM 2568 N N . ALA A 1 334 ? -12.439 -22.629 38.751 1.00 86.75 334 ALA A N 1
ATOM 2569 C CA . ALA A 1 334 ? -13.692 -22.758 38.014 1.00 86.75 334 ALA A CA 1
ATOM 2570 C C . ALA A 1 334 ? -13.663 -21.945 36.712 1.00 86.75 334 ALA A C 1
ATOM 2572 O O . ALA A 1 334 ? -14.011 -22.464 35.652 1.00 86.75 334 ALA A O 1
ATOM 2573 N N . GLU A 1 335 ? -13.182 -20.701 36.765 1.00 85.19 335 GLU A N 1
ATOM 2574 C CA . GLU A 1 335 ? -13.082 -19.842 35.582 1.00 85.19 335 GLU A CA 1
ATOM 2575 C C . GLU A 1 335 ? -11.938 -20.262 34.640 1.00 85.19 335 GLU A C 1
ATOM 2577 O O . GLU A 1 335 ? -12.025 -20.071 33.430 1.00 85.19 335 GLU A O 1
ATOM 2582 N N . MET A 1 336 ? -10.889 -20.908 35.161 1.00 82.19 336 MET A N 1
ATOM 2583 C CA . MET A 1 336 ? -9.832 -21.507 34.339 1.00 82.19 336 MET A CA 1
ATOM 2584 C C . MET A 1 336 ? -10.316 -22.745 33.563 1.00 82.19 336 MET A C 1
ATOM 2586 O O . MET A 1 336 ? -9.889 -22.965 32.429 1.00 82.19 336 MET A O 1
ATOM 2590 N N . VAL A 1 337 ? -11.200 -23.552 34.161 1.00 84.44 337 VAL A N 1
ATOM 2591 C CA . VAL A 1 337 ? -11.783 -24.765 33.552 1.00 84.44 337 VAL A CA 1
ATOM 2592 C C . VAL A 1 337 ? -12.937 -24.431 32.606 1.00 84.44 337 VAL A C 1
ATOM 2594 O O . VAL A 1 337 ? -13.177 -25.154 31.637 1.00 84.44 337 VAL A O 1
ATOM 2597 N N . ARG A 1 338 ? -13.634 -23.319 32.850 1.00 79.31 338 ARG A N 1
ATOM 2598 C CA . ARG A 1 338 ? -14.701 -22.790 32.002 1.00 79.31 338 ARG A CA 1
ATOM 2599 C C . ARG A 1 338 ? -14.116 -22.242 30.696 1.00 79.31 338 ARG A C 1
ATOM 2601 O O . ARG A 1 338 ? -13.967 -21.040 30.504 1.00 79.31 338 ARG A O 1
ATOM 2608 N N . GLN A 1 339 ? -13.752 -23.142 29.788 1.00 60.9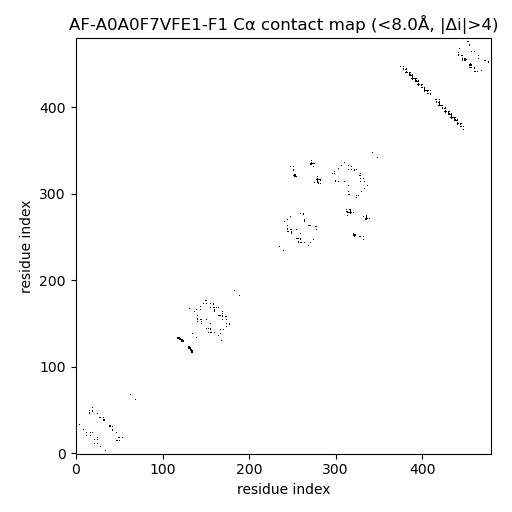4 339 GLN A N 1
ATOM 2609 C CA . GLN A 1 339 ? -13.248 -22.764 28.473 1.00 60.94 339 GLN A CA 1
ATOM 2610 C C . GLN A 1 339 ? -14.310 -21.959 27.703 1.00 60.94 339 GLN A C 1
ATOM 2612 O O . GLN A 1 339 ? -15.483 -22.349 27.686 1.00 60.94 339 GLN A O 1
ATOM 2617 N N . PRO A 1 340 ? -13.930 -20.853 27.036 1.00 55.47 340 PRO A N 1
ATOM 2618 C CA . PRO A 1 340 ? -14.763 -20.284 25.992 1.00 55.47 340 PRO A CA 1
ATOM 2619 C C . PRO A 1 340 ? -14.869 -21.313 24.862 1.00 55.47 340 PRO A C 1
ATOM 2621 O O . PRO A 1 340 ? -13.884 -21.948 24.503 1.00 55.47 340 PRO A O 1
ATOM 2624 N N . SER A 1 341 ? -16.070 -21.496 24.318 1.00 48.78 341 SER A N 1
ATOM 2625 C CA . SER A 1 341 ? -16.283 -22.288 23.110 1.00 48.78 341 SER A CA 1
ATOM 2626 C C . SER A 1 341 ? -15.438 -21.694 21.985 1.00 48.78 341 SER A C 1
ATOM 2628 O O . SER A 1 341 ? -15.818 -20.673 21.404 1.00 48.78 341 SER A O 1
ATOM 2630 N N . ASP A 1 342 ? -14.282 -22.295 21.716 1.00 49.94 342 ASP A N 1
ATOM 2631 C CA . ASP A 1 342 ? -13.472 -21.954 20.559 1.00 49.94 342 ASP A CA 1
ATOM 2632 C C . ASP A 1 342 ? -14.324 -22.233 19.322 1.00 49.94 342 ASP A C 1
ATOM 2634 O O . ASP A 1 342 ? -14.589 -23.379 18.955 1.00 49.94 342 ASP A O 1
ATOM 2638 N N . ILE A 1 343 ? -14.802 -21.161 18.693 1.00 53.84 343 ILE A N 1
ATOM 2639 C CA . ILE A 1 343 ? -15.302 -21.221 17.328 1.00 53.84 343 ILE A CA 1
ATOM 2640 C C . ILE A 1 343 ? -14.088 -21.632 16.504 1.0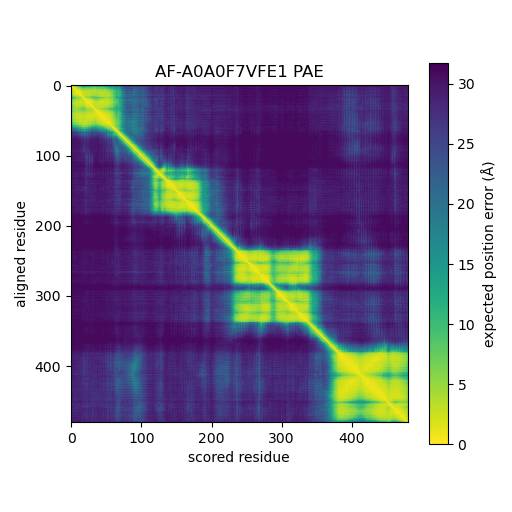0 53.84 343 ILE A C 1
ATOM 2642 O O . ILE A 1 343 ? -13.183 -20.830 16.268 1.00 53.84 343 ILE A O 1
ATOM 2646 N N . SER A 1 344 ? -14.037 -22.914 16.150 1.00 45.97 344 SER A N 1
ATOM 2647 C CA . SER A 1 344 ? -12.994 -23.468 15.305 1.00 45.97 344 SER A CA 1
ATOM 2648 C C . SER A 1 344 ? -12.878 -22.609 14.048 1.00 45.97 344 SER A C 1
ATOM 2650 O O . SER A 1 344 ? -13.844 -22.436 13.306 1.00 45.97 344 SER A O 1
ATOM 2652 N N . VAL A 1 345 ? -11.684 -22.082 13.784 1.00 54.69 345 VAL A N 1
ATOM 2653 C CA . VAL A 1 345 ? -11.349 -21.388 12.529 1.00 54.69 345 VAL A CA 1
ATOM 2654 C C . VAL A 1 345 ? -11.667 -22.238 11.289 1.00 54.69 345 VAL A C 1
ATOM 2656 O O . VAL A 1 345 ? -11.865 -21.683 10.209 1.00 54.69 345 VAL A O 1
ATOM 2659 N N . SER A 1 346 ? -11.795 -23.563 11.438 1.00 53.47 346 SER A N 1
ATOM 2660 C CA . SER A 1 346 ? -12.254 -24.471 10.381 1.00 53.47 346 SER A CA 1
ATOM 2661 C C . SER A 1 346 ? -13.732 -24.296 10.009 1.00 53.47 346 SER A C 1
ATOM 2663 O O . SER A 1 346 ? -14.080 -24.554 8.861 1.00 53.47 346 SER A O 1
ATOM 2665 N N . ASP A 1 347 ? -14.591 -23.827 10.920 1.00 54.91 347 ASP A N 1
ATOM 2666 C CA . ASP A 1 347 ? -16.008 -23.561 10.619 1.00 54.91 347 ASP A CA 1
ATOM 2667 C C . ASP A 1 347 ? -16.223 -22.186 9.967 1.00 54.91 347 ASP A C 1
ATOM 2669 O O . ASP A 1 347 ? -17.217 -21.982 9.268 1.00 54.91 347 ASP A O 1
ATOM 2673 N N . LEU A 1 348 ? -15.283 -21.248 10.141 1.00 57.47 348 LEU A N 1
ATOM 2674 C CA . LEU A 1 348 ? -15.388 -19.895 9.583 1.00 57.47 348 LEU A CA 1
ATOM 2675 C C . LEU A 1 348 ? -14.984 -19.826 8.098 1.00 57.47 348 LEU A C 1
ATOM 2677 O O . LEU A 1 348 ? -15.412 -18.922 7.384 1.00 57.47 348 LEU A O 1
ATOM 2681 N N . ILE A 1 349 ? -14.182 -20.781 7.611 1.00 56.94 349 ILE A N 1
ATOM 2682 C CA . ILE A 1 349 ? -13.654 -20.794 6.240 1.00 56.94 349 ILE A CA 1
ATOM 2683 C C . ILE A 1 349 ? -14.093 -22.082 5.532 1.00 56.94 349 ILE A C 1
ATOM 2685 O O . ILE A 1 349 ? -13.328 -23.021 5.324 1.00 56.94 349 ILE A O 1
ATOM 2689 N N . LYS A 1 350 ? -15.362 -22.127 5.118 1.00 49.28 350 LYS A N 1
ATOM 2690 C CA . LYS A 1 350 ? -15.867 -23.167 4.212 1.00 49.28 350 LYS A CA 1
ATOM 2691 C C . LYS A 1 350 ? -15.593 -22.746 2.764 1.00 49.28 350 LYS A C 1
ATOM 2693 O O . LYS A 1 350 ? -16.482 -22.248 2.074 1.00 49.28 350 LYS A O 1
ATOM 2698 N N . ILE A 1 351 ? -14.349 -22.907 2.299 1.00 59.69 351 ILE A N 1
ATOM 2699 C CA . ILE A 1 351 ? -13.995 -22.681 0.885 1.00 59.69 351 ILE A CA 1
ATOM 2700 C C . ILE A 1 351 ? -14.690 -23.763 0.061 1.00 59.69 351 ILE A C 1
ATOM 2702 O O . ILE A 1 351 ? -14.221 -24.892 -0.054 1.00 59.69 351 ILE A O 1
ATOM 2706 N N . THR A 1 352 ? -15.846 -23.422 -0.497 1.00 51.88 352 THR A N 1
ATOM 2707 C CA . THR A 1 352 ? -16.515 -24.255 -1.493 1.00 51.88 352 THR A CA 1
ATOM 2708 C C . THR A 1 352 ? -15.947 -23.859 -2.849 1.00 51.88 352 THR A C 1
ATOM 2710 O O . THR A 1 352 ? -16.419 -22.907 -3.465 1.00 51.88 352 THR A O 1
ATOM 2713 N N . ALA A 1 353 ? -14.896 -24.544 -3.298 1.00 51.16 353 ALA A N 1
ATOM 2714 C CA . ALA A 1 353 ? -14.429 -24.393 -4.671 1.00 51.16 353 ALA A CA 1
ATOM 2715 C C . ALA A 1 353 ? -15.508 -24.945 -5.631 1.00 51.16 353 ALA A C 1
ATOM 2717 O O . ALA A 1 353 ? -15.975 -26.072 -5.424 1.00 51.16 353 ALA A O 1
ATOM 2718 N N . PRO A 1 354 ? -15.943 -24.195 -6.661 1.00 47.78 354 PRO A N 1
ATOM 2719 C CA . PRO A 1 354 ? -16.808 -24.748 -7.694 1.00 47.78 354 PRO A CA 1
ATOM 2720 C C . PRO A 1 354 ? -16.035 -25.800 -8.502 1.00 47.78 354 PRO A C 1
ATOM 2722 O O . PRO A 1 354 ? -14.868 -25.611 -8.842 1.00 47.78 354 PRO A O 1
ATOM 2725 N N . LYS A 1 355 ? -16.687 -26.930 -8.800 1.00 46.12 355 LYS A N 1
ATOM 2726 C CA . LYS A 1 355 ? -16.111 -28.002 -9.622 1.00 46.12 355 LYS A CA 1
ATOM 2727 C C . LYS A 1 355 ? -15.946 -27.500 -11.060 1.00 46.12 355 LYS A C 1
ATOM 2729 O O . LYS A 1 355 ? -16.940 -27.279 -11.746 1.00 46.12 355 LYS A O 1
ATOM 2734 N N . LEU A 1 356 ? -14.701 -27.329 -11.495 1.00 41.19 356 LEU A N 1
ATOM 2735 C CA . LEU A 1 356 ? -14.340 -27.168 -12.902 1.00 41.19 356 LEU A CA 1
ATOM 2736 C C . LEU A 1 356 ? -14.536 -28.518 -13.606 1.00 41.19 356 LEU A C 1
ATOM 2738 O O . LEU A 1 356 ? -13.903 -29.504 -13.232 1.00 41.19 356 LEU A O 1
ATOM 2742 N N . ASN A 1 357 ? -15.429 -28.567 -14.595 1.00 45.25 357 ASN A N 1
ATOM 2743 C CA . ASN A 1 357 ? -15.497 -29.678 -15.541 1.00 45.25 357 ASN A CA 1
ATOM 2744 C C . ASN A 1 357 ? -14.429 -29.438 -16.610 1.00 45.25 357 ASN A C 1
ATOM 2746 O O . ASN A 1 357 ? -14.508 -28.450 -17.337 1.00 45.25 357 ASN A O 1
ATOM 2750 N N . LEU A 1 358 ? -13.445 -30.329 -16.681 1.00 42.38 358 LEU A N 1
ATOM 2751 C CA . LEU A 1 358 ? -12.452 -30.378 -17.746 1.00 42.38 358 LEU A CA 1
ATOM 2752 C C . LEU A 1 358 ? -12.677 -31.681 -18.514 1.00 42.38 358 LEU A C 1
ATOM 2754 O O . LEU A 1 358 ? -12.163 -32.720 -18.115 1.00 42.38 358 LEU A O 1
ATOM 2758 N N . ASP A 1 359 ? -13.462 -31.610 -19.583 1.00 41.56 359 ASP A N 1
ATOM 2759 C CA . ASP A 1 359 ? -13.387 -32.570 -20.680 1.00 41.56 359 ASP A CA 1
ATOM 2760 C C . ASP A 1 359 ? -12.818 -31.794 -21.863 1.00 41.56 359 ASP A C 1
ATOM 2762 O O . ASP A 1 359 ? -13.539 -31.007 -22.466 1.00 41.56 359 ASP A O 1
ATOM 2766 N N . ASP A 1 360 ? -11.535 -31.983 -22.169 1.00 38.81 360 ASP A N 1
ATOM 2767 C CA . ASP A 1 360 ? -11.048 -31.808 -23.533 1.00 38.81 360 ASP A CA 1
ATOM 2768 C C . ASP A 1 360 ? -9.853 -32.729 -23.801 1.00 38.81 360 ASP A C 1
ATOM 2770 O O . ASP A 1 360 ? -8.875 -32.809 -23.058 1.00 38.81 360 ASP A O 1
ATOM 2774 N N . GLU A 1 361 ? -10.039 -33.486 -24.874 1.00 37.06 361 GLU A N 1
ATOM 2775 C CA . GLU A 1 361 ? -9.310 -34.663 -25.323 1.00 37.06 361 GLU A CA 1
ATOM 2776 C C . GLU A 1 361 ? -7.897 -34.331 -25.827 1.00 37.06 361 GLU A C 1
ATOM 2778 O O . GLU A 1 361 ? -7.658 -33.352 -26.542 1.00 37.06 361 GLU A O 1
ATOM 2783 N N . ALA A 1 362 ? -6.947 -35.190 -25.466 1.00 37.09 362 ALA A N 1
ATOM 2784 C CA . ALA A 1 362 ? -5.546 -35.070 -25.811 1.00 37.09 362 ALA A CA 1
ATOM 2785 C C . ALA A 1 362 ? -5.300 -35.590 -27.233 1.00 37.09 362 ALA A C 1
ATOM 2787 O O . ALA A 1 362 ? -5.329 -36.791 -27.481 1.00 37.09 362 ALA A O 1
ATOM 2788 N N . ASN A 1 363 ? -4.928 -34.703 -28.161 1.00 33.44 363 ASN A N 1
ATOM 2789 C CA . ASN A 1 363 ? -4.341 -35.117 -29.438 1.00 33.44 363 ASN A CA 1
ATOM 2790 C C . ASN A 1 363 ? -2.878 -34.671 -29.562 1.00 33.44 363 ASN A C 1
ATOM 2792 O O . ASN A 1 363 ? -2.551 -33.515 -29.848 1.00 33.44 363 ASN A O 1
ATOM 2796 N N . VAL A 1 364 ? -1.995 -35.647 -29.348 1.00 43.53 364 VAL A N 1
ATOM 2797 C CA . VAL A 1 364 ? -0.548 -35.584 -29.560 1.00 43.53 364 VAL A CA 1
ATOM 2798 C C . VAL A 1 364 ? -0.265 -35.740 -31.053 1.00 43.53 364 VAL A C 1
ATOM 2800 O O . VAL A 1 364 ? -0.403 -36.840 -31.581 1.00 43.53 364 VAL A O 1
ATOM 2803 N N . VAL A 1 365 ? 0.178 -34.675 -31.733 1.00 38.00 365 VAL A N 1
ATOM 2804 C CA . VAL A 1 365 ? 0.821 -34.791 -33.055 1.00 38.00 365 VAL A CA 1
ATOM 2805 C C . VAL A 1 365 ? 1.961 -33.774 -33.224 1.00 38.00 365 VAL A C 1
ATOM 2807 O O . VAL A 1 365 ? 1.755 -32.563 -33.180 1.00 38.00 365 VAL A O 1
ATOM 2810 N N . ASP A 1 366 ? 3.141 -34.360 -33.427 1.00 33.88 366 ASP A N 1
ATOM 2811 C CA . ASP A 1 366 ? 4.352 -33.955 -34.155 1.00 33.88 366 ASP A CA 1
ATOM 2812 C C . ASP A 1 366 ? 5.034 -32.599 -33.863 1.00 33.88 366 ASP A C 1
ATOM 2814 O O . ASP A 1 366 ? 4.537 -31.495 -34.105 1.00 33.88 366 ASP A O 1
ATOM 2818 N N . SER A 1 367 ? 6.256 -32.717 -33.353 1.00 50.06 367 SER A N 1
ATOM 2819 C CA . SER A 1 367 ? 7.074 -31.688 -32.727 1.00 50.06 367 SER A CA 1
ATOM 2820 C C . SER A 1 367 ? 8.246 -31.315 -33.631 1.00 50.06 367 SER A C 1
ATOM 2822 O O . SER A 1 367 ? 9.227 -32.049 -33.710 1.00 50.06 367 SER A O 1
ATOM 2824 N N . ARG A 1 368 ? 8.132 -30.154 -34.302 1.00 44.28 368 ARG A N 1
ATOM 2825 C CA . ARG A 1 368 ? 9.241 -29.243 -34.710 1.00 44.28 368 ARG A CA 1
ATOM 2826 C C . ARG A 1 368 ? 8.792 -28.050 -35.570 1.00 44.28 368 ARG A C 1
ATOM 2828 O O . ARG A 1 368 ? 9.540 -27.089 -35.690 1.00 44.28 368 ARG A O 1
ATOM 2835 N N . SER A 1 369 ? 7.571 -28.042 -36.116 1.00 42.41 369 SER A N 1
ATOM 2836 C CA . SER A 1 369 ? 7.012 -26.880 -36.846 1.00 42.41 369 SER A CA 1
ATOM 2837 C C . SER A 1 369 ? 6.048 -26.013 -36.011 1.00 42.41 369 SER A C 1
ATOM 2839 O O . SER A 1 369 ? 5.597 -24.962 -36.472 1.00 42.41 369 SER A O 1
ATOM 2841 N N . ARG A 1 370 ? 5.755 -26.428 -34.767 1.00 44.31 370 ARG A N 1
ATOM 2842 C CA . ARG A 1 370 ? 4.764 -25.819 -33.857 1.00 44.31 370 ARG A CA 1
ATOM 2843 C C . ARG A 1 370 ? 5.290 -24.622 -33.056 1.00 44.31 370 ARG A C 1
ATOM 2845 O O . ARG A 1 370 ? 4.541 -23.672 -32.853 1.00 44.31 370 ARG A O 1
ATOM 2852 N N . GLN A 1 371 ? 6.588 -24.587 -32.742 1.00 49.44 371 GLN A N 1
ATOM 2853 C CA . GLN A 1 371 ? 7.184 -23.526 -31.913 1.00 49.44 371 GLN A CA 1
ATOM 2854 C C . GLN A 1 371 ? 7.025 -22.120 -32.512 1.00 49.44 371 GLN A C 1
ATOM 2856 O O . GLN A 1 371 ? 6.875 -21.153 -31.775 1.00 49.44 371 GLN A O 1
ATOM 2861 N N . LYS A 1 372 ? 6.982 -21.971 -33.844 1.00 47.66 372 LYS A N 1
ATOM 2862 C CA . LYS A 1 372 ? 6.763 -20.653 -34.470 1.00 47.66 372 LYS A CA 1
ATOM 2863 C C . LYS A 1 372 ? 5.293 -20.207 -34.440 1.00 47.66 372 LYS A C 1
ATOM 2865 O O . LYS A 1 372 ? 5.032 -19.013 -34.477 1.00 47.66 372 LYS A O 1
ATOM 2870 N N . LYS A 1 373 ? 4.335 -21.142 -34.364 1.00 48.56 373 LYS A N 1
ATOM 2871 C CA . LYS A 1 373 ? 2.892 -20.842 -34.282 1.00 48.56 373 LYS A CA 1
ATOM 2872 C C . LYS A 1 373 ? 2.395 -20.700 -32.839 1.00 48.56 373 LYS A C 1
ATOM 2874 O O . LYS A 1 373 ? 1.497 -19.898 -32.614 1.00 48.56 373 LYS A O 1
ATOM 2879 N N . GLU A 1 374 ? 2.987 -21.409 -31.878 1.00 54.03 374 GLU A N 1
ATOM 2880 C CA . GLU A 1 374 ? 2.708 -21.229 -30.441 1.00 54.03 374 GLU A CA 1
ATOM 2881 C C . GLU A 1 374 ? 3.227 -19.887 -29.920 1.00 54.03 374 GLU A C 1
ATOM 2883 O O . GLU A 1 374 ? 2.486 -19.181 -29.249 1.00 54.03 374 GLU A O 1
ATOM 2888 N N . ASN A 1 375 ? 4.425 -19.460 -30.337 1.00 54.00 375 ASN A N 1
ATOM 2889 C CA . ASN A 1 375 ? 4.957 -18.142 -29.972 1.00 54.00 375 ASN A CA 1
ATOM 2890 C C . ASN A 1 375 ? 4.120 -16.966 -30.503 1.00 54.00 375 ASN A C 1
ATOM 2892 O O . ASN A 1 375 ? 4.090 -15.911 -29.879 1.00 54.00 375 ASN A O 1
ATOM 2896 N N . LEU A 1 376 ? 3.447 -17.133 -31.648 1.00 56.66 376 LEU A N 1
ATOM 2897 C CA . LEU A 1 376 ? 2.548 -16.113 -32.201 1.00 56.66 376 LEU A CA 1
ATOM 2898 C C . LEU A 1 376 ? 1.196 -16.087 -31.476 1.00 56.66 376 LEU A C 1
ATOM 2900 O O . LEU A 1 376 ? 0.650 -15.009 -31.283 1.00 56.66 376 LEU A O 1
ATOM 2904 N N . ARG A 1 377 ? 0.676 -17.249 -31.048 1.00 60.00 377 ARG A N 1
ATOM 2905 C CA . ARG A 1 377 ? -0.546 -17.322 -30.227 1.00 60.00 377 ARG A CA 1
ATOM 2906 C C . ARG A 1 377 ? -0.318 -16.744 -28.831 1.00 60.00 377 ARG A C 1
ATOM 2908 O O . ARG A 1 377 ? -1.058 -15.860 -28.438 1.00 60.00 377 ARG A O 1
ATOM 2915 N N . GLY A 1 378 ? 0.772 -17.122 -28.161 1.00 61.94 378 GLY A N 1
ATOM 2916 C CA . GLY A 1 378 ? 1.129 -16.555 -26.855 1.00 61.94 378 GLY A CA 1
ATOM 2917 C C . GLY A 1 378 ? 1.456 -15.055 -26.890 1.00 61.94 378 GLY A C 1
ATOM 2918 O O . GLY A 1 378 ? 1.275 -14.372 -25.890 1.00 61.94 378 GLY A O 1
ATOM 2919 N N . MET A 1 379 ? 1.912 -14.520 -28.032 1.00 61.97 379 MET A N 1
ATOM 2920 C CA . MET A 1 379 ? 2.110 -13.074 -28.211 1.00 61.97 379 MET A CA 1
ATOM 2921 C C . MET A 1 379 ? 0.784 -12.314 -28.254 1.00 61.97 379 MET A C 1
ATOM 2923 O O . MET A 1 379 ? 0.646 -11.323 -27.547 1.00 61.97 379 MET A O 1
ATOM 2927 N N . LEU A 1 380 ? -0.178 -12.811 -29.037 1.00 66.25 380 LEU A N 1
ATOM 2928 C CA . LEU A 1 380 ? -1.528 -12.249 -29.104 1.00 66.25 380 LEU A CA 1
ATOM 2929 C C . LEU A 1 380 ? -2.226 -12.356 -27.738 1.00 66.25 380 LEU A C 1
ATOM 2931 O O . LEU A 1 380 ? -2.760 -11.370 -27.252 1.00 66.25 380 LEU A O 1
ATOM 2935 N N . ASP A 1 381 ? -2.101 -13.498 -27.055 1.00 80.56 381 ASP A N 1
ATOM 2936 C CA . ASP A 1 381 ? -2.734 -13.729 -25.747 1.00 80.56 381 ASP A CA 1
ATOM 2937 C C . ASP A 1 381 ? -2.138 -12.868 -24.609 1.00 80.56 381 ASP A C 1
ATOM 2939 O O . ASP A 1 381 ? -2.811 -12.600 -23.609 1.00 80.56 381 ASP A O 1
ATOM 2943 N N . TYR A 1 382 ? -0.869 -12.454 -24.722 1.00 87.75 382 TYR A N 1
ATOM 2944 C CA . TYR A 1 382 ? -0.240 -11.499 -23.802 1.00 87.75 382 TYR A CA 1
ATOM 2945 C C . TYR A 1 382 ? -0.697 -10.067 -24.085 1.00 87.75 382 TYR A C 1
ATOM 2947 O O . TYR A 1 382 ? -1.128 -9.370 -23.168 1.00 87.75 382 TYR A O 1
ATOM 2955 N N . GLU A 1 383 ? -0.602 -9.637 -25.346 1.00 87.81 383 GLU A N 1
ATOM 2956 C CA . GLU A 1 383 ? -0.964 -8.280 -25.765 1.00 87.81 383 GLU A CA 1
ATOM 2957 C C . GLU A 1 383 ? -2.449 -8.001 -25.502 1.00 87.81 383 GLU A C 1
ATOM 2959 O O . GLU A 1 383 ? -2.786 -6.934 -24.988 1.00 87.81 383 GLU A O 1
ATOM 2964 N N . ASP A 1 384 ? -3.321 -8.984 -25.743 1.00 90.62 384 ASP A N 1
ATOM 2965 C CA . ASP A 1 384 ? -4.755 -8.896 -25.468 1.00 90.62 384 ASP A CA 1
ATOM 2966 C C . ASP A 1 384 ? -5.034 -8.728 -23.965 1.00 90.62 384 ASP A C 1
ATOM 2968 O O . ASP A 1 384 ? -5.777 -7.830 -23.562 1.00 90.62 384 ASP A O 1
ATOM 2972 N N . GLU A 1 385 ? -4.415 -9.536 -23.098 1.00 90.44 385 GLU A N 1
ATOM 2973 C CA . GLU A 1 385 ? -4.626 -9.408 -21.650 1.00 90.44 385 GLU A CA 1
ATOM 2974 C C . GLU A 1 385 ? -3.968 -8.169 -21.045 1.00 90.44 385 GLU A C 1
ATOM 2976 O O . GLU A 1 385 ? -4.528 -7.558 -20.129 1.00 90.44 385 GLU A O 1
ATOM 2981 N N . GLN A 1 386 ? -2.838 -7.728 -21.595 1.00 92.06 386 GLN A N 1
ATOM 2982 C CA . GLN A 1 386 ? -2.232 -6.458 -21.218 1.00 92.06 386 GLN A CA 1
ATOM 2983 C C . GLN A 1 386 ? -3.121 -5.273 -21.634 1.00 92.06 386 GLN A C 1
ATOM 2985 O O . GLN A 1 386 ? -3.308 -4.339 -20.849 1.00 92.06 386 GLN A O 1
ATOM 2990 N N . ALA A 1 387 ? -3.723 -5.313 -22.826 1.00 93.88 387 ALA A N 1
ATOM 2991 C CA . ALA A 1 387 ? -4.668 -4.296 -23.282 1.00 93.88 387 ALA A CA 1
ATOM 2992 C C . ALA A 1 387 ? -5.917 -4.241 -22.388 1.00 93.88 387 ALA A C 1
ATOM 2994 O O . ALA A 1 387 ? -6.352 -3.154 -21.998 1.00 93.88 387 ALA A O 1
ATOM 2995 N N . VAL A 1 388 ? -6.450 -5.400 -21.987 1.00 94.50 388 VAL A N 1
ATOM 2996 C CA . VAL A 1 388 ? -7.574 -5.491 -21.044 1.00 94.50 388 VAL A CA 1
ATOM 2997 C C . VAL A 1 388 ? -7.195 -4.927 -19.668 1.00 94.50 388 VAL A C 1
ATOM 2999 O O . VAL A 1 388 ? -7.955 -4.140 -19.098 1.00 94.50 388 VAL A O 1
ATOM 3002 N N . ALA A 1 389 ? -6.008 -5.249 -19.142 1.00 94.94 389 ALA A N 1
ATOM 3003 C CA . ALA A 1 389 ? -5.518 -4.679 -17.886 1.00 94.94 389 ALA A CA 1
ATOM 3004 C C . ALA A 1 389 ? -5.424 -3.143 -17.953 1.00 94.94 389 ALA A C 1
ATOM 3006 O O . ALA A 1 389 ? -5.890 -2.445 -17.047 1.00 94.94 389 ALA A O 1
ATOM 3007 N N . ASN A 1 390 ? -4.886 -2.609 -19.053 1.00 95.19 390 ASN A N 1
ATOM 3008 C CA . ASN A 1 390 ? -4.775 -1.170 -19.288 1.00 95.19 390 ASN A CA 1
ATOM 3009 C C . ASN A 1 390 ? -6.146 -0.487 -19.397 1.00 95.19 390 ASN A C 1
ATOM 3011 O O . ASN A 1 390 ? -6.339 0.586 -18.822 1.00 95.19 390 ASN A O 1
ATOM 3015 N N . ALA A 1 391 ? -7.124 -1.120 -20.053 1.00 96.94 391 ALA A N 1
ATOM 3016 C CA . ALA A 1 391 ? -8.493 -0.612 -20.126 1.00 96.94 391 ALA A CA 1
ATOM 3017 C C . ALA A 1 391 ? -9.129 -0.483 -18.731 1.00 96.94 391 ALA A C 1
ATOM 3019 O O . ALA A 1 391 ? -9.753 0.534 -18.415 1.00 96.94 391 ALA A O 1
ATOM 3020 N N . TYR A 1 392 ? -8.909 -1.464 -17.851 1.00 97.25 392 TYR A N 1
ATOM 3021 C CA . TYR A 1 392 ? -9.374 -1.394 -16.466 1.00 97.25 392 TYR A CA 1
ATOM 3022 C C . TYR A 1 392 ? -8.625 -0.348 -15.629 1.00 97.25 392 TYR A C 1
ATOM 3024 O O . TYR A 1 392 ? -9.235 0.311 -14.782 1.00 97.25 392 TYR A O 1
ATOM 3032 N N . PHE A 1 393 ? -7.333 -0.118 -15.881 1.00 97.00 393 PHE A N 1
ATOM 3033 C CA . PHE A 1 393 ? -6.612 1.001 -15.268 1.00 97.00 393 PHE A CA 1
ATOM 3034 C C . PHE A 1 393 ? -7.145 2.362 -15.727 1.00 97.00 393 PHE A C 1
ATOM 3036 O O . PHE A 1 393 ? -7.334 3.245 -14.888 1.00 97.00 393 PHE A O 1
ATOM 3043 N N . ALA A 1 394 ? -7.463 2.525 -17.012 1.00 97.31 394 ALA A N 1
ATOM 3044 C CA . ALA A 1 394 ? -8.111 3.732 -17.520 1.00 97.31 394 ALA A CA 1
ATOM 3045 C C . ALA A 1 394 ? -9.490 3.934 -16.865 1.00 97.31 394 ALA A C 1
ATOM 3047 O O . ALA A 1 394 ? -9.776 5.009 -16.330 1.00 97.31 394 ALA A O 1
ATOM 3048 N N . ALA A 1 395 ? -10.307 2.877 -16.787 1.00 96.50 395 ALA A N 1
ATOM 3049 C CA . ALA A 1 395 ? -11.600 2.905 -16.105 1.00 96.50 395 ALA A CA 1
ATOM 3050 C C . ALA A 1 395 ? -11.463 3.291 -14.620 1.00 96.50 395 ALA A C 1
ATOM 3052 O O . ALA A 1 395 ? -12.193 4.159 -14.138 1.00 96.50 395 ALA A O 1
ATOM 3053 N N . LYS A 1 396 ? -10.477 2.740 -13.899 1.00 96.88 396 LYS A N 1
ATOM 3054 C CA . LYS A 1 396 ? -10.149 3.144 -12.520 1.00 96.88 396 LYS A CA 1
ATOM 3055 C C . LYS A 1 396 ? -9.848 4.641 -12.431 1.00 96.88 396 LYS A C 1
ATOM 3057 O O . LYS A 1 396 ? -10.361 5.309 -11.533 1.00 96.88 396 LYS A O 1
ATOM 3062 N N . THR A 1 397 ? -9.016 5.174 -13.324 1.00 97.25 397 THR A N 1
ATOM 3063 C CA . THR A 1 397 ? -8.656 6.599 -13.323 1.00 97.25 397 THR A CA 1
ATOM 3064 C C . THR A 1 397 ? -9.889 7.472 -13.543 1.00 97.25 397 THR A C 1
ATOM 3066 O O . THR A 1 397 ? -10.110 8.414 -12.781 1.00 97.25 397 THR A O 1
ATOM 3069 N N . THR A 1 398 ? -10.761 7.113 -14.491 1.00 97.69 398 THR A N 1
ATOM 3070 C CA . THR A 1 398 ? -12.028 7.834 -14.715 1.00 97.69 398 THR A CA 1
ATOM 3071 C C . THR A 1 398 ? -12.960 7.789 -13.501 1.00 97.69 398 THR A C 1
ATOM 3073 O O . THR A 1 398 ? -13.480 8.829 -13.094 1.00 97.69 398 THR A O 1
ATOM 3076 N N . ALA A 1 399 ? -13.101 6.634 -12.844 1.00 96.44 399 ALA A N 1
ATOM 3077 C CA . ALA A 1 399 ? -13.898 6.494 -11.625 1.00 96.44 399 ALA A CA 1
ATOM 3078 C C . ALA A 1 399 ? -13.321 7.317 -10.457 1.00 96.44 399 ALA A C 1
ATOM 3080 O O . ALA A 1 399 ? -14.064 7.979 -9.733 1.00 96.44 399 ALA A O 1
ATOM 3081 N N . ASN A 1 400 ? -11.993 7.367 -10.306 1.00 97.31 400 ASN A N 1
ATOM 3082 C CA . ASN A 1 400 ? -11.337 8.219 -9.311 1.00 97.31 400 ASN A CA 1
ATOM 3083 C C . ASN A 1 400 ? -11.559 9.714 -9.581 1.00 97.31 400 ASN A C 1
ATOM 3085 O O . ASN A 1 400 ? -11.798 10.477 -8.642 1.00 97.31 400 ASN A O 1
ATOM 3089 N N . MET A 1 401 ? -11.535 10.137 -10.848 1.00 97.69 401 MET A N 1
ATOM 3090 C CA . MET A 1 401 ? -11.875 11.513 -11.219 1.00 97.69 401 MET A CA 1
ATOM 3091 C C . MET A 1 401 ? -13.330 11.840 -10.860 1.00 97.69 401 MET A C 1
ATOM 3093 O O . MET A 1 401 ? -13.591 12.869 -10.235 1.00 97.69 401 MET A O 1
ATOM 3097 N N . GLN A 1 402 ? -14.273 10.946 -11.166 1.00 97.00 402 GLN A N 1
ATOM 3098 C CA . GLN A 1 402 ? -15.685 11.104 -10.796 1.00 97.00 402 GLN A CA 1
ATOM 3099 C C . GLN A 1 402 ? -15.876 11.154 -9.273 1.00 97.00 402 GLN A C 1
ATOM 3101 O O . GLN A 1 402 ? -16.602 12.011 -8.762 1.00 97.00 402 GLN A O 1
ATOM 3106 N N . ALA A 1 403 ? -15.164 10.307 -8.526 1.00 96.56 403 ALA A N 1
ATOM 3107 C CA . ALA A 1 403 ? -15.167 10.316 -7.068 1.00 96.56 403 ALA A CA 1
ATOM 3108 C C . ALA A 1 403 ? -14.653 11.639 -6.488 1.00 96.56 403 ALA A C 1
ATOM 3110 O O . ALA A 1 403 ? -15.238 12.159 -5.532 1.00 96.56 403 ALA A O 1
ATOM 3111 N N . ALA A 1 404 ? -13.580 12.194 -7.061 1.00 96.56 404 ALA A N 1
ATOM 3112 C CA . ALA A 1 404 ? -13.013 13.476 -6.656 1.00 96.56 404 ALA A CA 1
ATOM 3113 C C . ALA A 1 404 ? -13.964 14.641 -6.970 1.00 96.56 404 ALA A C 1
ATOM 3115 O O . ALA A 1 404 ? -14.175 15.513 -6.125 1.00 96.56 404 ALA A O 1
ATOM 3116 N N . GLN A 1 405 ? -14.600 14.635 -8.144 1.00 96.62 405 GLN A N 1
ATOM 3117 C CA . GLN A 1 405 ? -15.617 15.624 -8.506 1.00 96.62 405 GLN A CA 1
ATOM 3118 C C . GLN A 1 405 ? -16.830 15.560 -7.566 1.00 96.62 405 GLN A C 1
ATOM 3120 O O . GLN A 1 405 ? -17.291 16.597 -7.085 1.00 96.62 405 GLN A O 1
ATOM 3125 N N . ALA A 1 406 ? -17.315 14.359 -7.244 1.00 95.50 406 ALA A N 1
ATOM 3126 C CA . ALA A 1 406 ? -18.396 14.166 -6.281 1.00 95.50 406 ALA A CA 1
ATOM 3127 C C . ALA A 1 406 ? -17.985 14.597 -4.862 1.00 95.50 406 ALA A C 1
ATOM 3129 O O . ALA A 1 406 ? -18.770 15.249 -4.183 1.00 95.50 406 ALA A O 1
ATOM 3130 N N . ALA A 1 407 ? -16.744 14.336 -4.433 1.00 94.81 407 ALA A N 1
ATOM 3131 C CA . ALA A 1 407 ? -16.228 14.790 -3.136 1.00 94.81 407 ALA A CA 1
ATOM 3132 C C . ALA A 1 407 ? -16.174 16.321 -3.033 1.00 94.81 407 ALA A C 1
ATOM 3134 O O . ALA A 1 407 ? -16.492 16.890 -1.990 1.00 94.81 407 ALA A O 1
ATOM 3135 N N . ARG A 1 408 ? -15.799 17.005 -4.122 1.00 95.31 408 ARG A N 1
ATOM 3136 C CA . ARG A 1 408 ? -15.826 18.474 -4.185 1.00 95.31 408 ARG A CA 1
ATOM 3137 C C . ARG A 1 408 ? -17.257 19.002 -4.062 1.00 95.31 408 ARG A C 1
ATOM 3139 O O . ARG A 1 408 ? -17.487 19.918 -3.281 1.00 95.31 408 ARG A O 1
ATOM 3146 N N . LYS A 1 409 ? -18.220 18.383 -4.755 1.00 94.56 409 LYS A N 1
ATOM 3147 C CA . LYS A 1 409 ? -19.654 18.723 -4.656 1.00 94.56 409 LYS A CA 1
ATOM 3148 C C . LYS A 1 409 ? -20.253 18.397 -3.284 1.00 94.56 409 LYS A C 1
ATOM 3150 O O . LYS A 1 409 ? -21.117 19.132 -2.816 1.00 94.56 409 LYS A O 1
ATOM 3155 N N . ALA A 1 410 ? -19.745 17.365 -2.608 1.00 92.81 410 ALA A N 1
ATOM 3156 C CA . ALA A 1 410 ? -20.178 16.965 -1.270 1.00 92.81 410 ALA A CA 1
ATOM 3157 C C . ALA A 1 410 ? -19.936 18.043 -0.201 1.00 92.81 410 ALA A C 1
ATOM 3159 O O . ALA A 1 410 ? -20.602 18.037 0.830 1.00 92.81 410 ALA A O 1
ATOM 3160 N N . LYS A 1 411 ? -19.016 18.990 -0.456 1.00 91.19 411 LYS A N 1
ATOM 3161 C CA . LYS A 1 411 ? -18.793 20.150 0.421 1.00 91.19 411 LYS A CA 1
ATOM 3162 C C . LYS A 1 411 ? -20.001 21.091 0.467 1.00 91.19 411 LYS A C 1
ATOM 3164 O O . LYS A 1 411 ? -20.259 21.678 1.510 1.00 91.19 411 LYS A O 1
ATOM 3169 N N . SER A 1 412 ? -20.720 21.244 -0.647 1.00 92.69 412 SER A N 1
ATOM 3170 C CA . SER A 1 412 ? -21.899 22.116 -0.751 1.00 92.69 412 SER A CA 1
ATOM 3171 C C . SER A 1 412 ? -23.224 21.358 -0.665 1.00 92.69 412 SER A C 1
ATOM 3173 O O . SER A 1 412 ? -24.209 21.914 -0.193 1.00 92.69 412 SER A O 1
ATOM 3175 N N . ASP A 1 413 ? -23.259 20.103 -1.117 1.00 91.94 413 ASP A N 1
ATOM 3176 C CA . ASP A 1 413 ? -24.449 19.253 -1.088 1.00 91.94 413 ASP A CA 1
ATOM 3177 C C . ASP A 1 413 ? -24.096 17.868 -0.506 1.00 91.94 413 ASP A C 1
ATOM 3179 O O . ASP A 1 413 ? -23.502 17.038 -1.206 1.00 91.94 413 ASP A O 1
ATOM 3183 N N . PRO A 1 414 ? -24.468 17.597 0.763 1.00 89.50 414 PRO A N 1
ATOM 3184 C CA . PRO A 1 414 ? -24.129 16.360 1.466 1.00 89.50 414 PRO A CA 1
ATOM 3185 C C . PRO A 1 414 ? -24.566 15.069 0.759 1.00 89.50 414 PRO A C 1
ATOM 3187 O O . PRO A 1 414 ? -23.977 14.016 1.011 1.00 89.50 414 PRO A O 1
ATOM 3190 N N . LEU A 1 415 ? -25.551 15.122 -0.148 1.00 91.94 415 LEU A N 1
ATOM 3191 C CA . LEU A 1 415 ? -26.015 13.951 -0.897 1.00 91.94 415 LEU A CA 1
ATOM 3192 C C . LEU A 1 415 ? -24.907 13.356 -1.786 1.00 91.94 415 LEU A C 1
ATOM 3194 O O . LEU A 1 415 ? -24.836 12.139 -1.968 1.00 91.94 415 LEU A O 1
ATOM 3198 N N . TYR A 1 416 ? -23.984 14.189 -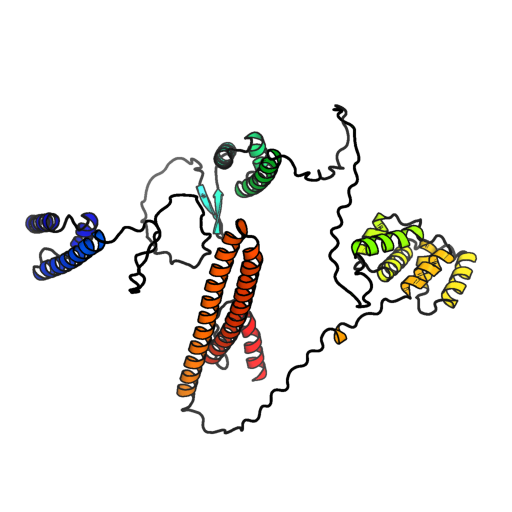2.281 1.00 92.88 416 TYR A N 1
ATOM 3199 C CA . TYR A 1 416 ? -22.857 13.736 -3.105 1.00 92.88 416 TYR A CA 1
ATOM 3200 C C . TYR A 1 416 ? -21.768 13.002 -2.312 1.00 92.88 416 TYR A C 1
ATOM 3202 O O . TYR A 1 416 ? -20.893 12.382 -2.920 1.00 92.88 416 TYR A O 1
ATOM 3210 N N . GLY A 1 417 ? -21.825 13.010 -0.974 1.00 92.38 417 GLY A N 1
ATOM 3211 C CA . GLY A 1 417 ? -20.924 12.214 -0.140 1.00 92.38 417 GLY A CA 1
ATOM 3212 C C . GLY A 1 417 ? -21.054 10.715 -0.428 1.00 92.38 417 GLY A C 1
ATOM 3213 O O . GLY A 1 417 ? -20.046 10.040 -0.635 1.00 92.38 417 GLY A O 1
ATOM 3214 N N . GLY A 1 418 ? -22.292 10.219 -0.549 1.00 93.75 418 GLY A N 1
ATOM 3215 C CA . GLY A 1 418 ? -22.564 8.827 -0.927 1.00 93.75 418 GLY A CA 1
ATOM 3216 C C . GLY A 1 418 ? -22.131 8.510 -2.361 1.00 93.75 418 GLY A C 1
ATOM 3217 O O . GLY A 1 418 ? -21.517 7.475 -2.608 1.00 93.75 418 GLY A O 1
ATOM 3218 N N . ALA A 1 419 ? -22.351 9.436 -3.301 1.00 94.44 419 ALA A N 1
ATOM 3219 C CA . ALA A 1 419 ? -21.896 9.277 -4.684 1.00 94.44 419 ALA A CA 1
ATOM 3220 C C . ALA A 1 419 ? -20.361 9.199 -4.788 1.00 94.44 419 ALA A C 1
ATOM 3222 O O . ALA A 1 419 ? -19.829 8.396 -5.549 1.00 94.44 419 ALA A O 1
ATOM 3223 N N . SER A 1 420 ? -19.633 9.992 -3.994 1.00 95.81 420 SER A N 1
ATOM 3224 C CA . SER A 1 420 ? -18.168 9.922 -3.935 1.00 95.81 420 SER A CA 1
ATOM 3225 C C . SER A 1 420 ? -17.679 8.568 -3.422 1.00 95.81 420 SER A C 1
ATOM 3227 O O . SER A 1 420 ? -16.751 7.998 -3.995 1.00 95.81 420 SER A O 1
ATOM 3229 N N . GLN A 1 421 ? -18.317 8.029 -2.378 1.00 96.06 421 GLN A N 1
ATOM 3230 C CA . GLN A 1 421 ? -17.997 6.699 -1.856 1.00 96.06 421 GLN A CA 1
ATOM 3231 C C . GLN A 1 421 ? -18.248 5.606 -2.900 1.00 96.06 421 GLN A C 1
ATOM 3233 O O . GLN A 1 421 ? -17.364 4.783 -3.121 1.00 96.06 421 GLN A O 1
ATOM 3238 N N . TYR A 1 422 ? -19.385 5.657 -3.598 1.00 97.62 422 TYR A N 1
ATOM 3239 C CA . TYR A 1 422 ? -19.709 4.711 -4.668 1.00 97.62 422 TYR A CA 1
ATOM 3240 C C . TYR A 1 422 ? -18.637 4.690 -5.767 1.00 97.62 422 TYR A C 1
ATOM 3242 O O . TYR A 1 422 ? -18.114 3.633 -6.109 1.00 97.62 422 TYR A O 1
ATOM 3250 N N . TYR A 1 423 ? -18.228 5.853 -6.283 1.00 97.25 423 TYR A N 1
ATOM 3251 C CA . TYR A 1 423 ? -17.200 5.898 -7.328 1.00 97.25 423 TYR A CA 1
ATOM 3252 C C . TYR A 1 423 ? -15.814 5.449 -6.839 1.00 97.25 423 TYR A C 1
ATOM 3254 O O . TYR A 1 423 ? -15.048 4.888 -7.622 1.00 97.25 423 TYR A O 1
ATOM 3262 N N . ARG A 1 424 ? -15.489 5.631 -5.549 1.00 97.19 424 ARG A N 1
ATOM 3263 C CA . ARG A 1 424 ? -14.268 5.054 -4.952 1.00 97.19 424 ARG A CA 1
ATOM 3264 C C . ARG A 1 424 ? -14.322 3.532 -4.919 1.00 97.19 424 ARG A C 1
ATOM 3266 O O . ARG A 1 424 ? -13.318 2.895 -5.221 1.00 97.19 424 ARG A O 1
ATOM 3273 N N . GLU A 1 425 ? -15.471 2.962 -4.572 1.00 97.56 425 GLU A N 1
ATOM 3274 C CA . GLU A 1 425 ? -15.674 1.513 -4.580 1.00 97.56 425 GLU A CA 1
ATOM 3275 C C . GLU A 1 425 ? -15.545 0.952 -6.001 1.00 97.56 425 GLU A C 1
ATOM 3277 O O . GLU A 1 425 ? -14.793 0.004 -6.224 1.00 97.56 425 GLU A O 1
ATOM 3282 N N . VAL A 1 426 ? -16.165 1.607 -6.989 1.00 97.38 426 VAL A N 1
ATOM 3283 C CA . VAL A 1 426 ? -15.996 1.252 -8.406 1.00 97.38 426 VAL A CA 1
ATOM 3284 C C . VAL A 1 426 ? -14.518 1.305 -8.802 1.00 97.38 426 VAL A C 1
ATOM 3286 O O . VAL A 1 426 ? -14.012 0.354 -9.390 1.00 97.38 426 VAL A O 1
ATOM 3289 N N . ALA A 1 427 ? -13.780 2.357 -8.438 1.00 97.06 427 ALA A N 1
ATOM 3290 C CA . ALA A 1 427 ? -12.351 2.446 -8.740 1.00 97.06 427 ALA A CA 1
ATOM 3291 C C . ALA A 1 427 ? -11.530 1.312 -8.095 1.00 97.06 427 ALA A C 1
ATOM 3293 O O . ALA A 1 427 ? -10.588 0.805 -8.707 1.00 97.06 427 ALA A O 1
ATOM 3294 N N . GLN A 1 428 ? -11.880 0.884 -6.878 1.00 96.56 428 GLN A N 1
ATOM 3295 C CA . GLN A 1 428 ? -11.240 -0.262 -6.228 1.00 96.56 428 GLN A CA 1
ATOM 3296 C C . GLN A 1 428 ? -11.521 -1.568 -6.976 1.00 96.56 428 GLN A C 1
ATOM 3298 O O . GLN A 1 428 ? -10.574 -2.292 -7.278 1.00 96.56 428 GLN A O 1
ATOM 3303 N N . GLN A 1 429 ? -12.775 -1.824 -7.355 1.00 97.38 429 GLN A N 1
ATOM 3304 C CA . GLN A 1 429 ? -13.152 -3.004 -8.140 1.00 97.38 429 GLN A CA 1
ATOM 3305 C C . GLN A 1 429 ? -12.425 -3.038 -9.492 1.00 97.38 429 GLN A C 1
ATOM 3307 O O . GLN A 1 429 ? -11.849 -4.060 -9.861 1.00 97.38 429 GLN A O 1
ATOM 3312 N N . GLN A 1 430 ? -12.361 -1.903 -10.198 1.00 96.56 430 GLN A N 1
ATOM 3313 C CA . GLN A 1 430 ? -11.627 -1.807 -11.464 1.00 96.56 430 GLN A CA 1
ATOM 3314 C C . GLN A 1 430 ? -10.122 -2.040 -11.274 1.00 96.56 430 GLN A C 1
ATOM 3316 O O . GLN A 1 430 ? -9.492 -2.710 -12.087 1.00 96.56 430 GLN A O 1
ATOM 3321 N N . ARG A 1 431 ? -9.534 -1.560 -10.169 1.00 96.44 431 ARG A N 1
ATOM 3322 C CA . ARG A 1 431 ? -8.130 -1.843 -9.829 1.00 96.44 431 ARG A CA 1
ATOM 3323 C C . ARG A 1 431 ? -7.892 -3.335 -9.610 1.00 96.44 431 ARG A C 1
ATOM 3325 O O . ARG A 1 431 ? -6.861 -3.845 -10.035 1.00 96.44 431 ARG A O 1
ATOM 3332 N N . GLU A 1 432 ? -8.797 -4.021 -8.922 1.00 96.31 432 GLU A N 1
ATOM 3333 C CA . GLU A 1 432 ? -8.676 -5.462 -8.688 1.00 96.31 432 GLU A CA 1
ATOM 3334 C C . GLU A 1 432 ? -8.742 -6.252 -9.993 1.00 96.31 432 GLU A C 1
ATOM 3336 O O . GLU A 1 432 ? -7.913 -7.134 -10.207 1.00 96.31 432 GLU A O 1
ATOM 3341 N N . LEU A 1 433 ? -9.675 -5.907 -10.885 1.00 95.94 433 LEU A N 1
ATOM 3342 C CA . LEU A 1 433 ? -9.774 -6.517 -12.212 1.00 95.94 433 LEU A CA 1
ATOM 3343 C C . LEU A 1 433 ? -8.521 -6.246 -13.052 1.00 95.94 433 LEU A C 1
ATOM 3345 O O . LEU A 1 433 ? -7.949 -7.186 -13.599 1.00 95.94 433 LEU A O 1
ATOM 3349 N N . ALA A 1 434 ? -8.039 -4.999 -13.074 1.00 95.50 434 ALA A N 1
ATOM 3350 C CA . ALA A 1 434 ? -6.805 -4.630 -13.765 1.00 95.50 434 ALA A CA 1
ATOM 3351 C C . ALA A 1 434 ? -5.609 -5.457 -13.276 1.00 95.50 434 ALA A C 1
ATOM 3353 O O . ALA A 1 434 ? -4.850 -5.991 -14.079 1.00 95.50 434 ALA A O 1
ATOM 3354 N N . MET A 1 435 ? -5.467 -5.615 -11.956 1.00 94.00 435 MET A N 1
ATOM 3355 C CA . MET A 1 435 ? -4.381 -6.399 -11.367 1.00 94.00 435 MET A CA 1
ATOM 3356 C C . MET A 1 435 ? -4.488 -7.887 -11.698 1.00 94.00 435 MET A C 1
ATOM 3358 O O . MET A 1 435 ? -3.463 -8.505 -11.952 1.00 94.00 435 MET A O 1
ATOM 3362 N N . ARG A 1 436 ? -5.697 -8.467 -11.738 1.00 94.12 436 ARG A N 1
ATOM 3363 C CA . ARG A 1 436 ? -5.884 -9.875 -12.135 1.00 94.12 436 ARG A CA 1
ATOM 3364 C C . ARG A 1 436 ? -5.419 -10.116 -13.568 1.00 94.12 436 ARG A C 1
ATOM 3366 O O . ARG A 1 436 ? -4.631 -11.027 -13.786 1.00 94.12 436 ARG A O 1
ATOM 3373 N N . HIS A 1 437 ? -5.851 -9.280 -14.508 1.00 94.19 437 HIS A N 1
ATOM 3374 C CA . HIS A 1 437 ? -5.418 -9.388 -15.904 1.00 94.19 437 HIS A CA 1
ATOM 3375 C C . HIS A 1 437 ? -3.921 -9.133 -16.067 1.00 94.19 437 HIS A C 1
ATOM 3377 O O . HIS A 1 437 ? -3.254 -9.822 -16.827 1.00 94.19 437 HIS A O 1
ATOM 3383 N N . LEU A 1 438 ? -3.358 -8.208 -15.289 1.00 93.31 438 LEU A N 1
ATOM 3384 C CA . LEU A 1 438 ? -1.922 -7.965 -15.293 1.00 93.31 438 LEU A CA 1
ATOM 3385 C C . LEU A 1 438 ? -1.119 -9.157 -14.754 1.00 93.31 438 LEU A C 1
ATOM 3387 O O . LEU A 1 438 ? -0.071 -9.471 -15.311 1.00 93.31 438 LEU A O 1
ATOM 3391 N N . CYS A 1 439 ? -1.603 -9.830 -13.703 1.00 91.38 439 CYS A N 1
ATOM 3392 C CA . CYS A 1 439 ? -0.996 -11.067 -13.205 1.00 91.38 439 CYS A CA 1
ATOM 3393 C C . CYS A 1 439 ? -0.960 -12.130 -14.307 1.00 91.38 439 CYS A C 1
ATOM 3395 O O . CYS A 1 439 ? 0.101 -12.690 -14.571 1.00 91.38 439 CYS A O 1
ATOM 3397 N N . VAL A 1 440 ? -2.091 -12.367 -14.974 1.00 91.38 440 VAL A N 1
ATOM 3398 C CA . VAL A 1 440 ? -2.192 -13.377 -16.035 1.00 91.38 440 VAL A CA 1
ATOM 3399 C C . VAL A 1 440 ? -1.324 -13.000 -17.238 1.00 91.38 440 VAL A C 1
ATOM 3401 O O . VAL A 1 440 ? -0.594 -13.841 -17.755 1.00 91.38 440 VAL A O 1
ATOM 3404 N N . ALA A 1 441 ? -1.319 -11.727 -17.645 1.00 93.50 441 ALA A N 1
ATOM 3405 C CA . ALA A 1 441 ? -0.417 -11.235 -18.682 1.00 93.50 441 ALA A CA 1
ATOM 3406 C C . ALA A 1 441 ? 1.053 -11.479 -18.296 1.00 93.50 441 ALA A C 1
ATOM 3408 O O . ALA A 1 441 ? 1.818 -12.007 -19.097 1.00 93.50 441 ALA A O 1
ATOM 3409 N N . SER A 1 442 ? 1.454 -11.174 -17.057 1.00 91.25 442 SER A N 1
ATOM 3410 C CA . SER A 1 442 ? 2.831 -11.418 -16.609 1.00 91.25 442 SER A CA 1
ATOM 3411 C C . SER A 1 442 ? 3.205 -12.903 -16.597 1.00 91.25 442 SER A C 1
ATOM 3413 O O . SER A 1 442 ? 4.302 -13.236 -17.025 1.00 91.25 442 SER A O 1
ATOM 3415 N N . GLU A 1 443 ? 2.300 -13.801 -16.200 1.00 90.62 443 GLU A N 1
ATOM 3416 C CA . GLU A 1 443 ? 2.532 -15.252 -16.280 1.00 90.62 443 GLU A CA 1
ATOM 3417 C C . GLU A 1 443 ? 2.757 -15.694 -17.726 1.00 90.62 443 GLU A C 1
ATOM 3419 O O . GLU A 1 443 ? 3.775 -16.313 -18.024 1.00 90.62 443 GLU A O 1
ATOM 3424 N N . ARG A 1 444 ? 1.887 -15.273 -18.655 1.00 90.62 444 ARG A N 1
ATOM 3425 C CA . ARG A 1 444 ? 2.046 -15.606 -20.080 1.00 90.62 444 ARG A CA 1
ATOM 3426 C C . ARG A 1 444 ? 3.326 -15.046 -20.690 1.00 90.62 444 ARG A C 1
ATOM 3428 O O . ARG A 1 444 ? 3.907 -15.677 -21.573 1.00 90.62 444 ARG A O 1
ATOM 3435 N N . LEU A 1 445 ? 3.759 -13.866 -20.249 1.00 91.31 445 LEU A N 1
ATOM 3436 C CA . LEU A 1 445 ? 5.014 -13.270 -20.697 1.00 91.31 445 LEU A CA 1
ATOM 3437 C C . LEU A 1 445 ? 6.206 -14.129 -20.266 1.00 91.31 445 LEU A C 1
ATOM 3439 O O . LEU A 1 445 ? 7.038 -14.472 -21.105 1.00 91.31 445 LEU A O 1
ATOM 3443 N N . VAL A 1 446 ? 6.246 -14.521 -18.990 1.00 90.94 446 VAL A N 1
ATOM 3444 C CA . VAL A 1 446 ? 7.322 -15.354 -18.437 1.00 90.94 446 VAL A CA 1
ATOM 3445 C C . VAL A 1 446 ? 7.301 -16.751 -19.050 1.00 90.94 446 VAL A C 1
ATOM 3447 O O . VAL A 1 446 ? 8.360 -17.237 -19.436 1.00 90.94 446 VAL A O 1
ATOM 3450 N N . ASP A 1 447 ? 6.131 -17.374 -19.219 1.00 87.69 447 ASP A N 1
ATOM 3451 C CA . ASP A 1 447 ? 5.977 -18.680 -19.880 1.00 87.69 447 ASP A CA 1
ATOM 3452 C C . ASP A 1 447 ? 6.532 -18.667 -21.309 1.00 87.69 447 ASP A C 1
ATOM 3454 O O . ASP A 1 447 ? 7.107 -19.648 -21.784 1.00 87.69 447 ASP A O 1
ATOM 3458 N N . ARG A 1 448 ? 6.362 -17.540 -22.009 1.00 86.31 448 ARG A N 1
ATOM 3459 C CA . ARG A 1 448 ? 6.854 -17.354 -23.374 1.00 86.31 448 ARG A CA 1
ATOM 3460 C C . ARG A 1 448 ? 8.361 -17.109 -23.427 1.00 86.31 448 ARG A C 1
ATOM 3462 O O . ARG A 1 448 ? 9.008 -17.572 -24.366 1.00 86.31 448 ARG A O 1
ATOM 3469 N N . GLN A 1 449 ? 8.895 -16.312 -22.507 1.00 88.81 449 GLN A N 1
ATOM 3470 C CA . GLN A 1 449 ? 10.301 -15.902 -22.526 1.00 88.81 449 GLN A CA 1
ATOM 3471 C C . GLN A 1 449 ? 11.225 -16.946 -21.881 1.00 88.81 449 GLN A C 1
ATOM 3473 O O . GLN A 1 449 ? 12.368 -17.108 -22.306 1.00 88.81 449 GLN A O 1
ATOM 3478 N N . SER A 1 450 ? 10.726 -17.676 -20.885 1.00 88.19 450 SER A N 1
ATOM 3479 C CA . SER A 1 450 ? 11.500 -18.669 -20.145 1.00 88.19 450 SER A CA 1
ATOM 3480 C C . SER A 1 450 ? 11.748 -19.925 -20.977 1.00 88.19 450 SER A C 1
ATOM 3482 O O . SER A 1 450 ? 10.945 -20.342 -21.812 1.00 88.19 450 SER A O 1
ATOM 3484 N N . THR A 1 451 ? 12.885 -20.567 -20.731 1.00 83.44 451 THR A N 1
ATOM 3485 C CA . THR A 1 451 ? 13.272 -21.832 -21.366 1.00 83.44 451 THR A CA 1
ATOM 3486 C C . THR A 1 451 ? 13.576 -22.889 -20.304 1.00 83.44 451 THR A C 1
ATOM 3488 O O . THR A 1 451 ? 13.639 -22.588 -19.118 1.00 83.44 451 THR A O 1
ATOM 3491 N N . ASN A 1 452 ? 13.779 -24.152 -20.706 1.00 76.81 452 ASN A N 1
ATOM 3492 C CA . ASN A 1 452 ? 13.912 -25.323 -19.812 1.00 76.81 452 ASN A CA 1
ATOM 3493 C C . ASN A 1 452 ? 15.165 -25.328 -18.890 1.00 76.81 452 ASN A C 1
ATOM 3495 O O . ASN A 1 452 ? 15.572 -26.368 -18.385 1.00 76.81 452 ASN A O 1
ATOM 3499 N N . GLY A 1 453 ? 15.818 -24.183 -18.713 1.00 79.31 453 GLY A N 1
ATOM 3500 C CA . GLY A 1 453 ? 16.958 -23.986 -17.821 1.00 79.31 453 GLY A CA 1
ATOM 3501 C C . GLY A 1 453 ? 17.267 -22.517 -17.521 1.00 79.31 453 GLY A C 1
ATOM 3502 O O . GLY A 1 453 ? 18.280 -22.253 -16.882 1.00 79.31 453 GLY A O 1
ATOM 3503 N N . ASP A 1 454 ? 16.429 -21.577 -17.974 1.00 86.25 454 ASP A N 1
ATOM 3504 C CA . ASP A 1 454 ? 16.598 -20.143 -17.736 1.00 86.25 454 ASP A CA 1
ATOM 3505 C C . ASP A 1 454 ? 15.224 -19.481 -17.573 1.00 86.25 454 ASP A C 1
ATOM 3507 O O . ASP A 1 454 ? 14.321 -19.717 -18.382 1.00 86.25 454 ASP A O 1
ATOM 3511 N N . VAL A 1 455 ? 15.062 -18.689 -16.512 1.00 88.94 455 VAL A N 1
ATOM 3512 C CA . VAL A 1 455 ? 13.806 -18.001 -16.179 1.00 88.94 455 VAL A CA 1
ATOM 3513 C C . VAL A 1 455 ? 13.970 -16.531 -16.527 1.00 88.94 455 VAL A C 1
ATOM 3515 O O . VAL A 1 455 ? 14.718 -15.809 -15.867 1.00 88.94 455 VAL A O 1
ATOM 3518 N N . ASP A 1 456 ? 13.246 -16.091 -17.550 1.00 90.31 456 ASP A N 1
ATOM 3519 C CA . ASP A 1 456 ? 13.288 -14.715 -18.026 1.00 90.31 456 ASP A CA 1
ATOM 3520 C C . ASP A 1 456 ? 12.108 -13.920 -17.440 1.00 90.31 456 ASP A C 1
ATOM 3522 O O . ASP A 1 456 ? 10.944 -14.254 -17.652 1.00 90.31 456 ASP A O 1
ATOM 3526 N N . LEU A 1 457 ? 12.426 -12.878 -16.665 1.00 90.94 457 LEU A N 1
ATOM 3527 C CA . LEU A 1 457 ? 11.462 -11.987 -16.006 1.00 90.94 457 LEU A CA 1
ATOM 3528 C C . LEU A 1 457 ? 11.488 -10.563 -16.594 1.00 90.94 457 LEU A C 1
ATOM 3530 O O . LEU A 1 457 ? 10.937 -9.634 -15.993 1.00 90.94 457 LEU A O 1
ATOM 3534 N N . HIS A 1 458 ? 12.151 -10.345 -17.734 1.00 90.44 458 HIS A N 1
ATOM 3535 C CA . HIS A 1 458 ? 12.273 -9.013 -18.321 1.00 90.44 458 HIS A CA 1
ATOM 3536 C C . HIS A 1 458 ? 10.912 -8.489 -18.799 1.00 90.44 458 HIS A C 1
ATOM 3538 O O . HIS A 1 458 ? 10.176 -9.138 -19.538 1.00 90.44 458 HIS A O 1
ATOM 3544 N N . GLY A 1 459 ? 10.577 -7.264 -18.391 1.00 86.94 459 GLY A N 1
ATOM 3545 C CA . GLY A 1 459 ? 9.286 -6.640 -18.702 1.00 86.94 459 GLY A CA 1
ATOM 3546 C C . GLY A 1 459 ? 8.168 -6.982 -17.713 1.00 86.94 459 GLY A C 1
ATOM 3547 O O . GLY A 1 459 ? 7.103 -6.369 -17.772 1.00 86.94 459 GLY A O 1
ATOM 3548 N N . CYS A 1 460 ? 8.408 -7.879 -16.751 1.00 90.06 460 CYS A N 1
ATOM 3549 C CA . CYS A 1 460 ? 7.481 -8.099 -15.646 1.00 90.06 460 CYS A CA 1
ATOM 3550 C C . CYS A 1 460 ? 7.598 -7.006 -14.580 1.00 90.06 460 CYS A C 1
ATOM 3552 O O . CYS A 1 460 ? 8.681 -6.514 -14.262 1.00 90.06 460 CYS A O 1
ATOM 3554 N N . GLN A 1 461 ? 6.470 -6.661 -13.957 1.00 89.44 461 GLN A N 1
ATOM 3555 C CA . GLN A 1 461 ? 6.490 -5.804 -12.775 1.00 89.44 461 GLN A CA 1
ATOM 3556 C C . GLN A 1 461 ? 7.128 -6.535 -11.591 1.00 89.44 461 GLN A C 1
ATOM 3558 O O . GLN A 1 461 ? 6.856 -7.713 -11.366 1.00 89.44 461 GLN A O 1
ATOM 3563 N N . VAL A 1 462 ? 7.898 -5.809 -10.775 1.00 92.25 462 VAL A N 1
ATOM 3564 C CA . VAL A 1 462 ? 8.626 -6.364 -9.618 1.00 92.25 462 VAL A CA 1
ATOM 3565 C C . VAL A 1 462 ? 7.741 -7.216 -8.690 1.00 92.25 462 VAL A C 1
ATOM 3567 O O . VAL A 1 462 ? 8.149 -8.331 -8.366 1.00 92.25 462 VAL A O 1
ATOM 3570 N N . PRO A 1 463 ? 6.518 -6.791 -8.297 1.00 90.88 463 PRO A N 1
ATOM 3571 C CA . PRO A 1 463 ? 5.669 -7.611 -7.431 1.00 90.88 463 PRO A CA 1
ATOM 3572 C C . PRO A 1 463 ? 5.251 -8.941 -8.069 1.00 90.88 463 PRO A C 1
ATOM 3574 O O . PRO A 1 463 ? 5.123 -9.940 -7.366 1.00 90.88 463 PRO A O 1
ATOM 3577 N N . GLN A 1 464 ? 5.059 -8.967 -9.391 1.00 91.50 464 GLN A N 1
ATOM 3578 C CA . GLN A 1 464 ? 4.707 -10.188 -10.117 1.00 91.50 464 GLN A CA 1
ATOM 3579 C C . GLN A 1 464 ? 5.924 -11.086 -10.317 1.00 91.50 464 GLN A C 1
ATOM 3581 O O . GLN A 1 464 ? 5.832 -12.288 -10.100 1.00 91.50 464 GLN A O 1
ATOM 3586 N N . ALA A 1 465 ? 7.083 -10.504 -10.627 1.00 90.44 465 ALA A N 1
ATOM 3587 C CA . ALA A 1 465 ? 8.339 -11.234 -10.761 1.00 90.44 465 ALA A CA 1
ATOM 3588 C C . ALA A 1 465 ? 8.697 -11.998 -9.473 1.00 90.44 465 ALA A C 1
ATOM 3590 O O . ALA A 1 465 ? 9.046 -13.174 -9.532 1.00 90.44 465 ALA A O 1
ATOM 3591 N N . ILE A 1 466 ? 8.531 -11.368 -8.301 1.00 93.88 466 ILE A N 1
ATOM 3592 C CA . ILE A 1 466 ? 8.768 -12.010 -6.994 1.00 93.88 466 ILE A CA 1
ATOM 3593 C C . ILE A 1 466 ? 7.827 -13.204 -6.769 1.00 93.88 466 ILE A C 1
ATOM 3595 O O . ILE A 1 466 ? 8.233 -14.193 -6.162 1.00 93.88 466 ILE A O 1
ATOM 3599 N N . ARG A 1 467 ? 6.580 -13.121 -7.248 1.00 91.62 467 ARG A N 1
ATOM 3600 C CA . ARG A 1 467 ? 5.587 -14.197 -7.129 1.00 91.62 467 ARG A CA 1
ATOM 3601 C C . ARG A 1 467 ? 5.869 -15.357 -8.088 1.00 91.62 467 ARG A C 1
ATOM 3603 O O . ARG A 1 467 ? 5.810 -16.504 -7.666 1.00 91.62 467 ARG A O 1
ATOM 3610 N N . ILE A 1 468 ? 6.188 -15.054 -9.346 1.00 90.44 468 ILE A N 1
ATOM 3611 C CA . ILE A 1 468 ? 6.343 -16.044 -10.423 1.00 90.44 468 ILE A CA 1
ATOM 3612 C C . ILE A 1 468 ? 7.683 -16.788 -10.319 1.00 90.44 468 ILE A C 1
ATOM 3614 O O . ILE A 1 468 ? 7.744 -17.990 -10.567 1.00 90.44 468 ILE A O 1
ATOM 3618 N N . ALA A 1 469 ? 8.759 -16.113 -9.903 1.00 90.62 469 ALA A N 1
ATOM 3619 C CA . ALA A 1 469 ? 10.091 -16.713 -9.791 1.00 90.62 469 ALA A CA 1
ATOM 3620 C C . ALA A 1 469 ? 10.132 -18.044 -9.001 1.00 90.62 469 ALA A C 1
ATOM 3622 O O . ALA A 1 469 ? 10.658 -19.023 -9.536 1.00 90.62 469 ALA A O 1
ATOM 3623 N N . PRO A 1 470 ? 9.590 -18.151 -7.768 1.00 90.56 470 PRO A N 1
ATOM 3624 C CA . PRO A 1 470 ? 9.607 -19.413 -7.030 1.00 90.56 470 PRO A CA 1
ATOM 3625 C C . PRO A 1 470 ? 8.739 -20.496 -7.682 1.00 90.56 470 PRO A C 1
ATOM 3627 O O . PRO A 1 470 ? 9.111 -21.667 -7.635 1.00 90.56 470 PRO A O 1
ATOM 3630 N N . GLU A 1 471 ? 7.610 -20.133 -8.297 1.00 88.19 471 GLU A N 1
ATOM 3631 C CA . GLU A 1 471 ? 6.728 -21.077 -8.997 1.00 88.19 471 GLU A CA 1
ATOM 3632 C C . GLU A 1 471 ? 7.466 -21.723 -10.177 1.00 88.19 471 GLU A C 1
ATOM 3634 O O . GLU A 1 471 ? 7.519 -22.950 -10.277 1.00 88.19 471 GLU A O 1
ATOM 3639 N N . MET A 1 472 ? 8.143 -20.912 -10.994 1.00 84.88 472 MET A N 1
ATOM 3640 C CA . MET A 1 472 ? 8.915 -21.392 -12.142 1.00 84.88 472 MET A CA 1
ATOM 3641 C C . MET A 1 472 ? 10.129 -22.226 -11.742 1.00 84.88 472 MET A C 1
ATOM 3643 O O . MET A 1 472 ? 10.388 -23.273 -12.336 1.00 84.88 472 MET A O 1
ATOM 3647 N N . VAL A 1 473 ? 10.853 -21.814 -10.698 1.00 87.50 473 VAL A N 1
ATOM 3648 C CA . VAL A 1 473 ? 11.982 -22.592 -10.172 1.00 87.50 473 VAL A CA 1
ATOM 3649 C C . VAL A 1 473 ? 11.507 -23.957 -9.666 1.00 87.50 473 VAL A C 1
ATOM 3651 O O . VAL A 1 473 ? 12.131 -24.970 -9.971 1.00 87.50 473 VAL A O 1
ATOM 3654 N N . ASN A 1 474 ? 10.383 -24.016 -8.946 1.00 86.06 474 ASN A N 1
ATOM 3655 C CA . ASN A 1 474 ? 9.816 -25.281 -8.474 1.00 86.06 474 ASN A CA 1
ATOM 3656 C C . ASN A 1 474 ? 9.390 -26.198 -9.629 1.00 86.06 474 ASN A C 1
ATOM 3658 O O . ASN A 1 474 ? 9.629 -27.403 -9.560 1.00 86.06 474 ASN A O 1
ATOM 3662 N N . LEU A 1 475 ? 8.798 -25.646 -10.694 1.00 82.19 475 LEU A N 1
ATOM 3663 C CA . LEU A 1 475 ? 8.457 -26.412 -11.897 1.00 82.19 475 LEU A CA 1
ATOM 3664 C C . LEU A 1 475 ? 9.704 -26.966 -12.594 1.00 82.19 475 LEU A C 1
ATOM 3666 O O . LEU A 1 475 ? 9.714 -28.134 -12.980 1.00 82.19 475 LEU A O 1
ATOM 3670 N N . ALA A 1 476 ? 10.769 -26.169 -12.699 1.00 79.00 476 ALA A N 1
ATOM 3671 C CA . ALA A 1 476 ? 12.035 -26.614 -13.275 1.00 79.00 476 ALA A CA 1
ATOM 3672 C C . ALA A 1 476 ? 12.666 -27.761 -12.465 1.00 79.00 476 ALA A C 1
ATOM 3674 O O . ALA A 1 476 ? 13.119 -28.744 -13.046 1.00 79.00 476 ALA A O 1
ATOM 3675 N N . TRP A 1 477 ? 12.640 -27.684 -11.128 1.00 81.44 477 TRP A N 1
ATOM 3676 C CA . TRP A 1 477 ? 13.111 -28.774 -10.261 1.00 81.44 477 TRP A CA 1
ATOM 3677 C C . TRP A 1 477 ? 12.234 -30.026 -10.324 1.00 81.44 477 TRP A C 1
ATOM 3679 O O . TRP A 1 477 ? 12.748 -31.121 -10.142 1.00 81.44 477 TRP A O 1
ATOM 3689 N N . ALA A 1 478 ? 10.929 -29.889 -10.570 1.00 78.88 478 ALA A N 1
ATOM 3690 C CA . ALA A 1 478 ? 10.013 -31.025 -10.677 1.00 78.88 478 ALA A CA 1
ATOM 3691 C C . ALA A 1 478 ? 10.134 -31.793 -12.009 1.00 78.88 478 ALA A C 1
ATOM 3693 O O . ALA A 1 478 ? 9.658 -32.924 -12.105 1.00 78.88 478 ALA A O 1
ATOM 3694 N N . LEU A 1 479 ? 10.740 -31.184 -13.034 1.00 67.44 479 LEU A N 1
ATOM 3695 C CA . LEU A 1 479 ? 10.994 -31.796 -14.346 1.00 67.44 479 LEU A CA 1
ATOM 3696 C C . LEU A 1 479 ? 12.348 -32.527 -14.432 1.00 67.44 479 LEU A C 1
ATOM 3698 O O . LEU A 1 479 ? 12.656 -33.105 -15.478 1.00 67.44 479 LEU A O 1
ATOM 3702 N N . LEU A 1 480 ? 13.136 -32.499 -13.353 1.00 55.53 480 LEU A N 1
ATOM 3703 C CA . LEU A 1 480 ? 14.468 -33.096 -13.216 1.00 55.53 480 LEU A CA 1
ATOM 3704 C C . LEU A 1 480 ? 14.400 -34.367 -12.362 1.00 55.53 480 LEU A C 1
ATOM 3706 O O . LEU A 1 480 ? 15.079 -35.353 -12.735 1.00 55.53 480 LEU A O 1
#

Foldseek 3Di:
DVPVLVVVLVVVCVVLPVVDDSVVSVVLSVVFDSVDVVSVVVSVVVSVVVNVVSVVVVPDDDDPPPPPDDPPDDDDDDDDDDDDDDDDDDDDDDDDDDDDDDDDDDDDDDDDDDDDDFDFDFDQDPVRDTFTDTDDLVVLLVVVCVVCVPDDSVLLSVLCVVVVNGNVSSVVVVVVVCVVVVVVVPPDDPPPPPPPPDDDDDDDDDDDDDDDDDDDDDPDDDDDDDDDDPDDPPPDLVVVLVVLLVLLCVQQVPDDSVNLSVLCVVQVNDSLSSLQVQLLVQLPPDPDDDDCDVLLVVLLVVLCVVCVPDDSSSLSSLCVRRVNPSVSSNVSVVSNVPDDPPPPPVVVDPPPDDDDDDDDDDDDDDDDPCLVVVLVVLVCLLVVLLVVLVVLLVLLVVLQVQLVVLVVVCVVPVVSVVVSVVSNVSSVVSNVSSVVSLLVSQLSVQVSVDDLPGTDNPPRDPVSCVVVVVVVVVVSVVVD

Organism: Penicillium brasilianum (NCBI:txid104259)

pLDDT: mean 71.23, std 21.0, range [30.44, 97.69]